Protein AF-R6ERC2-F1 (afdb_monomer_lite)

pLDDT: mean 73.4, std 21.58, range [23.3, 98.38]

Foldseek 3Di:
DDDDDDDDDDDPPVVVVVVVVVVVVVVVVVPDDPVVVVVVVVVVVVVVVVPDDDDDDDDDDPDDDFDKWAKDFDDFQAFPVGDFQFDDDLLQAWAWFWDWDLPDPIDIDIAIAGGPDGDTFMDIVRKGKEFLGPRADADRVDIWTWDFPCPDPVCVHCVVVVNNLLVLQLLLLQLLAQIPPDFVVCNVPVVPLVVDPLPCPQHPDGGNSLRSLLSRLSSHLSSRQLADSLRDGHQDRPDDDDQPSCVPDPPSDVDPHDHDGSCSSLVSCVRGSSNSNNVVSSVLSNLQSVLLVQVWAQDQVDIAEFEWDQDPLRKTKTPWRKDAPSSDAAKFWFDPDPVRHTDPQWGWDWDDDPRIITTMIIGNHDDDQVDKIKMDTDDPPPVVFPLTKIWIADSPPPPRHHTIMIHHHYNPDIGIYGYDNDDDPDPDPDDPDFDPDQDKDKDKFFDFAPDADPVRHRQDDDDDDQDWDKDFDDDPNHTDFIDIAGSRGPIDMDMDRQDPGDVPDDDDDPPDPDQDWDDVVTDRPDDPDDDDPPPPPPPPDDDDDD

Structure (mmCIF, N/CA/C/O backbone):
data_AF-R6ERC2-F1
#
_entry.id   AF-R6ERC2-F1
#
loop_
_atom_site.group_PDB
_atom_site.id
_atom_site.type_symbol
_atom_site.label_atom_id
_atom_site.label_alt_id
_atom_site.label_comp_id
_atom_site.label_asym_id
_atom_site.label_entity_id
_atom_site.label_seq_id
_atom_site.pdbx_PDB_ins_code
_atom_site.Cartn_x
_atom_site.Cartn_y
_atom_site.Cartn_z
_atom_site.occupancy
_atom_site.B_iso_or_equiv
_atom_site.auth_seq_id
_atom_site.auth_comp_id
_atom_site.auth_asym_id
_atom_site.auth_atom_id
_atom_site.pdbx_PDB_model_num
ATOM 1 N N . MET A 1 1 ? 18.862 51.402 -20.097 1.00 30.81 1 MET A N 1
ATOM 2 C CA . MET A 1 1 ? 17.545 51.867 -20.587 1.00 30.81 1 MET A CA 1
ATOM 3 C C . MET A 1 1 ? 16.541 50.731 -20.424 1.00 30.81 1 MET A C 1
ATOM 5 O O . MET A 1 1 ? 16.887 49.617 -20.776 1.00 30.81 1 MET A O 1
ATOM 9 N N . HIS A 1 2 ? 15.359 51.052 -19.881 1.00 28.72 2 HIS A N 1
ATOM 10 C CA . HIS A 1 2 ? 14.147 50.230 -19.655 1.00 28.72 2 HIS A CA 1
ATOM 11 C C . HIS A 1 2 ? 14.255 49.018 -18.712 1.00 28.72 2 HIS A C 1
ATOM 13 O O . HIS A 1 2 ? 14.911 48.039 -19.025 1.00 28.72 2 HIS A O 1
ATOM 19 N N . LYS A 1 3 ? 13.781 49.093 -17.456 1.00 27.52 3 LYS A N 1
ATOM 20 C CA . LYS A 1 3 ? 12.418 49.263 -16.870 1.00 27.52 3 LYS A CA 1
ATOM 21 C C . LYS A 1 3 ? 11.531 48.007 -16.933 1.00 27.52 3 LYS A C 1
ATOM 23 O O . LYS A 1 3 ? 11.038 47.616 -17.983 1.00 27.52 3 LYS A O 1
ATOM 28 N N . THR A 1 4 ? 11.309 47.489 -15.728 1.00 33.66 4 THR A N 1
ATOM 29 C CA . THR A 1 4 ? 10.284 46.573 -15.217 1.00 33.66 4 THR A CA 1
ATOM 30 C C . THR A 1 4 ? 8.861 46.853 -15.722 1.00 33.66 4 THR A C 1
ATOM 32 O O . THR A 1 4 ? 8.464 48.009 -15.880 1.00 33.66 4 THR A O 1
ATOM 35 N N . ARG A 1 5 ? 8.063 45.785 -15.893 1.00 27.94 5 ARG A N 1
ATOM 36 C CA . ARG A 1 5 ? 6.593 45.836 -15.973 1.00 27.94 5 ARG A CA 1
ATOM 37 C C . ARG A 1 5 ? 5.954 44.731 -15.125 1.00 27.94 5 ARG A C 1
ATOM 39 O O . ARG A 1 5 ? 6.324 43.567 -15.224 1.00 27.94 5 ARG A O 1
ATOM 46 N N . GLU A 1 6 ? 5.009 45.172 -14.305 1.00 28.58 6 GLU A N 1
ATOM 47 C CA . GLU A 1 6 ? 4.114 44.430 -13.414 1.00 28.58 6 GLU A CA 1
ATOM 48 C C . GLU A 1 6 ? 3.046 43.595 -14.158 1.00 28.58 6 GLU A C 1
ATOM 50 O O . GLU A 1 6 ? 2.760 43.859 -15.332 1.00 28.58 6 GLU A O 1
ATOM 55 N N . PRO A 1 7 ? 2.408 42.619 -13.478 1.00 28.72 7 PRO A N 1
ATOM 56 C CA . PRO A 1 7 ? 1.321 41.814 -14.032 1.00 28.72 7 PRO A CA 1
ATOM 57 C C . PRO A 1 7 ? 0.017 42.618 -14.151 1.00 28.72 7 PRO A C 1
ATOM 59 O O . PRO A 1 7 ? -0.424 43.274 -13.210 1.00 28.72 7 PRO A O 1
ATOM 62 N N . THR A 1 8 ? -0.632 42.550 -15.317 1.00 30.56 8 THR A N 1
ATOM 63 C CA . THR A 1 8 ? -1.907 43.239 -15.569 1.00 30.56 8 THR A CA 1
ATOM 64 C C . THR A 1 8 ? -3.093 42.354 -15.188 1.00 30.56 8 THR A C 1
ATOM 66 O O . THR A 1 8 ? -3.248 41.239 -15.678 1.00 30.56 8 THR A O 1
ATOM 69 N N . VAL A 1 9 ? -3.937 42.903 -14.317 1.00 33.06 9 VAL A N 1
ATOM 70 C CA . VAL A 1 9 ? -5.245 42.409 -13.875 1.00 33.06 9 VAL A CA 1
ATOM 71 C C . VAL A 1 9 ? -6.212 42.276 -15.061 1.00 33.06 9 VAL A C 1
ATOM 73 O O . VAL A 1 9 ? -6.375 43.209 -15.850 1.00 33.06 9 VAL A O 1
ATOM 76 N N . MET A 1 10 ? -6.892 41.131 -15.164 1.00 30.56 10 MET A N 1
ATOM 77 C CA . MET A 1 10 ? -7.972 40.883 -16.125 1.00 30.56 10 MET A CA 1
ATOM 78 C C . MET A 1 10 ? -9.148 41.835 -15.826 1.00 30.56 10 MET A C 1
ATOM 80 O O . MET A 1 10 ? -9.727 41.802 -14.740 1.00 30.56 10 MET A O 1
ATOM 84 N N . ARG A 1 11 ? -9.477 42.733 -16.764 1.00 35.72 11 ARG A N 1
ATOM 85 C CA . ARG A 1 11 ? -10.569 43.712 -16.618 1.00 35.72 11 ARG A CA 1
ATOM 86 C C . ARG A 1 11 ? -11.934 43.029 -16.751 1.00 35.72 11 ARG A C 1
ATOM 88 O O . ARG A 1 11 ? -12.148 42.216 -17.642 1.00 35.72 11 ARG A O 1
ATOM 95 N N . ALA A 1 12 ? -12.892 43.468 -15.936 1.00 39.84 12 ALA A N 1
ATOM 96 C CA . ALA A 1 12 ? -14.292 43.025 -15.881 1.00 39.84 12 ALA A CA 1
ATOM 97 C C . ALA A 1 12 ? -15.129 43.219 -17.176 1.00 39.84 12 ALA A C 1
ATOM 99 O O . ALA A 1 12 ? -16.343 43.021 -17.158 1.00 39.84 12 ALA A O 1
ATOM 100 N N . ALA A 1 13 ? -14.515 43.590 -18.303 1.00 38.56 13 ALA A N 1
ATOM 101 C CA . ALA A 1 13 ? -15.200 43.827 -19.574 1.00 38.56 13 ALA A CA 1
ATOM 102 C C . ALA A 1 13 ? -15.426 42.539 -20.398 1.00 38.56 13 ALA A C 1
ATOM 104 O O . ALA A 1 13 ? -16.425 42.447 -21.111 1.00 38.56 13 ALA A O 1
ATOM 105 N N . ASP A 1 14 ? -14.590 41.506 -20.240 1.00 37.72 14 ASP A N 1
ATOM 106 C CA . ASP A 1 14 ? -14.704 40.270 -21.039 1.00 37.72 14 ASP A CA 1
ATOM 107 C C . ASP A 1 14 ? -15.795 39.307 -20.531 1.00 37.72 14 ASP A C 1
ATOM 109 O O . ASP A 1 14 ? -16.347 38.508 -21.293 1.00 37.72 14 ASP A O 1
ATOM 113 N N . ALA A 1 15 ? -16.204 39.436 -19.265 1.00 37.56 15 ALA A N 1
ATOM 114 C CA . ALA A 1 15 ? -17.315 38.669 -18.695 1.00 37.56 15 ALA A CA 1
ATOM 115 C C . ALA A 1 15 ? -18.692 39.140 -19.212 1.00 37.56 15 ALA A C 1
ATOM 117 O O . ALA A 1 15 ? -19.619 38.338 -19.357 1.00 37.56 15 ALA A O 1
ATOM 118 N N . ALA A 1 16 ? -18.832 40.426 -19.554 1.00 39.22 16 ALA A N 1
ATOM 119 C CA . ALA A 1 16 ? -20.090 40.990 -20.047 1.00 39.22 16 ALA A CA 1
ATOM 120 C C . ALA A 1 16 ? -20.426 40.527 -21.480 1.00 39.22 16 ALA A C 1
ATOM 122 O O . ALA A 1 16 ? -21.600 40.341 -21.821 1.00 39.22 16 ALA A O 1
ATOM 123 N N . PHE A 1 17 ? -19.410 40.259 -22.309 1.00 38.66 17 PHE A N 1
ATOM 124 C CA . PHE A 1 17 ? -19.602 39.801 -23.687 1.00 38.66 17 PHE A CA 1
ATOM 125 C C . PHE A 1 17 ? -20.179 38.374 -23.751 1.00 38.66 17 PHE A C 1
ATOM 127 O O . PHE A 1 17 ? -21.109 38.113 -24.523 1.00 38.66 17 PHE A O 1
ATOM 134 N N . PHE A 1 18 ? -19.717 37.473 -22.876 1.00 38.22 18 PHE A N 1
ATOM 135 C CA . PHE A 1 18 ? -20.197 36.086 -22.805 1.00 38.22 18 PHE A CA 1
ATOM 136 C C . PHE A 1 18 ? -21.630 35.962 -22.268 1.00 38.22 18 PHE A C 1
ATOM 138 O O . PHE A 1 18 ? -22.421 35.174 -22.795 1.00 38.22 18 PHE A O 1
ATOM 145 N N . ILE A 1 19 ? -22.012 36.784 -21.285 1.00 45.41 19 ILE A N 1
ATOM 146 C CA . ILE A 1 19 ? -23.373 36.772 -20.721 1.00 45.41 19 ILE A CA 1
ATOM 147 C C . ILE A 1 19 ? -24.403 37.279 -21.751 1.00 45.41 19 ILE A C 1
ATOM 149 O O . ILE A 1 19 ? -25.516 36.747 -21.826 1.00 45.41 19 ILE A O 1
ATOM 153 N N . SER A 1 20 ? -24.032 38.231 -22.618 1.00 40.50 20 SER A N 1
ATOM 154 C CA . SER A 1 20 ? -24.928 38.739 -23.672 1.00 40.50 20 SER A CA 1
ATOM 155 C C . SER A 1 20 ? -25.244 37.694 -24.760 1.00 40.50 20 SER A C 1
ATOM 157 O O . SER A 1 20 ? -26.386 37.608 -25.223 1.00 40.50 20 SER A O 1
ATOM 159 N N . LYS A 1 21 ? -24.278 36.827 -25.116 1.00 44.16 21 LYS A N 1
ATOM 160 C CA . LYS A 1 21 ? -24.483 35.730 -26.082 1.00 44.16 21 LYS A CA 1
ATOM 161 C C . LYS A 1 21 ? -25.357 34.608 -25.519 1.00 44.16 21 LYS A C 1
ATOM 163 O O . LYS A 1 21 ? -26.204 34.087 -26.245 1.00 44.16 21 LYS A O 1
ATOM 168 N N . PHE A 1 22 ? -25.230 34.286 -24.229 1.00 41.19 22 PHE A N 1
ATOM 169 C CA . PHE A 1 22 ? -26.088 33.284 -23.583 1.00 41.19 22 PHE A CA 1
ATOM 170 C C . PHE A 1 22 ? -27.551 33.736 -23.473 1.00 41.19 22 PHE A C 1
ATOM 172 O O . PHE A 1 22 ? -28.461 32.923 -23.654 1.00 41.19 22 PHE A O 1
ATOM 179 N N . LYS A 1 23 ? -27.804 35.035 -23.256 1.00 42.00 23 LYS A N 1
ATOM 180 C CA . LYS A 1 23 ? -29.171 35.582 -23.241 1.00 42.00 23 LYS A CA 1
ATOM 181 C C . LYS A 1 23 ? -29.832 35.534 -24.628 1.00 42.00 23 LYS A C 1
ATOM 183 O O . LYS A 1 23 ? -30.979 35.105 -24.728 1.00 42.00 23 LYS A O 1
ATOM 188 N N . LYS A 1 24 ? -29.091 35.849 -25.702 1.00 40.59 24 LYS A N 1
ATOM 189 C CA . LYS A 1 24 ? -29.586 35.761 -27.094 1.00 40.59 24 LYS A CA 1
ATOM 190 C C . LYS A 1 24 ? -29.875 34.325 -27.561 1.00 40.59 24 LYS A C 1
ATOM 192 O O . LYS A 1 24 ? -30.833 34.118 -28.304 1.00 40.59 24 LYS A O 1
ATOM 197 N N . GLY A 1 25 ? -29.102 33.333 -27.104 1.00 44.19 25 GLY A N 1
ATOM 198 C CA . GLY A 1 25 ? -29.350 31.912 -27.407 1.00 44.19 25 GLY A CA 1
ATOM 199 C C . GLY A 1 25 ? -30.604 31.346 -26.726 1.00 44.19 25 GLY A C 1
ATOM 200 O O . GLY A 1 25 ? -31.315 30.518 -27.295 1.00 44.19 25 GLY A O 1
ATOM 201 N N . LYS A 1 26 ? -30.934 31.845 -25.527 1.00 41.44 26 LYS A N 1
ATOM 202 C CA . LYS A 1 26 ? -32.125 31.418 -24.775 1.00 41.44 26 LYS A CA 1
ATOM 203 C C . LYS A 1 26 ? -33.430 31.944 -25.391 1.00 41.44 26 LYS A C 1
ATOM 205 O O . LYS A 1 26 ? -34.440 31.247 -25.354 1.00 41.44 26 LYS A O 1
ATOM 210 N N . GLU A 1 27 ? -33.402 33.120 -26.024 1.00 42.12 27 GLU A N 1
ATOM 211 C CA . GLU A 1 27 ? -34.563 33.686 -26.733 1.00 42.12 27 GLU A CA 1
ATOM 212 C C . GLU A 1 27 ? -34.832 33.023 -28.096 1.00 42.12 27 GLU A C 1
ATOM 214 O O . GLU A 1 27 ? -35.987 32.908 -28.510 1.00 42.12 27 GLU A O 1
ATOM 219 N N . THR A 1 28 ? -33.806 32.506 -28.781 1.00 44.78 28 THR A N 1
ATOM 220 C CA . THR A 1 28 ? -33.975 31.835 -30.087 1.00 44.78 28 THR A CA 1
ATOM 221 C C . THR A 1 28 ? -34.511 30.402 -29.970 1.00 44.78 28 THR A C 1
ATOM 223 O O . THR A 1 28 ? -35.237 29.944 -30.853 1.00 44.78 28 THR A O 1
ATOM 226 N N . MET A 1 29 ? -34.271 29.706 -28.852 1.00 42.31 29 MET A N 1
ATOM 227 C CA . MET A 1 29 ? -34.796 28.349 -28.602 1.00 42.31 29 MET A CA 1
ATOM 228 C C . MET A 1 29 ? -36.296 28.284 -28.258 1.00 42.31 29 MET A C 1
ATOM 230 O O . MET A 1 29 ? -36.879 27.192 -28.249 1.00 42.31 29 MET A O 1
ATOM 234 N N . ASN A 1 30 ? -36.945 29.423 -28.002 1.00 47.53 30 ASN A N 1
ATOM 235 C CA . ASN A 1 30 ? -38.382 29.490 -27.708 1.00 47.53 30 ASN A CA 1
ATOM 236 C C . ASN A 1 30 ? -39.275 29.704 -28.943 1.00 47.53 30 ASN A C 1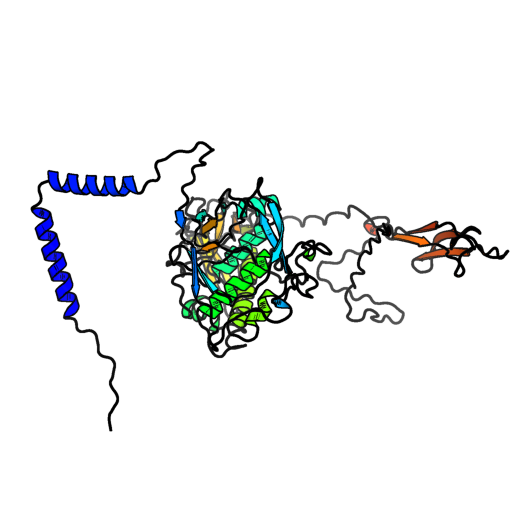
ATOM 238 O O . ASN A 1 30 ? -40.493 29.651 -28.811 1.00 47.53 30 ASN A O 1
ATOM 242 N N . LYS A 1 31 ? -38.703 29.866 -30.147 1.00 49.38 31 LYS A N 1
ATOM 243 C CA . LYS A 1 31 ? -39.462 30.034 -31.407 1.00 49.38 31 LYS A CA 1
ATOM 244 C C . LYS A 1 31 ? -39.481 28.808 -32.329 1.00 49.38 31 LYS A C 1
ATOM 246 O O . LYS A 1 31 ? -40.009 28.878 -33.434 1.00 49.38 31 LYS A O 1
ATOM 251 N N . ILE A 1 32 ? -38.933 27.673 -31.899 1.00 51.44 32 ILE A N 1
ATOM 252 C CA . ILE A 1 32 ? -38.881 26.448 -32.709 1.00 51.44 32 ILE A CA 1
ATOM 253 C C . ILE A 1 32 ? -40.030 25.520 -32.296 1.00 51.44 32 ILE A C 1
ATOM 255 O O . ILE A 1 32 ? -40.123 25.133 -31.128 1.00 51.44 32 ILE A O 1
ATOM 259 N N . SER A 1 33 ? -40.909 25.185 -33.250 1.00 55.81 33 SER A N 1
ATOM 260 C CA . SER A 1 33 ? -42.090 24.341 -33.025 1.00 55.81 33 SER A CA 1
ATOM 261 C C . SER A 1 33 ? -41.717 22.986 -32.411 1.00 55.81 33 SER A C 1
ATOM 263 O O . SER A 1 33 ? -40.641 22.438 -32.676 1.00 55.81 33 SER A O 1
ATOM 265 N N . LYS A 1 34 ? -42.615 22.436 -31.578 1.00 50.12 34 LYS A N 1
ATOM 266 C CA . LYS A 1 34 ? -42.412 21.181 -30.825 1.00 50.12 34 LYS A CA 1
ATOM 267 C C . LYS A 1 34 ? -41.911 20.023 -31.708 1.00 50.12 34 LYS A C 1
ATOM 269 O O . LYS A 1 34 ? -41.095 19.228 -31.254 1.00 50.12 34 LYS A O 1
ATOM 274 N N . THR A 1 35 ? -42.299 19.993 -32.982 1.00 45.44 35 THR A N 1
ATOM 275 C CA . THR A 1 35 ? -41.895 18.992 -33.980 1.00 45.44 35 THR A CA 1
ATOM 276 C C . THR A 1 35 ? -40.400 19.038 -34.321 1.00 45.44 35 THR A C 1
ATOM 278 O O . THR A 1 35 ? -39.771 17.994 -34.461 1.00 45.44 35 THR A O 1
ATOM 281 N N . LYS A 1 36 ? -39.784 20.228 -34.386 1.00 45.12 36 LYS A N 1
ATOM 282 C CA . LYS A 1 36 ? -38.343 20.375 -34.669 1.00 45.12 36 LYS A CA 1
ATOM 283 C C . LYS A 1 36 ? -37.466 20.061 -33.451 1.00 45.12 36 LYS A C 1
ATOM 285 O O . LYS A 1 36 ? -36.359 19.565 -33.624 1.00 45.12 36 LYS A O 1
ATOM 290 N N . LYS A 1 37 ? -37.959 20.283 -32.224 1.00 47.84 37 LYS A N 1
ATOM 291 C CA . LYS A 1 37 ? -37.259 19.855 -30.994 1.00 47.84 37 LYS A CA 1
ATOM 292 C C . LYS A 1 37 ? -37.218 18.330 -30.875 1.00 47.84 37 LYS A C 1
ATOM 294 O O . LYS A 1 37 ? -36.181 17.787 -30.515 1.00 47.84 37 LYS A O 1
ATOM 299 N N . LEU A 1 38 ? -38.309 17.653 -31.242 1.00 47.31 38 LEU A N 1
ATOM 300 C CA . LEU A 1 38 ? -38.364 16.192 -31.255 1.00 47.31 38 LEU A CA 1
ATOM 301 C C . LEU A 1 38 ? -37.417 15.601 -32.309 1.00 47.31 38 LEU A C 1
ATOM 303 O O . LEU A 1 38 ? -36.713 14.645 -32.015 1.00 47.31 38 LEU A O 1
ATOM 307 N N . LEU A 1 39 ? -37.325 16.224 -33.490 1.00 44.59 39 LEU A N 1
ATOM 308 C CA . LEU A 1 39 ? -36.428 15.789 -34.565 1.00 44.59 39 LEU A CA 1
ATOM 309 C C . LEU A 1 39 ? -34.941 15.921 -34.191 1.00 44.59 39 LEU A C 1
ATOM 311 O O . LEU A 1 39 ? -34.157 15.037 -34.505 1.00 44.59 39 LEU A O 1
ATOM 315 N N . VAL A 1 40 ? -34.551 16.989 -33.483 1.00 50.53 40 VAL A N 1
ATOM 316 C CA . VAL A 1 40 ? -33.166 17.174 -33.002 1.00 50.53 40 VAL A CA 1
ATOM 317 C C . VAL A 1 40 ? -32.809 16.155 -31.917 1.00 50.53 40 VAL A C 1
ATOM 319 O O . VAL A 1 40 ? -31.694 15.643 -31.909 1.00 50.53 40 VAL A O 1
ATOM 322 N N . VAL A 1 41 ? -33.756 15.806 -31.041 1.00 53.12 41 VAL A N 1
ATOM 323 C CA . VAL A 1 41 ? -33.564 14.741 -30.042 1.00 53.12 41 VAL A CA 1
ATOM 324 C C . VAL A 1 41 ? -33.482 13.368 -30.712 1.00 53.12 41 VAL A C 1
ATOM 326 O O . VAL A 1 41 ? -32.621 12.577 -30.345 1.00 53.12 41 VAL A O 1
ATOM 329 N N . PHE A 1 42 ? -34.301 13.104 -31.736 1.00 48.00 42 PHE A N 1
ATOM 330 C CA . PHE A 1 42 ? -34.247 11.859 -32.509 1.00 48.00 42 PHE A CA 1
ATOM 331 C C . PHE A 1 42 ? -32.945 11.729 -33.309 1.00 48.00 42 PHE A C 1
ATOM 333 O O . PHE A 1 42 ? -32.366 10.650 -33.367 1.00 48.00 42 PHE A O 1
ATOM 340 N N . LEU A 1 43 ? -32.444 12.832 -33.875 1.00 42.16 43 LEU A N 1
ATOM 341 C CA . LEU A 1 43 ? -31.176 12.860 -34.604 1.00 42.16 43 LEU A CA 1
ATOM 342 C C . LEU A 1 43 ? -29.976 12.689 -33.658 1.00 42.16 43 LEU A C 1
ATOM 344 O O . LEU A 1 43 ? -29.038 11.973 -33.991 1.00 42.16 43 LEU A O 1
ATOM 348 N N . ALA A 1 44 ? -30.027 13.268 -32.453 1.00 47.56 44 ALA A N 1
ATOM 349 C CA . ALA A 1 44 ? -29.030 13.028 -31.407 1.00 47.56 44 ALA A CA 1
ATOM 350 C C . ALA A 1 44 ? -29.057 11.572 -30.903 1.00 47.56 44 ALA A C 1
ATOM 352 O O . ALA A 1 44 ? -28.000 10.994 -30.656 1.00 47.56 44 ALA A O 1
ATOM 353 N N . PHE A 1 45 ? -30.243 10.956 -30.819 1.00 46.50 45 PHE A N 1
ATOM 354 C CA . PHE A 1 45 ? -30.395 9.533 -30.503 1.00 46.50 45 PHE A CA 1
ATOM 355 C C . PHE A 1 45 ? -29.874 8.626 -31.623 1.00 46.50 45 PHE A C 1
ATOM 357 O O . PHE A 1 45 ? -29.212 7.642 -31.326 1.00 46.50 45 PHE A O 1
ATOM 364 N N . LEU A 1 46 ? -30.108 8.965 -32.895 1.00 41.56 46 LEU A N 1
ATOM 365 C CA . LEU A 1 46 ? -29.590 8.223 -34.052 1.00 41.56 46 LEU A CA 1
ATOM 366 C C . LEU A 1 46 ? -28.064 8.300 -34.152 1.00 41.56 46 LEU A C 1
ATOM 368 O O . LEU A 1 46 ? -27.429 7.278 -34.389 1.00 41.56 46 LEU A O 1
ATOM 372 N N . ILE A 1 47 ? -27.468 9.470 -33.892 1.00 46.12 47 ILE A N 1
ATOM 373 C CA . ILE A 1 47 ? -26.007 9.613 -33.815 1.00 46.12 47 ILE A CA 1
ATOM 374 C C . ILE A 1 47 ? -25.462 8.773 -32.649 1.00 46.12 47 ILE A C 1
ATOM 376 O O . ILE A 1 47 ? -24.512 8.018 -32.842 1.00 46.12 47 ILE A O 1
ATOM 380 N N . ALA A 1 48 ? -26.101 8.802 -31.473 1.00 38.94 48 ALA A N 1
ATOM 381 C CA . ALA A 1 48 ? -25.733 7.942 -30.343 1.00 38.94 48 ALA A CA 1
ATOM 382 C C . ALA A 1 48 ? -25.905 6.436 -30.641 1.00 38.94 48 ALA A C 1
ATOM 384 O O . ALA A 1 48 ? -25.118 5.628 -30.155 1.00 38.94 48 ALA A O 1
ATOM 385 N N . PHE A 1 49 ? -26.876 6.056 -31.478 1.00 37.00 49 PHE A N 1
ATOM 386 C CA . PHE A 1 49 ? -27.098 4.670 -31.904 1.00 37.00 49 PHE A CA 1
ATOM 387 C C . PHE A 1 49 ? -26.051 4.194 -32.921 1.00 37.00 49 PHE A C 1
ATOM 389 O O . PHE A 1 49 ? -25.636 3.043 -32.868 1.00 37.00 49 PHE A O 1
ATOM 396 N N . THR A 1 50 ? -25.545 5.077 -33.792 1.00 37.38 50 THR A N 1
ATOM 397 C CA . THR A 1 50 ? -24.433 4.752 -34.711 1.00 37.38 50 THR A CA 1
ATOM 398 C C . THR A 1 50 ? -23.068 4.622 -34.021 1.00 37.38 50 THR A C 1
ATOM 400 O O . THR A 1 50 ? -22.140 4.084 -34.618 1.00 37.38 50 THR A O 1
ATOM 403 N N . TYR A 1 51 ? -22.943 5.069 -32.763 1.00 34.75 51 TYR A N 1
ATOM 404 C CA . TYR A 1 51 ? -21.775 4.815 -31.906 1.00 34.75 51 TYR A CA 1
ATOM 405 C C . TYR A 1 51 ? -21.926 3.563 -31.019 1.00 34.75 51 TYR A C 1
ATOM 407 O O . TYR A 1 51 ? -20.991 3.230 -30.290 1.00 34.75 51 TYR A O 1
ATOM 415 N N . MET A 1 52 ? -23.054 2.842 -31.084 1.00 29.83 52 MET A N 1
ATOM 416 C CA . MET A 1 52 ? -23.157 1.504 -30.495 1.00 29.83 52 MET A CA 1
ATOM 417 C C . MET A 1 52 ? -22.610 0.469 -31.489 1.00 29.83 52 MET A C 1
ATOM 419 O O . MET A 1 52 ? -23.056 0.444 -32.638 1.00 29.83 52 MET A O 1
ATOM 423 N N . PRO A 1 53 ? -21.664 -0.401 -31.092 1.00 31.23 53 PRO A N 1
ATOM 424 C CA . PRO A 1 53 ? -21.197 -1.466 -31.963 1.00 31.23 53 PRO A CA 1
ATOM 425 C C . PRO A 1 53 ? -22.301 -2.525 -32.079 1.00 31.23 53 PRO A C 1
ATOM 427 O O . PRO A 1 53 ? -22.490 -3.345 -31.184 1.00 31.23 53 PRO A O 1
ATOM 430 N N . LEU A 1 54 ? -23.048 -2.496 -33.184 1.00 33.69 54 LEU A N 1
ATOM 431 C CA . LEU A 1 54 ? -23.931 -3.583 -33.605 1.00 33.69 54 LEU A CA 1
ATOM 432 C C . LEU A 1 54 ? -23.266 -4.346 -34.759 1.00 33.69 54 LEU A C 1
ATOM 434 O O . LEU A 1 54 ? -23.067 -3.796 -35.839 1.00 33.69 54 LEU A O 1
ATOM 438 N N . GLY A 1 55 ? -22.927 -5.612 -34.498 1.00 30.28 55 GLY A N 1
ATOM 439 C CA . GLY A 1 55 ? -22.374 -6.589 -35.449 1.00 30.28 55 GLY A CA 1
ATOM 440 C C . GLY A 1 55 ? -21.426 -7.564 -34.737 1.00 30.28 55 GLY A C 1
ATOM 441 O O . GLY A 1 55 ? -20.242 -7.282 -34.620 1.00 30.28 55 GLY A O 1
ATOM 442 N N . MET A 1 56 ? -21.944 -8.531 -33.971 1.00 29.83 56 MET A N 1
ATOM 443 C CA . MET A 1 56 ? -22.236 -9.931 -34.356 1.00 29.83 56 MET A CA 1
ATOM 444 C C . MET A 1 56 ? -21.025 -10.745 -34.849 1.00 29.83 56 MET A C 1
ATOM 446 O O . MET A 1 56 ? -20.642 -10.686 -36.011 1.00 29.83 56 MET A O 1
ATOM 450 N N . GLY A 1 57 ? -20.523 -11.587 -33.941 1.00 26.89 57 GLY A N 1
ATOM 451 C CA . GLY A 1 57 ? -19.767 -12.815 -34.183 1.00 26.89 57 GLY A CA 1
ATOM 452 C C . GLY A 1 57 ? -19.864 -13.665 -32.912 1.00 26.89 57 GLY A C 1
ATOM 453 O O . GLY A 1 57 ? -19.482 -13.204 -31.840 1.00 26.89 57 GLY A O 1
ATOM 454 N N . GLU A 1 58 ? -20.498 -14.833 -32.999 1.00 32.88 58 GLU A N 1
ATOM 455 C CA . GLU A 1 58 ? -20.878 -15.682 -31.864 1.00 32.88 58 GLU A CA 1
ATOM 456 C C . GLU A 1 58 ? -19.670 -16.163 -31.043 1.00 32.88 58 GLU A C 1
ATOM 458 O O . GLU A 1 58 ? -18.724 -16.742 -31.572 1.00 32.88 58 GLU A O 1
ATOM 463 N N . GLY A 1 59 ? -19.734 -15.953 -29.725 1.00 26.64 59 GLY A N 1
ATOM 464 C CA . GLY A 1 59 ? -18.745 -16.448 -28.768 1.00 26.64 59 GLY A CA 1
ATOM 465 C C . GLY A 1 59 ? -18.820 -15.720 -27.427 1.00 26.64 59 GLY A C 1
ATOM 466 O O . GLY A 1 59 ? -18.058 -14.793 -27.197 1.00 26.64 59 GLY A O 1
ATOM 467 N N . LYS A 1 60 ? -19.764 -16.132 -26.565 1.00 30.94 60 LYS A N 1
ATOM 468 C CA . LYS A 1 60 ? -19.919 -15.750 -25.141 1.00 30.94 60 LYS A CA 1
ATOM 469 C C . LYS A 1 60 ? -19.524 -14.300 -24.800 1.00 30.94 60 LYS A C 1
ATOM 471 O O . LYS A 1 60 ? -18.489 -14.043 -24.191 1.00 30.94 60 LYS A O 1
ATOM 476 N N . ALA A 1 61 ? -20.405 -13.363 -25.144 1.00 27.14 61 ALA A N 1
ATOM 477 C CA . ALA A 1 61 ? -20.385 -12.023 -24.575 1.00 27.14 61 ALA A CA 1
ATOM 478 C C . ALA A 1 61 ? -20.839 -12.096 -23.109 1.00 27.14 61 ALA A C 1
ATOM 480 O O . ALA A 1 61 ? -22.034 -12.182 -22.830 1.00 27.14 61 ALA A O 1
ATOM 481 N N . ASP A 1 62 ? -19.879 -12.098 -22.186 1.00 27.66 62 ASP A N 1
ATOM 482 C CA . ASP A 1 62 ? -20.153 -11.882 -20.769 1.00 27.66 62 ASP A CA 1
ATOM 483 C C . ASP A 1 62 ? -20.322 -10.375 -20.545 1.00 27.66 62 ASP A C 1
ATOM 485 O O . ASP A 1 62 ? -19.401 -9.575 -20.742 1.00 27.66 62 ASP A O 1
ATOM 489 N N . ALA A 1 63 ? -21.550 -9.975 -20.237 1.00 31.73 63 ALA A N 1
ATOM 490 C CA . ALA A 1 63 ? -21.942 -8.589 -20.069 1.00 31.73 63 ALA A CA 1
ATOM 491 C C . ALA A 1 63 ? -21.592 -8.095 -18.656 1.00 31.73 63 ALA A C 1
ATOM 493 O O . ALA A 1 63 ? -22.401 -8.186 -17.738 1.00 31.73 63 ALA A O 1
ATOM 494 N N . THR A 1 64 ? -20.421 -7.476 -18.510 1.00 34.88 64 THR A N 1
ATOM 495 C CA . THR A 1 64 ? -20.192 -6.386 -17.547 1.00 34.88 64 THR A CA 1
ATOM 496 C C . THR A 1 64 ? -19.614 -5.200 -18.313 1.00 34.88 64 THR A C 1
ATOM 498 O O . THR A 1 64 ? -18.633 -5.322 -19.048 1.00 34.88 64 THR A O 1
ATOM 501 N N . SER A 1 65 ? -20.305 -4.064 -18.241 1.00 42.66 65 SER A N 1
ATOM 502 C CA . SER A 1 65 ? -20.104 -2.859 -19.051 1.00 42.66 65 SER A CA 1
ATOM 503 C C . SER A 1 65 ? -18.765 -2.169 -18.760 1.00 42.66 65 SER A C 1
ATOM 505 O O . SER A 1 65 ? -18.716 -1.207 -17.996 1.00 42.66 65 SER A O 1
ATOM 507 N N . GLY A 1 66 ? -17.677 -2.656 -19.355 1.00 58.31 66 GLY A N 1
ATOM 508 C CA . GLY A 1 66 ? -16.368 -2.009 -19.278 1.00 58.31 66 GLY A CA 1
ATOM 509 C C . GLY A 1 66 ? -16.314 -0.719 -20.102 1.00 58.31 66 GLY A C 1
ATOM 510 O O . GLY A 1 66 ? -16.886 -0.630 -21.190 1.00 58.31 66 GLY A O 1
ATOM 511 N N . ILE A 1 67 ? -15.613 0.292 -19.589 1.00 73.00 67 ILE A N 1
ATOM 512 C CA . ILE A 1 67 ? -15.327 1.528 -20.329 1.00 73.00 67 ILE A CA 1
ATOM 513 C C . ILE A 1 67 ? -14.174 1.234 -21.291 1.00 73.00 67 ILE A C 1
ATOM 515 O O . ILE A 1 67 ? -13.181 0.630 -20.899 1.00 73.00 67 ILE A O 1
ATOM 519 N N . THR A 1 68 ? -14.265 1.661 -22.549 1.00 82.19 68 THR A N 1
ATOM 520 C CA . THR A 1 68 ? -13.152 1.502 -23.499 1.00 82.19 68 THR A CA 1
ATOM 521 C C . THR A 1 68 ? -12.119 2.615 -23.337 1.00 82.19 68 THR A C 1
ATOM 523 O O . THR A 1 68 ? -12.481 3.783 -23.175 1.00 82.19 68 THR A O 1
ATOM 526 N N . GLY A 1 69 ? -10.837 2.270 -23.426 1.00 80.19 69 GLY A N 1
ATOM 527 C CA . GLY A 1 69 ? -9.721 3.198 -23.282 1.00 80.19 69 GLY A CA 1
ATOM 528 C C . GLY A 1 69 ? -8.738 3.126 -24.442 1.00 80.19 69 GLY A C 1
ATOM 529 O O . GLY A 1 69 ? -8.462 2.045 -24.963 1.00 80.19 69 GLY A O 1
ATOM 530 N N . SER A 1 70 ? -8.199 4.283 -24.821 1.00 83.44 70 SER A N 1
ATOM 531 C CA . SER A 1 70 ? -7.087 4.393 -25.768 1.00 83.44 70 SER A CA 1
ATOM 532 C C . SER A 1 70 ? -5.791 4.667 -25.015 1.00 83.44 70 SER A C 1
ATOM 534 O O . SER A 1 70 ? -5.682 5.689 -24.328 1.00 83.44 70 SER A O 1
ATOM 536 N N . PHE A 1 71 ? -4.820 3.769 -25.164 1.00 84.00 71 PHE A N 1
ATOM 537 C CA . PHE A 1 71 ? -3.476 3.924 -24.620 1.00 84.00 71 PHE A CA 1
ATOM 538 C C . PHE A 1 71 ? -2.618 4.842 -25.495 1.00 84.00 71 PHE A C 1
ATOM 540 O O . PHE A 1 71 ? -2.732 4.832 -26.721 1.00 84.00 71 PHE A O 1
ATOM 547 N N . LYS A 1 72 ? -1.762 5.637 -24.848 1.00 84.81 72 LYS A N 1
ATOM 548 C CA . LYS A 1 72 ? -0.672 6.381 -25.478 1.00 84.81 72 LYS A CA 1
ATOM 549 C C . LYS A 1 72 ? 0.576 6.360 -24.609 1.00 84.81 72 LYS A C 1
ATOM 551 O O . LYS A 1 72 ? 0.520 6.730 -23.430 1.00 84.81 72 LYS A O 1
ATOM 556 N N . ASP A 1 73 ? 1.704 6.049 -25.226 1.00 83.25 73 ASP A N 1
ATOM 557 C CA . ASP A 1 73 ? 3.028 6.357 -24.717 1.00 83.25 73 ASP A CA 1
ATOM 558 C C . ASP A 1 73 ? 3.406 7.769 -25.193 1.00 83.25 73 ASP A C 1
ATOM 560 O O . ASP A 1 73 ? 3.513 8.062 -26.382 1.00 83.25 73 ASP A O 1
ATOM 564 N N . THR A 1 74 ? 3.563 8.696 -24.251 1.00 81.81 74 THR A N 1
ATOM 565 C CA . THR A 1 74 ? 3.683 10.117 -24.589 1.00 81.81 74 THR A CA 1
ATOM 566 C C . THR A 1 74 ? 5.137 10.582 -24.648 1.00 81.81 74 THR A C 1
ATOM 568 O O . THR A 1 74 ? 5.836 10.393 -25.647 1.00 81.81 74 THR A O 1
ATOM 571 N N . ARG A 1 75 ? 5.605 11.252 -23.597 1.00 89.94 75 ARG A N 1
ATOM 572 C CA . ARG A 1 75 ? 6.945 11.837 -23.509 1.00 89.94 75 ARG A CA 1
ATOM 573 C C . ARG A 1 75 ? 7.828 11.054 -22.545 1.00 89.94 75 ARG A C 1
ATOM 575 O O . ARG A 1 75 ? 7.336 10.331 -21.682 1.00 89.94 75 ARG A O 1
ATOM 582 N N . VAL A 1 76 ? 9.136 11.263 -22.663 1.00 90.75 76 VAL A N 1
ATOM 583 C CA . VAL A 1 76 ? 10.110 10.810 -21.663 1.00 90.75 76 VAL A CA 1
ATOM 584 C C . VAL A 1 76 ? 9.886 11.577 -20.354 1.00 90.75 76 VAL A C 1
ATOM 586 O O . VAL A 1 76 ? 9.559 12.769 -20.376 1.00 90.75 76 VAL A O 1
ATOM 589 N N . LEU A 1 77 ? 10.011 10.873 -19.231 1.00 91.19 77 LEU A N 1
ATOM 590 C CA . LEU A 1 77 ? 10.002 11.462 -17.895 1.00 91.19 77 LEU A CA 1
ATOM 591 C C . LEU A 1 77 ? 11.392 12.016 -17.565 1.00 91.19 77 LEU A C 1
ATOM 593 O O . LEU A 1 77 ? 12.405 11.348 -17.792 1.00 91.19 77 LEU A O 1
ATOM 597 N N . GLU A 1 78 ? 11.431 13.225 -17.014 1.00 92.69 78 GLU A N 1
ATOM 598 C CA . GLU A 1 78 ? 12.669 13.944 -16.709 1.00 92.69 78 GLU A CA 1
ATOM 599 C C . GLU A 1 78 ? 12.715 14.339 -15.234 1.00 92.69 78 GLU A C 1
ATOM 601 O O . GLU A 1 78 ? 11.764 14.908 -14.694 1.00 92.69 78 GLU A O 1
ATOM 606 N N . SER A 1 79 ? 13.834 14.064 -14.564 1.00 90.25 79 SER A N 1
ATOM 607 C CA . SER A 1 79 ? 13.990 14.460 -13.162 1.00 90.25 79 SER A CA 1
ATOM 608 C C . SER A 1 79 ? 14.028 15.982 -13.005 1.00 90.25 79 SER A C 1
ATOM 610 O O . SER A 1 79 ? 14.407 16.714 -13.924 1.00 90.25 79 SER A O 1
ATOM 612 N N . ALA A 1 80 ? 13.719 16.488 -11.807 1.00 87.81 80 ALA A N 1
ATOM 613 C CA . ALA A 1 80 ? 13.812 17.925 -11.533 1.00 87.81 80 ALA A CA 1
ATOM 614 C C . ALA A 1 80 ? 15.229 18.510 -11.711 1.00 87.81 80 ALA A C 1
ATOM 616 O O . ALA A 1 80 ? 15.374 19.706 -11.951 1.00 87.81 80 ALA A O 1
ATOM 617 N N . SER A 1 81 ? 16.278 17.684 -11.619 1.00 80.44 81 SER A N 1
ATOM 618 C CA . SER A 1 81 ? 17.668 18.092 -11.872 1.00 80.44 81 SER A CA 1
ATOM 619 C C . SER A 1 81 ? 18.000 18.277 -13.357 1.00 80.44 81 SER A C 1
ATOM 621 O O . SER A 1 81 ? 19.114 18.687 -13.678 1.00 80.44 81 SER A O 1
ATOM 623 N N . GLY A 1 82 ? 17.070 17.944 -14.254 1.00 70.69 82 GLY A N 1
ATOM 624 C CA . GLY A 1 82 ? 17.348 17.736 -15.666 1.00 70.69 82 GLY A CA 1
ATOM 625 C C . GLY A 1 82 ? 18.004 16.374 -15.893 1.00 70.69 82 GLY A C 1
ATOM 626 O O . GLY A 1 82 ? 18.867 15.940 -15.125 1.00 70.69 82 GLY A O 1
ATOM 627 N N . GLY A 1 83 ? 17.575 15.688 -16.950 1.00 82.19 83 GLY A N 1
ATOM 628 C CA . GLY A 1 83 ? 18.098 14.380 -17.332 1.00 82.19 83 GLY A CA 1
ATOM 629 C C . GLY A 1 83 ? 16.998 13.347 -17.539 1.00 82.19 83 GLY A C 1
ATOM 630 O O . GLY A 1 83 ? 16.027 13.270 -16.786 1.00 82.19 83 GLY A O 1
ATOM 631 N N . LYS A 1 84 ? 17.175 12.539 -18.584 1.00 85.19 84 LYS A N 1
ATOM 632 C CA . LYS A 1 84 ? 16.327 11.381 -18.856 1.00 85.19 84 LYS A CA 1
ATOM 633 C C . LYS A 1 84 ? 16.704 10.266 -17.891 1.00 85.19 84 LYS A C 1
ATOM 635 O O . LYS A 1 84 ? 17.889 10.023 -17.669 1.00 85.19 84 LYS A O 1
ATOM 640 N N . ILE A 1 85 ? 15.704 9.588 -17.342 1.00 84.81 85 ILE A N 1
ATOM 641 C CA . ILE A 1 85 ? 15.936 8.421 -16.495 1.00 84.81 85 ILE A CA 1
ATOM 642 C C . ILE A 1 85 ? 15.882 7.165 -17.355 1.00 84.81 85 ILE A C 1
ATOM 644 O O . ILE A 1 85 ? 14.866 6.878 -17.986 1.00 84.81 85 ILE A O 1
ATOM 648 N N . GLU A 1 86 ? 16.973 6.412 -17.358 1.00 84.12 86 GLU A N 1
ATOM 649 C CA . GLU A 1 86 ? 17.115 5.165 -18.100 1.00 84.12 86 GLU A CA 1
ATOM 650 C C . GLU A 1 86 ? 17.910 4.144 -17.286 1.00 84.12 86 GLU A C 1
ATOM 652 O O . GLU A 1 86 ? 18.683 4.486 -16.384 1.00 84.12 86 GLU A O 1
ATOM 657 N N . TYR A 1 87 ? 17.709 2.869 -17.598 1.00 81.69 87 TYR A N 1
ATOM 658 C CA . TYR A 1 87 ? 18.569 1.815 -17.086 1.00 81.69 87 TYR A CA 1
ATOM 659 C C . TYR A 1 87 ? 19.874 1.819 -17.879 1.00 81.69 87 TYR A C 1
ATOM 661 O O . TYR A 1 87 ? 19.872 1.999 -19.094 1.00 81.69 87 TYR A O 1
ATOM 669 N N . THR A 1 88 ? 21.004 1.627 -17.197 1.00 75.56 88 THR A N 1
ATOM 670 C CA . THR A 1 88 ? 22.333 1.681 -17.822 1.00 75.56 88 THR A CA 1
ATOM 671 C C . THR A 1 88 ? 23.176 0.462 -17.460 1.00 75.56 88 THR A C 1
ATOM 673 O O . THR A 1 88 ? 22.963 -0.206 -16.444 1.00 75.56 88 THR A O 1
ATOM 676 N N . GLY A 1 89 ? 24.162 0.160 -18.309 1.00 73.88 89 GLY A N 1
ATOM 677 C CA . GLY A 1 89 ? 25.121 -0.920 -18.080 1.00 73.88 89 GLY A CA 1
ATOM 678 C C . GLY A 1 89 ? 24.450 -2.281 -17.880 1.00 73.88 89 GLY A C 1
ATOM 679 O O . GLY A 1 89 ? 23.584 -2.681 -18.652 1.00 73.88 89 GLY A O 1
ATOM 680 N N . LYS A 1 90 ? 24.853 -3.000 -16.824 1.00 67.25 90 LYS A N 1
ATOM 681 C CA . LYS A 1 90 ? 24.356 -4.355 -16.522 1.00 67.25 90 LYS A CA 1
ATOM 682 C C . LYS A 1 90 ? 22.848 -4.408 -16.233 1.00 67.25 90 LYS A C 1
ATOM 684 O O . LYS A 1 90 ? 22.286 -5.492 -16.332 1.00 67.25 90 LYS A O 1
ATOM 689 N N . ASP A 1 91 ? 22.210 -3.290 -15.887 1.00 71.31 91 ASP A N 1
ATOM 690 C CA . ASP A 1 91 ? 20.774 -3.233 -15.568 1.00 71.31 91 ASP A CA 1
ATOM 691 C C . ASP A 1 91 ? 19.894 -2.993 -16.799 1.00 71.31 91 ASP A C 1
ATOM 693 O O . ASP A 1 91 ? 18.687 -3.187 -16.724 1.00 71.31 91 ASP A O 1
ATOM 697 N N . ALA A 1 92 ? 20.496 -2.621 -17.931 1.00 72.12 92 ALA A N 1
ATOM 698 C CA . ALA A 1 92 ? 19.835 -2.533 -19.234 1.00 72.12 92 ALA A CA 1
ATOM 699 C C . ALA A 1 92 ? 19.948 -3.843 -20.041 1.00 72.12 92 ALA A C 1
ATOM 701 O O . ALA A 1 92 ? 19.609 -3.879 -21.226 1.00 72.12 92 ALA A O 1
ATOM 702 N N . ASN A 1 93 ? 20.491 -4.907 -19.440 1.00 72.75 93 ASN A N 1
ATOM 703 C CA . ASN A 1 93 ? 20.631 -6.215 -20.076 1.00 72.75 93 ASN A CA 1
ATOM 704 C C . ASN A 1 93 ? 19.351 -7.044 -19.946 1.00 72.75 93 ASN A C 1
ATOM 706 O O . ASN A 1 93 ? 18.481 -6.759 -19.128 1.00 72.75 93 ASN A O 1
ATOM 710 N N . TRP A 1 94 ? 19.275 -8.098 -20.755 1.00 76.25 94 TRP A N 1
ATOM 711 C CA . TRP A 1 94 ? 18.230 -9.109 -20.682 1.00 76.25 94 TRP A CA 1
ATOM 712 C C . TRP A 1 94 ? 18.124 -9.719 -19.277 1.00 76.25 94 TRP A C 1
ATOM 714 O O . TRP A 1 94 ? 19.113 -10.197 -18.708 1.00 76.25 94 TRP A O 1
ATOM 724 N N . MET A 1 95 ? 16.908 -9.713 -18.738 1.00 78.69 95 MET A N 1
ATOM 725 C CA . MET A 1 95 ? 16.566 -10.273 -17.435 1.00 78.69 95 MET A CA 1
ATOM 726 C C . MET A 1 95 ? 15.321 -11.149 -17.537 1.00 78.69 95 MET A C 1
ATOM 728 O O . MET A 1 95 ? 14.464 -10.920 -18.389 1.00 78.69 95 MET A O 1
ATOM 732 N N . GLN A 1 96 ? 15.226 -12.139 -16.654 1.00 79.31 96 GLN A N 1
ATOM 733 C CA . GLN A 1 96 ? 13.989 -12.893 -16.481 1.00 79.31 96 GLN A CA 1
ATOM 734 C C . GLN A 1 96 ? 13.036 -12.122 -15.575 1.00 79.31 96 GLN A C 1
ATOM 736 O O . GLN A 1 96 ? 13.416 -11.673 -14.489 1.00 79.31 96 GLN A O 1
ATOM 741 N N . ILE A 1 97 ? 11.795 -12.014 -16.026 1.00 80.69 97 ILE A N 1
ATOM 742 C CA . ILE A 1 97 ? 10.697 -11.364 -15.323 1.00 80.69 97 ILE A CA 1
ATOM 743 C C . ILE A 1 97 ? 9.514 -12.310 -15.196 1.00 80.69 97 ILE A C 1
ATOM 745 O O . ILE A 1 97 ? 9.307 -13.199 -16.016 1.00 80.69 97 ILE A O 1
ATOM 749 N N . TYR A 1 98 ? 8.708 -12.068 -14.177 1.00 80.81 98 TYR A N 1
ATOM 750 C CA . TYR A 1 98 ? 7.401 -12.670 -13.988 1.00 80.81 98 TYR A CA 1
ATOM 751 C C . TYR A 1 98 ? 6.321 -11.819 -14.655 1.00 80.81 98 TYR A C 1
ATOM 753 O O . TYR A 1 98 ? 6.280 -10.614 -14.424 1.00 80.81 98 TYR A O 1
ATOM 761 N N . PHE A 1 99 ? 5.421 -12.401 -15.435 1.00 80.50 99 PHE A N 1
ATOM 762 C CA . PHE A 1 99 ? 4.292 -11.679 -16.030 1.00 80.50 99 PHE A CA 1
ATOM 763 C C . PHE A 1 99 ? 3.049 -12.565 -16.115 1.00 80.50 99 PHE A C 1
ATOM 765 O O . PHE A 1 99 ? 3.106 -13.784 -15.912 1.00 80.50 99 PHE A O 1
ATOM 772 N N . VAL A 1 100 ? 1.905 -11.948 -16.384 1.00 77.19 100 VAL A N 1
ATOM 773 C CA . VAL A 1 100 ? 0.612 -12.615 -16.471 1.00 77.19 100 VAL A CA 1
ATOM 774 C C . VAL A 1 100 ? 0.301 -12.956 -17.921 1.00 77.19 100 VAL A C 1
ATOM 776 O O . VAL A 1 100 ? 0.113 -12.101 -18.769 1.00 77.19 100 VAL A O 1
ATOM 779 N N . SER A 1 101 ? 0.172 -14.238 -18.236 1.00 73.06 101 SER A N 1
ATOM 780 C CA . SER A 1 101 ? -0.330 -14.674 -19.533 1.00 73.06 101 SER A CA 1
ATOM 781 C C . SER A 1 101 ? -1.854 -14.652 -19.552 1.00 73.06 101 SER A C 1
ATOM 783 O O . SER A 1 101 ? -2.491 -15.294 -18.723 1.00 73.06 101 SER A O 1
ATOM 785 N N . TYR A 1 102 ? -2.426 -13.980 -20.550 1.00 69.38 102 TYR A N 1
ATOM 786 C CA . TYR A 1 102 ? -3.873 -13.930 -20.806 1.00 69.38 102 TYR A CA 1
ATOM 787 C C . TYR A 1 102 ? -4.354 -15.055 -21.745 1.00 69.38 102 TYR A C 1
ATOM 789 O O . TYR A 1 102 ? -5.548 -15.189 -22.004 1.00 69.38 102 TYR A O 1
ATOM 797 N N . ALA A 1 103 ? -3.435 -15.881 -22.259 1.00 63.50 103 ALA A N 1
ATOM 798 C CA . ALA A 1 103 ? -3.740 -16.995 -23.154 1.00 63.50 103 ALA A CA 1
ATOM 799 C C . ALA A 1 103 ? -4.139 -18.271 -22.384 1.00 63.50 103 ALA A C 1
ATOM 801 O O . ALA A 1 103 ? -3.668 -18.506 -21.273 1.00 63.50 103 ALA A O 1
ATOM 802 N N . GLY A 1 104 ? -4.971 -19.123 -23.000 1.00 57.06 104 GLY A N 1
ATOM 803 C CA . GLY A 1 104 ? -5.176 -20.519 -22.575 1.00 57.06 104 GLY A CA 1
ATOM 804 C C . GLY A 1 104 ? -5.771 -20.733 -21.176 1.00 57.06 104 GLY A C 1
ATOM 805 O O . GLY A 1 104 ? -5.464 -21.738 -20.547 1.00 57.06 104 GLY A O 1
ATOM 806 N N . GLY A 1 105 ? -6.596 -19.806 -20.677 1.00 59.00 105 GLY A N 1
ATOM 807 C CA . GLY A 1 105 ? -7.192 -19.894 -19.332 1.00 59.00 105 GLY A CA 1
ATOM 808 C C . GLY A 1 105 ? -6.469 -19.079 -18.257 1.00 59.00 105 GLY A C 1
ATOM 809 O O . GLY A 1 105 ? -6.927 -19.042 -17.118 1.00 59.00 105 GLY A O 1
ATOM 810 N N . GLY A 1 106 ? -5.402 -18.368 -18.629 1.00 64.69 106 GLY A N 1
ATOM 811 C CA . GLY A 1 106 ? -4.697 -17.465 -17.733 1.00 64.69 106 GLY A CA 1
ATOM 812 C C . GLY A 1 106 ? -3.658 -18.164 -16.866 1.00 64.69 106 GLY A C 1
ATOM 813 O O . GLY A 1 106 ? -3.845 -19.293 -16.417 1.00 64.69 106 GLY A O 1
ATOM 814 N N . GLY A 1 107 ? -2.539 -17.498 -16.609 1.00 72.25 107 GLY A N 1
ATOM 815 C CA . GLY A 1 107 ? -1.510 -18.055 -15.740 1.00 72.25 107 GLY A CA 1
ATOM 816 C C . GLY A 1 107 ? -0.296 -17.161 -15.629 1.00 72.25 107 GLY A C 1
ATOM 817 O O . GLY A 1 107 ? -0.154 -16.187 -16.356 1.00 72.25 107 GLY A O 1
ATOM 818 N N . PHE A 1 108 ? 0.600 -17.507 -14.721 1.00 77.50 108 PHE A N 1
ATOM 819 C CA . PHE A 1 108 ? 1.847 -16.782 -14.565 1.00 77.50 108 PHE A CA 1
ATOM 820 C C . PHE A 1 108 ? 2.944 -17.419 -15.401 1.00 77.50 108 PHE A C 1
ATOM 822 O O . PHE A 1 108 ? 3.053 -18.645 -15.454 1.00 77.50 108 PHE A O 1
ATOM 829 N N . LYS A 1 109 ? 3.738 -16.580 -16.059 1.00 76.62 109 LYS A N 1
ATOM 830 C CA . LYS A 1 109 ? 4.859 -16.995 -16.895 1.00 76.62 109 LYS A CA 1
ATOM 831 C C . LYS A 1 109 ? 6.118 -16.250 -16.503 1.00 76.62 109 LYS A C 1
ATOM 833 O O . LYS A 1 109 ? 6.071 -15.166 -15.924 1.00 76.62 109 LYS A O 1
ATOM 838 N N . ILE A 1 110 ? 7.235 -16.871 -16.840 1.00 75.94 110 ILE A N 1
ATOM 839 C CA . ILE A 1 110 ? 8.552 -16.266 -16.762 1.00 75.94 110 ILE A CA 1
ATOM 840 C C . ILE A 1 110 ? 9.011 -16.027 -18.188 1.00 75.94 110 ILE A C 1
ATOM 842 O O . ILE A 1 110 ? 8.749 -16.844 -19.072 1.00 75.94 110 ILE A O 1
ATOM 846 N N . GLY A 1 111 ? 9.647 -14.892 -18.436 1.00 74.12 111 GLY A N 1
ATOM 847 C CA . GLY A 1 111 ? 10.211 -14.644 -19.750 1.00 74.12 111 GLY A CA 1
ATOM 848 C C . GLY A 1 111 ? 11.187 -13.483 -19.803 1.00 74.12 111 GLY A C 1
ATOM 849 O O . GLY A 1 111 ? 11.454 -12.844 -18.782 1.00 74.12 111 GLY A O 1
ATOM 850 N N . PRO A 1 112 ? 11.747 -13.241 -20.997 1.00 75.94 112 PRO A N 1
ATOM 851 C CA . PRO A 1 112 ? 12.717 -12.187 -21.231 1.00 75.94 112 PRO A CA 1
ATOM 852 C C . PRO A 1 112 ? 12.094 -10.800 -21.118 1.00 75.94 112 PRO A C 1
ATOM 854 O O . PRO A 1 112 ? 11.067 -10.535 -21.739 1.00 75.94 112 PRO A O 1
ATOM 857 N N . ALA A 1 113 ? 12.795 -9.874 -20.475 1.00 78.31 113 ALA A N 1
ATOM 858 C CA . ALA A 1 113 ? 12.598 -8.450 -20.701 1.00 78.31 113 ALA A CA 1
ATOM 859 C C . ALA A 1 113 ? 13.925 -7.701 -20.737 1.00 78.31 113 ALA A C 1
ATOM 861 O O . ALA A 1 113 ? 14.938 -8.141 -20.182 1.00 78.31 113 ALA A O 1
ATOM 862 N N . ARG A 1 114 ? 13.908 -6.544 -21.397 1.00 76.56 114 ARG A N 1
ATOM 863 C CA . ARG A 1 114 ? 15.038 -5.626 -21.454 1.00 76.56 114 ARG A CA 1
ATOM 864 C C . ARG A 1 114 ? 14.537 -4.189 -21.417 1.00 76.56 114 ARG A C 1
ATOM 866 O O . ARG A 1 114 ? 13.703 -3.800 -22.226 1.00 76.56 114 ARG A O 1
ATOM 873 N N . GLU A 1 115 ? 15.102 -3.394 -20.521 1.00 75.75 115 GLU A N 1
ATOM 874 C CA . GLU A 1 115 ? 14.813 -1.965 -20.412 1.00 75.75 115 GLU A CA 1
ATOM 875 C C . GLU A 1 115 ? 15.849 -1.183 -21.244 1.00 75.75 115 GLU A C 1
ATOM 877 O O . GLU A 1 115 ? 16.941 -0.876 -20.768 1.00 75.75 115 GLU A O 1
ATOM 882 N N . VAL A 1 116 ? 15.543 -0.927 -22.524 1.00 63.72 116 VAL A N 1
ATOM 883 C CA . VAL A 1 116 ? 16.447 -0.233 -23.478 1.00 63.72 116 VAL A CA 1
ATOM 884 C C . VAL A 1 116 ? 16.068 1.215 -23.770 1.00 63.72 116 VAL A C 1
ATOM 886 O O . VAL A 1 116 ? 16.756 1.887 -24.536 1.00 63.72 116 VAL A O 1
ATOM 889 N N . SER A 1 117 ? 14.976 1.701 -23.190 1.00 71.88 117 SER A N 1
ATOM 890 C CA . SER A 1 117 ? 14.465 3.044 -23.441 1.00 71.88 117 SER A CA 1
ATOM 891 C C . SER A 1 117 ? 14.427 3.873 -22.163 1.00 71.88 117 SER A C 1
ATOM 893 O O . SER A 1 117 ? 14.148 3.333 -21.088 1.00 71.88 117 SER A O 1
ATOM 895 N N . PRO A 1 118 ? 14.613 5.199 -22.273 1.00 82.88 118 PRO A N 1
ATOM 896 C CA . PRO A 1 118 ? 14.230 6.110 -21.212 1.00 82.88 118 PRO A CA 1
ATOM 897 C C . PRO A 1 118 ? 12.794 5.860 -20.765 1.00 82.88 118 PRO A C 1
ATOM 899 O O . PRO A 1 118 ? 11.919 5.552 -21.578 1.00 82.88 118 PRO A O 1
ATOM 902 N N . ILE A 1 119 ? 12.554 6.021 -19.471 1.00 87.00 119 ILE A N 1
ATOM 903 C CA . ILE A 1 119 ? 11.240 5.794 -18.886 1.00 87.00 119 ILE A CA 1
ATOM 904 C C . ILE A 1 119 ? 10.258 6.834 -19.426 1.00 87.00 119 ILE A C 1
ATOM 906 O O . ILE A 1 119 ? 10.540 8.036 -19.434 1.00 87.00 119 ILE A O 1
ATOM 910 N N . ARG A 1 120 ? 9.089 6.368 -19.862 1.00 87.94 120 ARG A N 1
ATOM 911 C CA . ARG A 1 120 ? 8.074 7.184 -20.524 1.00 87.94 120 ARG A CA 1
ATOM 912 C C . ARG A 1 120 ? 6.773 7.283 -19.737 1.00 87.94 120 ARG A C 1
ATOM 914 O O . ARG A 1 120 ? 6.458 6.440 -18.900 1.00 87.94 120 ARG A O 1
ATOM 921 N N . ALA A 1 121 ? 6.045 8.358 -20.017 1.00 90.81 121 ALA A N 1
ATOM 922 C CA . ALA A 1 121 ? 4.773 8.700 -19.405 1.00 90.81 121 ALA A CA 1
ATOM 923 C C . ALA A 1 121 ? 3.610 8.029 -20.145 1.00 90.81 121 ALA A C 1
ATOM 925 O O . ALA A 1 121 ? 3.388 8.291 -21.333 1.00 90.81 121 ALA A O 1
ATOM 926 N N . TYR A 1 122 ? 2.838 7.207 -19.436 1.00 90.81 122 TYR A N 1
ATOM 927 C CA . TYR A 1 122 ? 1.730 6.439 -20.008 1.00 90.81 122 TYR A CA 1
ATOM 928 C C . TYR A 1 122 ? 0.401 7.121 -19.749 1.00 90.81 122 TYR A C 1
ATOM 930 O O . TYR A 1 122 ? 0.150 7.621 -18.648 1.00 90.81 122 TYR A O 1
ATOM 938 N N . ARG A 1 123 ? -0.457 7.162 -20.768 1.00 91.12 123 ARG A N 1
ATOM 939 C CA . ARG A 1 123 ? -1.789 7.744 -20.656 1.00 91.12 123 ARG A CA 1
ATOM 940 C C . ARG A 1 123 ? -2.854 6.793 -21.173 1.00 91.12 123 ARG A C 1
ATOM 942 O O . ARG A 1 123 ? -2.680 6.200 -22.231 1.00 91.12 123 ARG A O 1
ATOM 949 N N . VAL A 1 124 ? -3.976 6.707 -20.467 1.00 87.75 124 VAL A N 1
ATOM 950 C CA . VAL A 1 124 ? -5.204 6.090 -20.984 1.00 87.75 124 VAL A CA 1
ATOM 951 C C . VAL A 1 124 ? -6.285 7.152 -20.981 1.00 87.75 124 VAL A C 1
ATOM 953 O O . VAL A 1 124 ? -6.532 7.778 -19.957 1.00 87.75 124 VAL A O 1
ATOM 956 N N . ASN A 1 125 ? -6.874 7.428 -22.144 1.00 86.94 125 ASN A N 1
ATOM 957 C CA . ASN A 1 125 ? -7.849 8.516 -22.319 1.00 86.94 125 ASN A CA 1
ATOM 958 C C . ASN A 1 125 ? -7.343 9.902 -21.849 1.00 86.94 125 ASN A C 1
ATOM 960 O O . ASN A 1 125 ? -8.130 10.784 -21.522 1.00 86.94 125 ASN A O 1
ATOM 964 N N . GLY A 1 126 ? -6.021 10.111 -21.849 1.00 86.25 126 GLY A N 1
ATOM 965 C CA . GLY A 1 126 ? -5.377 11.345 -21.382 1.00 86.25 126 GLY A CA 1
ATOM 966 C C . GLY A 1 126 ? -5.025 11.358 -19.891 1.00 86.25 126 GLY A C 1
ATOM 967 O O . GLY A 1 126 ? -4.255 12.224 -19.472 1.00 86.25 126 GLY A O 1
ATOM 968 N N . ASP A 1 127 ? -5.500 10.383 -19.116 1.00 88.38 127 ASP A N 1
ATOM 969 C CA . ASP A 1 127 ? -5.187 10.253 -17.698 1.00 88.38 127 ASP A CA 1
ATOM 970 C C . ASP A 1 127 ? -3.873 9.529 -17.449 1.00 88.38 127 ASP A C 1
ATOM 972 O O . ASP A 1 127 ? -3.493 8.652 -18.218 1.00 88.38 127 ASP A O 1
ATOM 976 N N . VAL A 1 128 ? -3.176 9.890 -16.366 1.00 91.19 128 VAL A N 1
ATOM 977 C CA . VAL A 1 128 ? -1.958 9.192 -15.936 1.00 91.19 128 VAL A CA 1
ATOM 978 C C . VAL A 1 128 ? -2.274 7.730 -15.682 1.00 91.19 128 VAL A C 1
ATOM 980 O O . VAL A 1 128 ? -3.115 7.410 -14.844 1.00 91.19 128 VAL A O 1
ATOM 983 N N . ALA A 1 129 ? -1.572 6.871 -16.410 1.00 91.50 129 ALA A N 1
ATOM 984 C CA . ALA A 1 129 ? -1.679 5.435 -16.304 1.00 91.50 129 ALA A CA 1
ATOM 985 C C . ALA A 1 129 ? -0.329 4.833 -15.922 1.00 91.50 129 ALA A C 1
ATOM 987 O O . ALA A 1 129 ? 0.727 5.380 -16.243 1.00 91.50 129 ALA A O 1
ATOM 988 N N . TYR A 1 130 ? -0.372 3.681 -15.268 1.00 92.81 130 TYR A N 1
ATOM 989 C CA . TYR A 1 130 ? 0.809 2.904 -14.929 1.00 92.81 130 TYR A CA 1
ATOM 990 C C . TYR A 1 130 ? 0.683 1.509 -15.484 1.00 92.81 130 TYR A C 1
ATOM 992 O O . TYR A 1 130 ? -0.355 0.872 -15.349 1.00 92.81 130 TYR A O 1
ATOM 1000 N N . CYS A 1 131 ? 1.772 1.023 -16.052 1.00 90.00 131 CYS A N 1
ATOM 1001 C CA . CYS A 1 131 ? 1.929 -0.390 -16.303 1.00 90.00 131 CYS A CA 1
ATOM 1002 C C . CYS A 1 131 ? 1.875 -1.170 -14.979 1.00 90.00 131 CYS A C 1
ATOM 1004 O O . CYS A 1 131 ? 2.560 -0.817 -14.016 1.00 90.00 131 CYS A O 1
ATOM 1006 N N . LEU A 1 132 ? 1.090 -2.246 -14.965 1.00 90.62 132 LEU A N 1
ATOM 1007 C CA . LEU A 1 132 ? 1.011 -3.186 -13.852 1.00 90.62 132 LEU A CA 1
ATOM 1008 C C . LEU A 1 132 ? 1.895 -4.420 -14.045 1.00 90.62 132 LEU A C 1
ATOM 1010 O O . LEU A 1 132 ? 1.819 -5.306 -13.210 1.00 90.62 132 LEU A O 1
ATOM 1014 N N . GLU A 1 133 ? 2.695 -4.511 -15.111 1.00 85.44 133 GLU A N 1
ATOM 1015 C CA . GLU A 1 133 ? 3.536 -5.669 -15.448 1.00 85.44 133 GLU A CA 1
ATOM 1016 C C . GLU A 1 133 ? 4.862 -5.226 -16.081 1.00 85.44 133 GLU A C 1
ATOM 1018 O O . GLU A 1 133 ? 4.894 -4.758 -17.223 1.00 85.44 133 GLU A O 1
ATOM 1023 N N . HIS A 1 134 ? 5.974 -5.371 -15.355 1.00 84.75 134 HIS A N 1
ATOM 1024 C CA . HIS A 1 134 ? 7.288 -4.984 -15.874 1.00 84.75 134 HIS A CA 1
ATOM 1025 C C . HIS A 1 134 ? 7.617 -5.755 -17.162 1.00 84.75 134 HIS A C 1
ATOM 1027 O O . HIS A 1 134 ? 7.420 -6.961 -17.213 1.00 84.75 134 HIS A O 1
ATOM 1033 N N . GLY A 1 135 ? 8.146 -5.065 -18.179 1.00 74.06 135 GLY A N 1
ATOM 1034 C CA . GLY A 1 135 ? 8.775 -5.669 -19.361 1.00 74.06 135 GLY A CA 1
ATOM 1035 C C . GLY A 1 135 ? 7.818 -6.141 -20.454 1.00 74.06 135 GLY A C 1
ATOM 1036 O O . GLY A 1 135 ? 8.268 -6.597 -21.501 1.00 74.06 135 GLY A O 1
ATOM 1037 N N . VAL A 1 136 ? 6.515 -5.985 -20.242 1.00 72.44 136 VAL A N 1
ATOM 1038 C CA . VAL A 1 136 ? 5.486 -6.173 -21.266 1.00 72.44 136 VAL A CA 1
ATOM 1039 C C . VAL A 1 136 ? 5.305 -4.843 -21.998 1.00 72.44 136 VAL A C 1
ATOM 1041 O O . VAL A 1 136 ? 5.416 -3.791 -21.379 1.00 72.44 136 VAL A O 1
ATOM 1044 N N . MET A 1 137 ? 5.062 -4.842 -23.306 1.00 65.94 137 MET A N 1
ATOM 1045 C CA . MET A 1 137 ? 4.748 -3.599 -24.018 1.00 65.94 137 MET A CA 1
ATOM 1046 C C . MET A 1 137 ? 3.234 -3.444 -24.154 1.00 65.94 137 MET A C 1
ATOM 1048 O O . MET A 1 137 ? 2.538 -4.374 -24.563 1.00 65.94 137 MET A O 1
ATOM 1052 N N . ALA A 1 138 ? 2.721 -2.268 -23.804 1.00 65.00 138 ALA A N 1
ATOM 1053 C CA . ALA A 1 138 ? 1.385 -1.849 -24.200 1.00 65.00 138 ALA A CA 1
ATOM 1054 C C . ALA A 1 138 ? 1.401 -1.409 -25.674 1.00 65.00 138 ALA A C 1
ATOM 1056 O O . ALA A 1 138 ? 2.352 -0.778 -26.135 1.00 65.00 138 ALA A O 1
ATOM 1057 N N . ASP A 1 139 ? 0.345 -1.744 -26.409 1.00 69.38 139 ASP A N 1
ATOM 1058 C CA . ASP A 1 139 ? 0.210 -1.447 -27.835 1.00 69.38 139 ASP A CA 1
ATOM 1059 C C . ASP A 1 139 ? -0.836 -0.338 -28.036 1.00 69.38 139 ASP A C 1
ATOM 1061 O O . ASP A 1 139 ? -1.993 -0.476 -27.636 1.00 69.38 139 ASP A O 1
ATOM 1065 N N . GLU A 1 140 ? -0.428 0.781 -28.645 1.00 75.25 140 GLU A N 1
ATOM 1066 C CA . GLU A 1 140 ? -1.302 1.933 -28.921 1.00 75.25 140 GLU A CA 1
ATOM 1067 C C . GLU A 1 140 ? -2.413 1.626 -29.937 1.00 75.25 140 GLU A C 1
ATOM 1069 O O . GLU A 1 140 ? -3.391 2.370 -30.034 1.00 75.25 140 GLU A O 1
ATOM 1074 N N . THR A 1 141 ? -2.278 0.544 -30.708 1.00 72.69 141 THR A N 1
ATOM 1075 C CA . THR A 1 141 ? -3.279 0.115 -31.692 1.00 72.69 141 THR A CA 1
ATOM 1076 C C . THR A 1 141 ? -4.442 -0.647 -31.057 1.00 72.69 141 THR A C 1
ATOM 1078 O O . THR A 1 141 ? -5.500 -0.792 -31.677 1.00 72.69 141 THR A O 1
ATOM 1081 N N . VAL A 1 142 ? -4.277 -1.097 -29.810 1.00 71.62 142 VAL A N 1
ATOM 1082 C CA . VAL A 1 142 ? -5.226 -1.969 -29.123 1.00 71.62 142 VAL A CA 1
ATOM 1083 C C . VAL A 1 142 ? -6.194 -1.144 -28.280 1.00 71.62 142 VAL A C 1
ATOM 1085 O O . VAL A 1 142 ? -5.814 -0.229 -27.547 1.00 71.62 142 VAL A O 1
ATOM 1088 N N . LYS A 1 143 ? -7.485 -1.482 -28.358 1.00 78.12 143 LYS A N 1
ATOM 1089 C CA . LYS A 1 143 ? -8.492 -0.915 -27.455 1.00 78.12 143 LYS A CA 1
ATOM 1090 C C . LYS A 1 143 ? -8.468 -1.665 -26.131 1.00 78.12 143 LYS A C 1
ATOM 1092 O O . LYS A 1 143 ? -8.667 -2.877 -26.096 1.00 78.12 143 LYS A O 1
ATOM 1097 N N . LEU A 1 144 ? -8.277 -0.928 -25.044 1.00 81.94 144 LEU A N 1
ATOM 1098 C CA . LEU A 1 144 ? -8.317 -1.479 -23.695 1.00 81.94 144 LEU A CA 1
ATOM 1099 C C . LEU A 1 144 ? -9.743 -1.440 -23.146 1.00 81.94 144 LEU A C 1
ATOM 1101 O O . LEU A 1 144 ? -10.518 -0.536 -23.463 1.00 81.94 144 LEU A O 1
ATOM 1105 N N . THR A 1 145 ? -10.073 -2.394 -22.283 1.00 84.50 145 THR A N 1
ATOM 1106 C CA . THR A 1 145 ? -11.310 -2.399 -21.498 1.00 84.50 145 THR A CA 1
ATOM 1107 C C . THR A 1 145 ? -10.963 -2.155 -20.038 1.00 84.50 145 THR A C 1
ATOM 1109 O O . THR A 1 145 ? -10.229 -2.936 -19.441 1.00 84.50 145 THR A O 1
ATOM 1112 N N . GLY A 1 146 ? -11.475 -1.064 -19.477 1.00 85.19 146 GLY A N 1
ATOM 1113 C CA . GLY A 1 146 ? -11.344 -0.720 -18.068 1.00 85.19 146 GLY A CA 1
ATOM 1114 C C . GLY A 1 146 ? -12.363 -1.479 -17.223 1.00 85.19 146 GLY A C 1
ATOM 1115 O O . GLY A 1 146 ? -13.556 -1.476 -17.543 1.00 85.19 146 GLY A O 1
ATOM 1116 N N . ARG A 1 147 ? -11.886 -2.105 -16.149 1.00 86.00 147 ARG A N 1
ATOM 1117 C CA . ARG A 1 147 ? -12.674 -2.816 -15.134 1.00 86.00 147 ARG A CA 1
ATOM 1118 C C . ARG A 1 147 ? -12.298 -2.321 -13.746 1.00 86.00 147 ARG A C 1
ATOM 1120 O O . ARG A 1 147 ? -11.165 -1.891 -13.538 1.00 86.00 147 ARG A O 1
ATOM 1127 N N . GLU A 1 148 ? -13.225 -2.393 -12.800 1.00 85.75 148 GLU A N 1
ATOM 1128 C CA . GLU A 1 148 ? -12.885 -2.204 -11.388 1.00 85.75 148 GLU A CA 1
ATOM 1129 C C . GLU A 1 148 ? -11.868 -3.270 -10.952 1.00 85.75 148 GLU A C 1
ATOM 1131 O O . GLU A 1 148 ? -11.883 -4.389 -11.470 1.00 85.75 148 GLU A O 1
ATOM 1136 N N . LYS A 1 149 ? -10.973 -2.933 -10.012 1.00 86.38 149 LYS A N 1
ATOM 1137 C CA . LYS A 1 149 ? -9.909 -3.844 -9.545 1.00 86.38 149 LYS A CA 1
ATOM 1138 C C . LYS A 1 149 ? -10.447 -5.233 -9.195 1.00 86.38 149 LYS A C 1
ATOM 1140 O O . LYS A 1 149 ? -9.902 -6.221 -9.678 1.00 86.38 149 LYS A O 1
ATOM 1145 N N . ASP A 1 150 ? -11.521 -5.297 -8.415 1.00 84.62 150 ASP A N 1
ATOM 1146 C CA . ASP A 1 150 ? -12.073 -6.558 -7.906 1.00 84.62 150 ASP A CA 1
ATOM 1147 C C . ASP A 1 150 ? -12.801 -7.386 -8.986 1.00 84.62 150 ASP A C 1
ATOM 1149 O O . ASP A 1 150 ? -13.077 -8.566 -8.781 1.00 84.62 150 ASP A O 1
ATOM 1153 N N . GLU A 1 151 ? -13.058 -6.795 -10.157 1.00 84.44 151 GLU A N 1
ATOM 1154 C CA . GLU A 1 151 ? -13.629 -7.456 -11.339 1.00 84.44 151 GLU A CA 1
ATOM 1155 C C . GLU A 1 151 ? -12.588 -7.683 -12.455 1.00 84.44 151 GLU A C 1
ATOM 1157 O O . GLU A 1 151 ? -12.926 -8.136 -13.555 1.00 84.44 151 GLU A O 1
ATOM 1162 N N . SER A 1 152 ? -11.324 -7.324 -12.213 1.00 85.75 152 SER A N 1
ATOM 1163 C CA . SER A 1 152 ? -10.247 -7.449 -13.196 1.00 85.75 152 SER A CA 1
ATOM 1164 C C . SER A 1 152 ? -9.748 -8.887 -13.317 1.00 85.75 152 SER A C 1
ATOM 1166 O O . SER A 1 152 ? -9.755 -9.662 -12.355 1.00 85.75 152 SER A O 1
ATOM 1168 N N . PHE A 1 153 ? -9.252 -9.244 -14.501 1.00 84.94 153 PHE A N 1
ATOM 1169 C CA . PHE A 1 153 ? -8.644 -10.553 -14.716 1.00 84.94 153 PHE A CA 1
ATOM 1170 C C . PHE A 1 153 ? -7.370 -10.731 -13.880 1.00 84.94 153 PHE A C 1
ATOM 1172 O O . PHE A 1 153 ? -7.097 -11.830 -13.388 1.00 84.94 153 PHE A O 1
ATOM 1179 N N . LEU A 1 154 ? -6.607 -9.652 -13.672 1.00 86.44 154 LEU A N 1
ATOM 1180 C CA . LEU A 1 154 ? -5.461 -9.663 -12.768 1.00 86.44 154 LEU A CA 1
ATOM 1181 C C . LEU A 1 154 ? -5.839 -10.063 -11.337 1.00 86.44 154 LEU A C 1
ATOM 1183 O O . LEU A 1 154 ? -5.146 -10.903 -10.759 1.00 86.44 154 LEU A O 1
ATOM 1187 N N . GLU A 1 155 ? -6.903 -9.497 -10.758 1.00 88.38 155 GLU A N 1
ATOM 1188 C CA . GLU A 1 155 ? -7.330 -9.856 -9.395 1.00 88.38 155 GLU A CA 1
ATOM 1189 C C . GLU A 1 155 ? -7.713 -11.333 -9.310 1.00 88.38 155 GLU A C 1
ATOM 1191 O O . GLU A 1 155 ? -7.247 -12.032 -8.410 1.00 88.38 155 GLU A O 1
ATOM 1196 N N . GLU A 1 156 ? -8.473 -11.840 -10.284 1.00 86.69 156 GLU A N 1
ATOM 1197 C CA . GLU A 1 156 ? -8.844 -13.256 -10.342 1.00 86.69 156 GLU A CA 1
ATOM 1198 C C . GLU A 1 156 ? -7.601 -14.168 -10.349 1.00 86.69 156 GLU A C 1
ATOM 1200 O O . GLU A 1 156 ? -7.528 -15.153 -9.606 1.00 86.69 156 GLU A O 1
ATOM 1205 N N . LEU A 1 157 ? -6.593 -13.842 -11.165 1.00 85.88 157 LEU A N 1
ATOM 1206 C CA . LEU A 1 157 ? -5.375 -14.643 -11.276 1.00 85.88 157 LEU A CA 1
ATOM 1207 C C . LEU A 1 157 ? -4.481 -14.571 -10.040 1.00 85.88 157 LEU A C 1
ATOM 1209 O O . LEU A 1 157 ? -4.002 -15.612 -9.576 1.00 85.88 157 LEU A O 1
ATOM 1213 N N . TYR A 1 158 ? -4.250 -13.373 -9.499 1.00 88.69 158 TYR A N 1
ATOM 1214 C CA . TYR A 1 158 ? -3.500 -13.221 -8.254 1.00 88.69 158 TYR A CA 1
ATOM 1215 C C . TYR A 1 158 ? -4.218 -13.935 -7.100 1.00 88.69 158 TYR A C 1
ATOM 1217 O O . TYR A 1 158 ? -3.563 -14.654 -6.340 1.00 88.69 158 TYR A O 1
ATOM 1225 N N . GLY A 1 159 ? -5.548 -13.840 -7.020 1.00 88.19 159 GLY A N 1
ATOM 1226 C CA . GLY A 1 159 ? -6.372 -14.531 -6.027 1.00 88.19 159 GLY A CA 1
ATOM 1227 C C . GLY A 1 159 ? -6.223 -16.050 -6.079 1.00 88.19 159 GLY A C 1
ATOM 1228 O O . GLY A 1 159 ? -5.890 -16.669 -5.067 1.00 88.19 159 GLY A O 1
ATOM 1229 N N . LYS A 1 160 ? -6.338 -16.658 -7.268 1.00 86.38 160 LYS A N 1
ATOM 1230 C CA . LYS A 1 160 ? -6.167 -18.115 -7.466 1.00 86.38 160 LYS A CA 1
ATOM 1231 C C . LYS A 1 160 ? -4.801 -18.656 -7.032 1.00 86.38 160 LYS A C 1
ATOM 1233 O O . LYS A 1 160 ? -4.663 -19.861 -6.833 1.00 86.38 160 LYS A O 1
ATOM 1238 N N . LYS A 1 161 ? -3.779 -17.802 -6.917 1.00 84.94 161 LYS A N 1
ATOM 1239 C CA . LYS A 1 161 ? -2.428 -18.186 -6.476 1.00 84.94 161 LYS A CA 1
ATOM 1240 C C . LYS A 1 161 ? -2.087 -17.742 -5.054 1.00 84.94 161 LYS A C 1
ATOM 1242 O O . LYS A 1 161 ? -0.945 -17.919 -4.641 1.00 84.94 161 LYS A O 1
ATOM 1247 N N . GLY A 1 162 ? -3.031 -17.164 -4.307 1.00 88.38 162 GLY A N 1
ATOM 1248 C CA . GLY A 1 162 ? -2.751 -16.616 -2.975 1.00 88.38 162 GLY A CA 1
ATOM 1249 C C . GLY A 1 162 ? -1.824 -15.394 -3.012 1.00 88.38 162 GLY A C 1
ATOM 1250 O O . GLY A 1 162 ? -1.089 -15.128 -2.064 1.00 88.38 162 GLY A O 1
ATOM 1251 N N . LEU A 1 163 ? -1.834 -14.654 -4.123 1.00 90.38 163 LEU A N 1
ATOM 1252 C CA . LEU A 1 163 ? -0.952 -13.522 -4.401 1.00 90.38 163 LEU A CA 1
ATOM 1253 C C . LEU A 1 163 ? -1.705 -12.181 -4.499 1.00 90.38 163 LEU A C 1
ATOM 1255 O O . LEU A 1 163 ? -1.113 -11.194 -4.933 1.00 90.38 163 LEU A O 1
ATOM 1259 N N . SER A 1 164 ? -2.971 -12.093 -4.064 1.00 91.75 164 SER A N 1
ATOM 1260 C CA . SER A 1 164 ? -3.758 -10.836 -4.079 1.00 91.75 164 SER A CA 1
ATOM 1261 C C . SER A 1 164 ? -3.076 -9.672 -3.350 1.00 91.75 164 SER A C 1
ATOM 1263 O O . SER A 1 164 ? -3.307 -8.507 -3.675 1.00 91.75 164 SER A O 1
ATOM 1265 N N . TYR A 1 165 ? -2.172 -9.954 -2.402 1.00 93.00 165 TYR A N 1
ATOM 1266 C CA . TYR A 1 165 ? -1.382 -8.914 -1.738 1.00 93.00 165 TYR A CA 1
ATOM 1267 C C . TYR A 1 165 ? -0.547 -8.081 -2.729 1.00 93.00 165 TYR A C 1
ATOM 1269 O O . TYR A 1 165 ? -0.291 -6.911 -2.460 1.00 93.00 165 TYR A O 1
ATOM 1277 N N . ILE A 1 166 ? -0.147 -8.644 -3.877 1.00 94.06 166 ILE A N 1
ATOM 1278 C CA . ILE A 1 166 ? 0.622 -7.938 -4.910 1.00 94.06 166 ILE A CA 1
ATOM 1279 C C . ILE A 1 166 ? -0.230 -6.820 -5.516 1.00 94.06 166 ILE A C 1
ATOM 1281 O O . ILE A 1 166 ? 0.203 -5.669 -5.546 1.00 94.06 166 ILE A O 1
ATOM 1285 N N . LEU A 1 167 ? -1.458 -7.127 -5.942 1.00 93.19 167 LEU A N 1
ATOM 1286 C CA . LEU A 1 167 ? -2.361 -6.135 -6.529 1.00 93.19 167 LEU A CA 1
ATOM 1287 C C . LEU A 1 167 ? -2.832 -5.105 -5.487 1.00 93.19 167 LEU A C 1
ATOM 1289 O O . LEU A 1 167 ? -2.921 -3.913 -5.792 1.00 93.19 167 LEU A O 1
ATOM 1293 N N . ASN A 1 168 ? -3.006 -5.515 -4.226 1.00 94.44 168 ASN A N 1
ATOM 1294 C CA . ASN A 1 168 ? -3.258 -4.589 -3.117 1.00 94.44 168 ASN A CA 1
ATOM 1295 C C . ASN A 1 168 ? -2.073 -3.635 -2.887 1.00 94.44 168 ASN A C 1
ATOM 1297 O O . ASN A 1 168 ? -2.253 -2.422 -2.790 1.00 94.44 168 ASN A O 1
ATOM 1301 N N . ASN A 1 169 ? -0.844 -4.144 -2.874 1.00 96.88 169 ASN A N 1
ATOM 1302 C CA . ASN A 1 169 ? 0.348 -3.310 -2.757 1.00 96.88 169 ASN A CA 1
ATOM 1303 C C . ASN A 1 169 ? 0.488 -2.341 -3.943 1.00 96.88 169 ASN A C 1
ATOM 1305 O O . ASN A 1 169 ? 0.792 -1.170 -3.729 1.00 96.88 169 ASN A O 1
ATOM 1309 N N . MET A 1 170 ? 0.199 -2.773 -5.178 1.00 96.56 170 MET A N 1
ATOM 1310 C CA . MET A 1 170 ? 0.177 -1.879 -6.347 1.00 96.56 170 MET A CA 1
ATOM 1311 C C . MET A 1 170 ? -0.909 -0.798 -6.223 1.00 96.56 170 MET A C 1
ATOM 1313 O O . MET A 1 170 ? -0.652 0.365 -6.534 1.00 96.56 170 MET A O 1
ATOM 1317 N N . SER A 1 171 ? -2.082 -1.138 -5.681 1.00 94.00 171 SER A N 1
ATOM 1318 C CA . SER A 1 171 ? -3.151 -0.171 -5.384 1.00 94.00 171 SER A CA 1
ATOM 1319 C C . SER A 1 171 ? -2.693 0.881 -4.368 1.00 94.00 171 SER A C 1
ATOM 1321 O O . SER A 1 171 ? -2.931 2.074 -4.550 1.00 94.00 171 SER A O 1
ATOM 1323 N N . LEU A 1 172 ? -1.952 0.470 -3.334 1.00 94.88 172 LEU A N 1
ATOM 1324 C CA . LEU A 1 172 ? -1.349 1.383 -2.359 1.00 94.88 172 LEU A CA 1
ATOM 1325 C C . LEU A 1 172 ? -0.251 2.262 -2.986 1.00 94.88 172 LEU A C 1
ATOM 1327 O O . LEU A 1 172 ? -0.174 3.453 -2.674 1.00 94.88 172 LEU A O 1
ATOM 1331 N N . CYS A 1 173 ? 0.556 1.724 -3.907 1.00 96.81 173 CYS A N 1
ATOM 1332 C CA . CYS A 1 173 ? 1.502 2.518 -4.699 1.00 96.81 173 CYS A CA 1
ATOM 1333 C C . CYS A 1 173 ? 0.783 3.612 -5.494 1.00 96.81 173 CYS A C 1
ATOM 1335 O O . CYS A 1 173 ? 1.234 4.754 -5.490 1.00 96.81 173 CYS A O 1
ATOM 1337 N N . LEU A 1 174 ? -0.352 3.293 -6.121 1.00 94.25 174 LEU A N 1
ATOM 1338 C CA . LEU A 1 174 ? -1.180 4.255 -6.853 1.00 94.25 174 LEU A CA 1
ATOM 1339 C C . LEU A 1 174 ? -1.843 5.278 -5.919 1.00 94.25 174 LEU A C 1
ATOM 1341 O O . LEU A 1 174 ? -1.888 6.466 -6.248 1.00 94.25 174 LEU A O 1
ATOM 1345 N N . LEU A 1 175 ? -2.304 4.844 -4.740 1.00 91.31 175 LEU A N 1
ATOM 1346 C CA . LEU A 1 175 ? -2.942 5.693 -3.729 1.00 91.31 175 LEU A CA 1
ATOM 1347 C C . LEU A 1 175 ? -2.023 6.833 -3.284 1.00 91.31 175 LEU A C 1
ATOM 1349 O O . LEU A 1 175 ? -2.448 7.988 -3.267 1.00 91.31 175 LEU A O 1
ATOM 1353 N N . TYR A 1 176 ? -0.759 6.532 -2.982 1.00 92.56 176 TYR A N 1
ATOM 1354 C CA . TYR A 1 176 ? 0.248 7.536 -2.603 1.00 92.56 176 TYR A CA 1
ATOM 1355 C C . TYR A 1 176 ? 1.052 8.081 -3.794 1.00 92.56 176 TYR A C 1
ATOM 1357 O O . TYR A 1 176 ? 1.873 8.985 -3.631 1.00 92.56 176 TYR A O 1
ATOM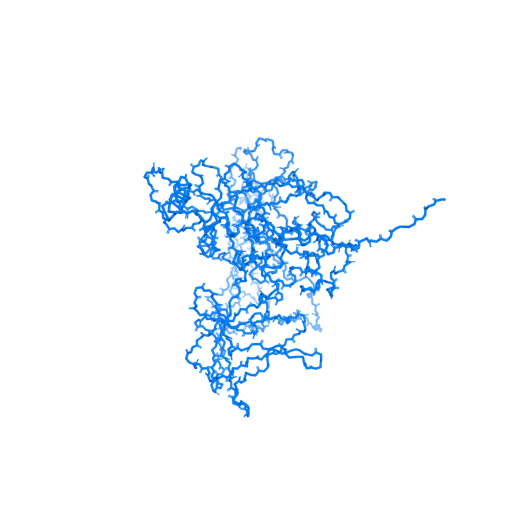 1365 N N . GLY A 1 177 ? 0.825 7.532 -4.984 1.00 93.81 177 GLY A N 1
ATOM 1366 C CA . GLY A 1 177 ? 1.519 7.869 -6.216 1.00 93.81 177 GLY A CA 1
ATOM 1367 C C . GLY A 1 177 ? 0.950 9.081 -6.939 1.00 93.81 177 GLY A C 1
ATOM 1368 O O . GLY A 1 177 ? -0.039 9.700 -6.524 1.00 93.81 177 GLY A O 1
ATOM 1369 N N . ARG A 1 178 ? 1.583 9.434 -8.056 1.00 93.06 178 ARG A N 1
ATOM 1370 C CA . ARG A 1 178 ? 1.093 10.508 -8.920 1.00 93.06 178 ARG A CA 1
ATOM 1371 C C . ARG A 1 178 ? -0.172 10.033 -9.649 1.00 93.06 178 ARG A C 1
ATOM 1373 O O . ARG A 1 178 ? -0.195 8.971 -10.237 1.00 93.06 178 ARG A O 1
ATOM 1380 N N . GLN A 1 179 ? -1.230 10.843 -9.641 1.00 89.94 179 GLN A N 1
ATOM 1381 C CA . GLN A 1 179 ? -2.464 10.614 -10.410 1.00 89.94 179 GLN A CA 1
ATOM 1382 C C . GLN A 1 179 ? -2.876 11.899 -11.123 1.00 89.94 179 GLN A C 1
ATOM 1384 O O . GLN A 1 179 ? -2.492 12.985 -10.674 1.00 89.94 179 GLN A O 1
ATOM 1389 N N . SER A 1 180 ? -3.656 11.796 -12.204 1.00 87.06 180 SER A N 1
ATOM 1390 C CA . SER A 1 180 ? -4.250 12.951 -12.899 1.00 87.06 180 SER A CA 1
ATOM 1391 C C . SER A 1 180 ? -4.824 13.990 -11.929 1.00 87.06 180 SER A C 1
ATOM 1393 O O . SER A 1 180 ? -5.323 13.660 -10.860 1.00 87.06 180 SER A O 1
ATOM 1395 N N . GLY A 1 181 ? -4.685 15.277 -12.253 1.00 83.00 181 GLY A N 1
ATOM 1396 C CA . GLY A 1 181 ? -5.131 16.372 -11.376 1.00 83.00 181 GLY A CA 1
ATOM 1397 C C . GLY A 1 181 ? -4.262 16.635 -10.133 1.00 83.00 181 GLY A C 1
ATOM 1398 O O . GLY A 1 181 ? -4.266 17.752 -9.621 1.00 83.00 181 GLY A O 1
ATOM 1399 N N . ARG A 1 182 ? -3.427 15.689 -9.673 1.00 86.31 182 ARG A N 1
ATOM 1400 C CA . ARG A 1 182 ? -2.546 15.927 -8.514 1.00 86.31 182 ARG A CA 1
ATOM 1401 C C . ARG A 1 182 ? -1.386 16.860 -8.879 1.00 86.31 182 ARG A C 1
ATOM 1403 O O . ARG A 1 182 ? -0.635 16.613 -9.830 1.00 86.31 182 ARG A O 1
ATOM 1410 N N . SER A 1 183 ? -1.225 17.928 -8.101 1.00 90.38 183 SER A N 1
ATOM 1411 C CA . SER A 1 183 ? -0.076 18.836 -8.175 1.00 90.38 183 SER A CA 1
ATOM 1412 C C . SER A 1 183 ? 1.066 18.340 -7.285 1.00 90.38 183 SER A C 1
ATOM 1414 O O . SER A 1 183 ? 0.835 17.607 -6.325 1.00 90.38 183 SER A O 1
ATOM 1416 N N . ILE A 1 184 ? 2.301 18.777 -7.552 1.00 93.38 184 ILE A N 1
ATOM 1417 C CA . ILE A 1 184 ? 3.440 18.440 -6.682 1.00 93.38 184 ILE A CA 1
ATOM 1418 C C . ILE A 1 184 ? 3.237 18.967 -5.251 1.00 93.38 184 ILE A C 1
ATOM 1420 O O . ILE A 1 184 ? 3.587 18.302 -4.281 1.00 93.38 184 ILE A O 1
ATOM 1424 N N . GLY A 1 185 ? 2.545 20.103 -5.108 1.00 92.12 185 GLY A N 1
ATOM 1425 C CA . GLY A 1 185 ? 2.185 20.669 -3.810 1.00 92.12 185 GLY A CA 1
ATOM 1426 C C . GLY A 1 185 ? 1.285 19.759 -2.964 1.00 92.12 185 GLY A C 1
ATOM 1427 O O . GLY A 1 185 ? 1.315 19.869 -1.740 1.00 92.12 185 GLY A O 1
ATOM 1428 N N . MET A 1 186 ? 0.524 18.842 -3.577 1.00 89.94 186 MET A N 1
ATOM 1429 C CA . MET A 1 186 ? -0.236 17.823 -2.844 1.00 89.94 186 MET A CA 1
ATOM 1430 C C . MET A 1 186 ? 0.697 16.810 -2.174 1.00 89.94 186 MET A C 1
ATOM 1432 O O . MET A 1 186 ? 0.518 16.510 -0.996 1.00 89.94 186 MET A O 1
ATOM 1436 N N . LEU A 1 187 ? 1.716 16.315 -2.885 1.00 92.56 187 LEU A N 1
ATOM 1437 C CA . LEU A 1 187 ? 2.737 15.446 -2.294 1.00 92.56 187 LEU A CA 1
ATOM 1438 C C . LEU A 1 187 ? 3.456 16.167 -1.146 1.00 92.56 187 LEU A C 1
ATOM 1440 O O . LEU A 1 187 ? 3.564 15.638 -0.039 1.00 92.56 187 LEU A O 1
ATOM 1444 N N . GLU A 1 188 ? 3.910 17.393 -1.401 1.00 92.38 188 GLU A N 1
ATOM 1445 C CA . GLU A 1 188 ? 4.700 18.162 -0.441 1.00 92.38 188 GLU A CA 1
ATOM 1446 C C . GLU A 1 188 ? 3.925 18.503 0.832 1.00 92.38 188 GLU A C 1
ATOM 1448 O O . GLU A 1 188 ? 4.444 18.281 1.927 1.00 92.38 188 GLU A O 1
ATOM 1453 N N . ASN A 1 189 ? 2.697 19.014 0.698 1.00 89.44 189 ASN A N 1
ATOM 1454 C CA . ASN A 1 189 ? 1.966 19.619 1.814 1.00 89.44 189 ASN A CA 1
ATOM 1455 C C . ASN A 1 189 ? 0.815 18.749 2.335 1.00 89.44 189 ASN A C 1
ATOM 1457 O O . ASN A 1 189 ? 0.554 18.753 3.531 1.00 89.44 189 ASN A O 1
ATOM 1461 N N . THR A 1 190 ? 0.110 18.016 1.466 1.00 85.88 190 THR A N 1
ATOM 1462 C CA . THR A 1 190 ? -1.059 17.213 1.873 1.00 85.88 190 THR A CA 1
ATOM 1463 C C . THR A 1 190 ? -0.661 15.814 2.315 1.00 85.88 190 THR A C 1
ATOM 1465 O O . THR A 1 190 ? -1.144 15.342 3.338 1.00 85.88 190 THR A O 1
ATOM 1468 N N . LEU A 1 191 ? 0.227 15.153 1.566 1.00 87.25 191 LEU A N 1
ATOM 1469 C CA . LEU A 1 191 ? 0.769 13.860 1.986 1.00 87.25 191 LEU A CA 1
ATOM 1470 C C . LEU A 1 191 ? 1.827 14.037 3.081 1.00 87.25 191 LEU A C 1
ATOM 1472 O O . LEU A 1 191 ? 1.954 13.163 3.931 1.00 87.25 191 LEU A O 1
ATOM 1476 N N . GLY A 1 192 ? 2.500 15.194 3.123 1.00 89.38 192 GLY A N 1
ATOM 1477 C CA . GLY A 1 192 ? 3.471 15.548 4.161 1.00 89.38 192 GLY A CA 1
ATOM 1478 C C . GLY A 1 192 ? 4.915 15.221 3.783 1.00 89.38 192 GLY A C 1
ATOM 1479 O O . GLY A 1 192 ? 5.761 15.066 4.665 1.00 89.38 192 GLY A O 1
ATOM 1480 N N . PHE A 1 193 ? 5.224 15.106 2.485 1.00 94.38 193 PHE A N 1
ATOM 1481 C CA . PHE A 1 193 ? 6.577 14.786 2.028 1.00 94.38 193 PHE A CA 1
ATOM 1482 C C . PHE A 1 193 ? 7.596 15.814 2.517 1.00 94.38 193 PHE A C 1
ATOM 1484 O O . PHE A 1 193 ? 8.673 15.421 2.957 1.00 94.38 193 PHE A O 1
ATOM 1491 N N . LYS A 1 194 ? 7.233 17.104 2.541 1.00 94.56 194 LYS A N 1
ATOM 1492 C CA . LYS A 1 194 ? 8.103 18.210 2.968 1.00 94.56 194 LYS A CA 1
ATOM 1493 C C . LYS A 1 194 ? 8.535 18.133 4.437 1.00 94.56 194 LYS A C 1
ATOM 1495 O O . LYS A 1 194 ? 9.595 18.640 4.786 1.00 94.56 194 LYS A O 1
ATOM 1500 N N . GLU A 1 195 ? 7.733 17.489 5.285 1.00 90.06 195 GLU A N 1
ATOM 1501 C CA . GLU A 1 195 ? 8.045 17.253 6.704 1.00 90.06 195 GLU A CA 1
ATOM 1502 C C . GLU A 1 195 ? 8.812 15.937 6.931 1.00 90.06 195 GLU A C 1
ATOM 1504 O O . GLU A 1 195 ? 9.192 15.612 8.059 1.00 90.06 195 GLU A O 1
ATOM 1509 N N . SER A 1 196 ? 9.022 15.143 5.879 1.00 91.94 196 SER A N 1
ATOM 1510 C CA . SER A 1 196 ? 9.671 13.840 5.980 1.00 91.94 196 SER A CA 1
ATOM 1511 C C . SER A 1 196 ? 11.197 13.949 6.020 1.00 91.94 196 SER A C 1
ATOM 1513 O O . SER A 1 196 ? 11.801 14.863 5.465 1.00 91.94 196 SER A O 1
ATOM 1515 N N . SER A 1 197 ? 11.846 12.930 6.587 1.00 94.00 197 SER A N 1
ATOM 1516 C CA . SER A 1 197 ? 13.310 12.789 6.586 1.00 94.00 197 SER A CA 1
ATOM 1517 C C . SER A 1 197 ? 13.920 12.502 5.206 1.00 94.00 197 SER A C 1
ATOM 1519 O O . SER A 1 197 ? 15.134 12.341 5.100 1.00 94.00 197 SER A O 1
ATOM 1521 N N . TYR A 1 198 ? 13.093 12.347 4.168 1.00 95.94 198 TYR A N 1
ATOM 1522 C CA . TYR A 1 198 ? 13.543 12.140 2.791 1.00 95.94 198 TYR A CA 1
ATOM 1523 C C . TYR A 1 198 ? 13.531 13.438 1.982 1.00 95.94 198 TYR A C 1
ATOM 1525 O O . TYR A 1 198 ? 14.164 13.495 0.934 1.00 95.94 198 TYR A O 1
ATOM 1533 N N . TYR A 1 199 ? 12.849 14.480 2.461 1.00 96.06 199 TYR A N 1
ATOM 1534 C CA . TYR A 1 199 ? 12.787 15.750 1.756 1.00 96.06 199 TYR A CA 1
ATOM 1535 C C . TYR A 1 199 ? 14.164 16.406 1.660 1.00 96.06 199 TYR A C 1
ATOM 1537 O O . TYR A 1 199 ? 14.899 16.529 2.637 1.00 96.06 199 TYR A O 1
ATOM 1545 N N . LYS A 1 200 ? 14.484 16.831 0.446 1.00 95.25 200 LYS A N 1
ATOM 1546 C CA . LYS A 1 200 ? 15.762 17.362 -0.023 1.00 95.25 200 LYS A CA 1
ATOM 1547 C C . LYS A 1 200 ? 16.990 16.516 0.304 1.00 95.25 200 LYS A C 1
ATOM 1549 O O . LYS A 1 200 ? 18.083 17.056 0.464 1.00 95.25 200 LYS A O 1
ATOM 1554 N N . LYS A 1 201 ? 16.831 15.194 0.405 1.00 94.75 201 LYS A N 1
ATOM 1555 C CA . LYS A 1 201 ? 17.945 14.297 0.727 1.00 94.75 201 LYS A CA 1
ATOM 1556 C C . LYS A 1 201 ? 18.867 14.065 -0.472 1.00 94.75 201 LYS A C 1
ATOM 1558 O O . LYS A 1 201 ? 20.079 14.018 -0.289 1.00 94.75 201 LYS A O 1
ATOM 1563 N N . THR A 1 202 ? 18.297 13.952 -1.670 1.00 92.69 202 THR A N 1
ATOM 1564 C CA . THR A 1 202 ? 19.031 13.662 -2.913 1.00 92.69 202 THR A CA 1
ATOM 1565 C C . THR A 1 202 ? 18.862 14.758 -3.972 1.00 92.69 202 THR A C 1
ATOM 1567 O O . THR A 1 202 ? 19.700 14.882 -4.861 1.00 92.69 202 THR A O 1
ATOM 1570 N N . ALA A 1 203 ? 17.817 15.590 -3.883 1.00 91.88 203 ALA A N 1
ATOM 1571 C CA . ALA A 1 203 ? 17.574 16.694 -4.819 1.00 91.88 203 ALA A CA 1
ATOM 1572 C C . ALA A 1 203 ? 17.175 17.998 -4.112 1.00 91.88 203 ALA A C 1
ATOM 1574 O O . ALA A 1 203 ? 16.603 17.988 -3.029 1.00 91.88 203 ALA A O 1
ATOM 1575 N N . SER A 1 204 ? 17.438 19.150 -4.734 1.00 91.19 204 SER A N 1
ATOM 1576 C CA . SER A 1 204 ? 17.066 20.467 -4.188 1.00 91.19 204 SER A CA 1
ATOM 1577 C C . SER A 1 204 ? 15.607 20.863 -4.462 1.00 91.19 204 SER A C 1
ATOM 1579 O O . SER A 1 204 ? 15.079 21.762 -3.794 1.00 91.19 204 SER A O 1
ATOM 1581 N N . SER A 1 205 ? 14.969 20.202 -5.431 1.00 93.25 205 SER A N 1
ATOM 1582 C CA . SER A 1 205 ? 13.590 20.410 -5.880 1.00 93.25 205 SER A CA 1
ATOM 1583 C C . SER A 1 205 ? 12.996 19.108 -6.430 1.00 93.25 205 SER A C 1
ATOM 1585 O O . SER A 1 205 ? 13.727 18.143 -6.653 1.00 93.25 205 SER A O 1
ATOM 1587 N N . TYR A 1 206 ? 11.676 19.098 -6.625 1.00 95.94 206 TYR A N 1
ATOM 1588 C CA . TYR A 1 206 ? 10.898 17.946 -7.080 1.00 95.94 206 TYR A CA 1
ATOM 1589 C C . TYR A 1 206 ? 9.887 18.379 -8.137 1.00 95.94 206 TYR A C 1
ATOM 1591 O O . TYR A 1 206 ? 9.332 19.478 -8.052 1.00 95.94 206 TYR A O 1
ATOM 1599 N N . ASN A 1 207 ? 9.608 17.512 -9.108 1.00 95.62 207 ASN A N 1
ATOM 1600 C CA . ASN A 1 207 ? 8.573 17.741 -10.113 1.00 95.62 207 ASN A CA 1
ATOM 1601 C C . ASN A 1 207 ? 7.578 16.560 -10.180 1.00 95.62 207 ASN A C 1
ATOM 1603 O O . ASN A 1 207 ? 7.668 15.586 -9.431 1.00 95.62 207 ASN A O 1
ATOM 1607 N N . LEU A 1 208 ? 6.573 16.666 -11.055 1.00 95.62 208 LEU A N 1
ATOM 1608 C CA . LEU A 1 208 ? 5.577 15.603 -11.232 1.00 95.62 208 LEU A CA 1
ATOM 1609 C C . LEU A 1 208 ? 6.175 14.314 -11.807 1.00 95.62 208 LEU A C 1
ATOM 1611 O O . LEU A 1 208 ? 5.678 13.235 -11.494 1.00 95.62 208 LEU A O 1
ATOM 1615 N N . ASP A 1 209 ? 7.234 14.428 -12.602 1.00 95.75 209 ASP A N 1
ATOM 1616 C CA . ASP A 1 209 ? 7.903 13.293 -13.229 1.00 95.75 209 ASP A CA 1
ATOM 1617 C C . ASP A 1 209 ? 8.672 12.476 -12.202 1.00 95.75 209 ASP A C 1
ATOM 1619 O O . ASP A 1 209 ? 8.590 11.256 -12.235 1.00 95.75 209 ASP A O 1
ATOM 1623 N N . ASP A 1 210 ? 9.339 13.117 -11.238 1.00 96.88 210 ASP A N 1
ATOM 1624 C CA . ASP A 1 210 ? 9.985 12.439 -10.116 1.00 96.88 210 ASP A CA 1
ATOM 1625 C C . ASP A 1 210 ? 8.971 11.574 -9.350 1.00 96.88 210 ASP A C 1
ATOM 1627 O O . ASP A 1 210 ? 9.259 10.438 -8.964 1.00 96.88 210 ASP A O 1
ATOM 1631 N N . TRP A 1 211 ? 7.753 12.092 -9.158 1.00 97.31 211 TRP A N 1
ATOM 1632 C CA . TRP A 1 211 ? 6.676 11.365 -8.491 1.00 97.31 211 TRP A CA 1
ATOM 1633 C C . TRP A 1 211 ? 6.102 10.241 -9.368 1.00 97.31 211 TRP A C 1
ATOM 1635 O O . TRP A 1 211 ? 5.855 9.141 -8.870 1.00 97.31 211 TRP A O 1
ATOM 1645 N N . GLU A 1 212 ? 5.928 10.474 -10.673 1.00 95.88 212 GLU A N 1
ATOM 1646 C CA . GLU A 1 212 ? 5.483 9.455 -11.637 1.00 95.88 212 GLU A CA 1
ATOM 1647 C C . GLU A 1 212 ? 6.512 8.313 -11.754 1.00 95.88 212 GLU A C 1
ATOM 1649 O O . GLU A 1 212 ? 6.142 7.142 -11.659 1.00 95.88 212 GLU A O 1
ATOM 1654 N N . LEU A 1 213 ? 7.805 8.641 -11.818 1.00 95.19 213 LEU A N 1
ATOM 1655 C CA . LEU A 1 213 ? 8.930 7.705 -11.792 1.00 95.19 213 LEU A CA 1
ATOM 1656 C C . LEU A 1 213 ? 8.934 6.863 -10.514 1.00 95.19 213 LEU A C 1
ATOM 1658 O O . LEU A 1 213 ? 8.960 5.636 -10.591 1.00 95.19 213 LEU A O 1
ATOM 1662 N N . ALA A 1 214 ? 8.867 7.503 -9.343 1.00 97.38 214 ALA A N 1
ATOM 1663 C CA . ALA A 1 214 ? 8.825 6.813 -8.054 1.00 97.38 214 ALA A CA 1
ATOM 1664 C C . ALA A 1 214 ? 7.647 5.828 -7.963 1.00 97.38 214 ALA A C 1
ATOM 1666 O O . ALA A 1 214 ? 7.816 4.694 -7.511 1.00 97.38 214 ALA A O 1
ATOM 1667 N N . THR A 1 215 ? 6.473 6.253 -8.442 1.00 97.50 215 THR A N 1
ATOM 1668 C CA . THR A 1 215 ? 5.252 5.437 -8.464 1.00 97.50 215 THR A CA 1
ATOM 1669 C C . THR A 1 215 ? 5.439 4.201 -9.342 1.00 97.50 215 THR A C 1
ATOM 1671 O O . THR A 1 215 ? 5.232 3.083 -8.869 1.00 97.50 215 THR A O 1
ATOM 1674 N N . ARG A 1 216 ? 5.912 4.379 -10.585 1.00 94.50 216 ARG A N 1
ATOM 1675 C CA . ARG A 1 216 ? 6.164 3.274 -11.525 1.00 94.50 216 ARG A CA 1
ATOM 1676 C C . ARG A 1 216 ? 7.150 2.258 -10.950 1.00 94.50 216 ARG A C 1
ATOM 1678 O O . ARG A 1 216 ? 6.895 1.058 -10.992 1.00 94.50 216 ARG A O 1
ATOM 1685 N N . GLN A 1 217 ? 8.252 2.740 -10.375 1.00 95.06 217 GLN A N 1
ATOM 1686 C CA . GLN A 1 217 ? 9.286 1.866 -9.822 1.00 95.06 217 GLN A CA 1
ATOM 1687 C C . GLN A 1 217 ? 8.773 1.028 -8.644 1.00 95.06 217 GLN A C 1
ATOM 1689 O O . GLN A 1 217 ? 9.096 -0.154 -8.554 1.00 95.06 217 GLN A O 1
ATOM 1694 N N . LEU A 1 218 ? 7.930 1.588 -7.769 1.00 97.56 218 LEU A N 1
ATOM 1695 C CA . LEU A 1 218 ? 7.312 0.818 -6.682 1.00 97.56 218 LEU A CA 1
ATOM 1696 C C . LEU A 1 218 ? 6.281 -0.201 -7.176 1.00 97.56 218 LEU A C 1
ATOM 1698 O O . LEU A 1 218 ? 6.197 -1.290 -6.603 1.00 97.56 218 LEU A O 1
ATOM 1702 N N . ILE A 1 219 ? 5.516 0.121 -8.224 1.00 96.56 219 ILE A N 1
ATOM 1703 C CA . ILE A 1 219 ? 4.572 -0.820 -8.843 1.00 96.56 219 ILE A CA 1
ATOM 1704 C C . ILE A 1 219 ? 5.333 -2.020 -9.411 1.00 96.56 219 ILE A C 1
ATOM 1706 O O . ILE A 1 219 ? 5.029 -3.150 -9.040 1.00 96.56 219 ILE A O 1
ATOM 1710 N N . HIS A 1 220 ? 6.370 -1.798 -10.223 1.00 93.75 220 HIS A N 1
ATOM 1711 C CA . HIS A 1 220 ? 7.141 -2.897 -10.818 1.00 93.75 220 HIS A CA 1
ATOM 1712 C C . HIS A 1 220 ? 7.925 -3.701 -9.769 1.00 93.75 220 HIS A C 1
ATOM 1714 O O . HIS A 1 220 ? 7.999 -4.926 -9.853 1.00 93.75 220 HIS A O 1
ATOM 1720 N N . GLU A 1 221 ? 8.466 -3.040 -8.739 1.00 95.19 221 GLU A N 1
ATOM 1721 C CA . GLU A 1 221 ? 9.124 -3.725 -7.621 1.00 95.19 221 GLU A CA 1
ATOM 1722 C C . GLU A 1 221 ? 8.158 -4.646 -6.869 1.00 95.19 221 GLU A C 1
ATOM 1724 O O . GLU A 1 221 ? 8.499 -5.786 -6.548 1.00 95.19 221 GLU A O 1
ATOM 1729 N N . THR A 1 222 ? 6.938 -4.168 -6.629 1.00 95.19 222 THR A N 1
ATOM 1730 C CA . THR A 1 222 ? 5.866 -4.955 -6.018 1.00 95.19 222 THR A CA 1
ATOM 1731 C C . THR A 1 222 ? 5.462 -6.121 -6.913 1.00 95.19 222 THR A C 1
ATOM 1733 O O . THR A 1 222 ? 5.377 -7.255 -6.447 1.00 95.19 222 THR A O 1
ATOM 1736 N N . GLN A 1 223 ? 5.252 -5.854 -8.201 1.00 93.44 223 GLN A N 1
ATOM 1737 C CA . GLN A 1 223 ? 4.811 -6.839 -9.178 1.00 93.44 223 GLN A CA 1
ATOM 1738 C C . GLN A 1 223 ? 5.816 -7.981 -9.356 1.00 93.44 223 GLN A C 1
ATOM 1740 O O . GLN A 1 223 ? 5.427 -9.146 -9.376 1.00 93.44 223 GLN A O 1
ATOM 1745 N N . GLN A 1 224 ? 7.113 -7.669 -9.383 1.00 91.94 224 GLN A N 1
ATOM 1746 C CA . GLN A 1 224 ? 8.179 -8.673 -9.375 1.00 91.94 224 GLN A CA 1
ATOM 1747 C C . GLN A 1 224 ? 8.475 -9.232 -7.978 1.00 91.94 224 GLN A C 1
ATOM 1749 O O . GLN A 1 224 ? 9.569 -9.742 -7.760 1.00 91.94 224 GLN A O 1
ATOM 1754 N N . ARG A 1 225 ? 7.530 -9.147 -7.030 1.00 91.56 225 ARG A N 1
ATOM 1755 C CA . ARG A 1 225 ? 7.568 -9.794 -5.706 1.00 91.56 225 ARG A CA 1
ATOM 1756 C C . ARG A 1 225 ? 8.748 -9.388 -4.815 1.00 91.56 225 ARG A C 1
ATOM 1758 O O . ARG A 1 225 ? 9.096 -10.118 -3.895 1.00 91.56 225 ARG A O 1
ATOM 1765 N N . PHE A 1 226 ? 9.340 -8.210 -5.016 1.00 94.19 226 PHE A N 1
ATOM 1766 C CA . PHE A 1 226 ? 10.353 -7.664 -4.097 1.00 94.19 226 PHE A CA 1
ATOM 1767 C C . PHE A 1 226 ? 9.747 -6.934 -2.891 1.00 94.19 226 PHE A C 1
ATOM 1769 O O . PHE A 1 226 ? 10.476 -6.347 -2.087 1.00 94.19 226 PHE A O 1
ATOM 1776 N N . ARG A 1 227 ? 8.418 -6.969 -2.751 1.00 94.69 227 ARG A N 1
ATOM 1777 C CA . ARG A 1 227 ? 7.676 -6.509 -1.577 1.00 94.69 227 ARG A CA 1
ATOM 1778 C C . ARG A 1 227 ? 6.803 -7.641 -1.058 1.00 94.69 227 ARG A C 1
ATOM 1780 O O . ARG A 1 227 ? 6.117 -8.279 -1.853 1.00 94.69 227 ARG A O 1
ATOM 1787 N N . ASP A 1 228 ? 6.822 -7.882 0.248 1.00 94.25 228 ASP A N 1
ATOM 1788 C CA . ASP A 1 228 ? 5.873 -8.795 0.893 1.00 94.25 228 ASP A CA 1
ATOM 1789 C C . ASP A 1 228 ? 4.518 -8.112 1.172 1.00 94.25 228 ASP A C 1
ATOM 1791 O O . ASP A 1 228 ? 4.299 -6.946 0.831 1.00 94.25 228 ASP A O 1
ATOM 1795 N N . LYS A 1 229 ? 3.592 -8.845 1.799 1.00 93.12 229 LYS A N 1
ATOM 1796 C CA . LYS A 1 229 ? 2.258 -8.352 2.187 1.00 93.12 229 LYS A CA 1
ATOM 1797 C C . LYS A 1 229 ? 2.281 -7.163 3.160 1.00 93.12 229 LYS A C 1
ATOM 1799 O O . LYS A 1 229 ? 1.325 -6.398 3.191 1.00 93.12 229 LYS A O 1
ATOM 1804 N N . ASP A 1 230 ? 3.372 -6.995 3.906 1.00 93.56 230 ASP A N 1
ATOM 1805 C CA . ASP A 1 230 ? 3.582 -5.909 4.870 1.00 93.56 230 ASP A CA 1
ATOM 1806 C C . ASP A 1 230 ? 4.437 -4.776 4.261 1.00 93.56 230 ASP A C 1
ATOM 1808 O O . ASP A 1 230 ? 4.898 -3.856 4.945 1.00 93.56 230 ASP A O 1
ATOM 1812 N N . PHE A 1 231 ? 4.643 -4.839 2.940 1.00 96.06 231 PHE A N 1
ATOM 1813 C CA . PHE A 1 231 ? 5.418 -3.911 2.125 1.00 96.06 231 PHE A CA 1
ATOM 1814 C C . PHE A 1 231 ? 6.912 -3.829 2.497 1.00 96.06 231 PHE A C 1
ATOM 1816 O O . PHE A 1 231 ? 7.612 -2.867 2.144 1.00 96.06 231 PHE A O 1
ATOM 1823 N N . ASN A 1 232 ? 7.449 -4.842 3.183 1.00 94.88 232 ASN A N 1
ATOM 1824 C CA . ASN A 1 232 ? 8.881 -4.953 3.432 1.00 94.88 232 ASN A CA 1
ATOM 1825 C C . ASN A 1 232 ? 9.611 -5.264 2.133 1.00 94.88 232 ASN A C 1
ATOM 1827 O O . ASN A 1 232 ? 9.162 -6.070 1.322 1.00 94.88 232 ASN A O 1
ATOM 1831 N N . LYS A 1 233 ? 10.766 -4.623 1.944 1.00 93.31 233 LYS A N 1
ATOM 1832 C CA . LYS A 1 233 ? 11.630 -4.898 0.802 1.00 93.31 233 LYS A CA 1
ATOM 1833 C C . LYS A 1 233 ? 12.338 -6.233 1.008 1.00 93.31 233 LYS A C 1
ATOM 1835 O O . LYS A 1 233 ? 13.041 -6.405 2.000 1.00 93.31 233 LYS A O 1
ATOM 1840 N N . LEU A 1 234 ? 12.184 -7.134 0.049 1.00 88.88 234 LEU A N 1
ATOM 1841 C CA . LEU A 1 234 ? 12.829 -8.438 0.043 1.00 88.88 234 LEU A CA 1
ATOM 1842 C C . LEU A 1 234 ? 14.143 -8.379 -0.746 1.00 88.88 234 LEU A C 1
ATOM 1844 O O . LEU A 1 234 ? 14.259 -7.667 -1.745 1.00 88.88 234 LEU A O 1
ATOM 1848 N N . SER A 1 235 ? 15.147 -9.133 -0.297 1.00 83.00 235 SER A N 1
ATOM 1849 C CA . SER A 1 235 ? 16.420 -9.296 -1.016 1.00 83.00 235 SER A CA 1
ATOM 1850 C C . SER A 1 235 ? 16.289 -10.227 -2.224 1.00 83.00 235 SER A C 1
ATOM 1852 O O . SER A 1 235 ? 17.042 -10.104 -3.189 1.00 83.00 235 SER A O 1
ATOM 1854 N N . THR A 1 236 ? 15.309 -11.130 -2.182 1.00 80.25 236 THR A N 1
ATOM 1855 C CA . THR A 1 236 ? 14.967 -12.078 -3.243 1.00 80.25 236 THR A CA 1
ATOM 1856 C C . THR A 1 236 ? 13.461 -12.053 -3.467 1.00 80.25 236 THR A C 1
ATOM 1858 O O . THR A 1 236 ? 12.698 -11.765 -2.549 1.00 80.25 236 THR A O 1
ATOM 1861 N N . ASN A 1 237 ? 13.026 -12.344 -4.686 1.00 77.81 237 ASN A N 1
ATOM 1862 C CA . ASN A 1 237 ? 11.612 -12.322 -5.056 1.00 77.81 237 ASN A CA 1
ATOM 1863 C C . ASN A 1 237 ? 10.952 -13.707 -5.113 1.00 77.81 237 ASN A C 1
ATOM 1865 O O . ASN A 1 237 ? 9.784 -13.825 -5.486 1.00 77.81 237 ASN A O 1
ATOM 1869 N N . GLY A 1 238 ? 11.696 -14.765 -4.770 1.00 74.38 238 GLY A N 1
ATOM 1870 C CA . GLY A 1 238 ? 11.190 -16.139 -4.786 1.00 74.38 238 GLY A CA 1
ATOM 1871 C C . GLY A 1 238 ? 10.671 -16.590 -6.155 1.00 74.38 238 GLY A C 1
ATOM 1872 O O . GLY A 1 238 ? 9.795 -17.453 -6.214 1.00 74.38 238 GLY A O 1
ATOM 1873 N N . LEU A 1 239 ? 11.143 -15.969 -7.242 1.00 74.75 239 LEU A N 1
ATOM 1874 C CA . LEU A 1 239 ? 10.902 -16.447 -8.597 1.00 74.75 239 LEU A CA 1
ATOM 1875 C C . LEU A 1 239 ? 11.873 -17.583 -8.910 1.00 74.75 239 LEU A C 1
ATOM 1877 O O . LEU A 1 239 ? 13.049 -17.532 -8.539 1.00 74.75 239 LEU A O 1
ATOM 1881 N N . TYR A 1 240 ? 11.363 -18.602 -9.593 1.00 70.81 240 TYR A N 1
ATOM 1882 C CA . TYR A 1 240 ? 12.208 -19.581 -10.256 1.00 70.81 240 TYR A CA 1
ATOM 1883 C C . TYR A 1 240 ? 12.928 -18.892 -11.419 1.00 70.81 240 TYR A C 1
ATOM 1885 O O . TYR A 1 240 ? 12.356 -18.016 -12.056 1.00 70.81 240 TYR A O 1
ATOM 1893 N N . TYR A 1 241 ? 14.184 -19.242 -11.666 1.00 70.06 241 TYR A N 1
ATOM 1894 C CA . TYR A 1 241 ? 14.944 -18.691 -12.781 1.00 70.06 241 TYR A CA 1
ATOM 1895 C C . TYR A 1 241 ? 15.517 -19.849 -13.572 1.00 70.06 241 TYR A C 1
ATOM 1897 O O . TYR A 1 241 ? 16.240 -20.662 -13.002 1.00 70.06 241 TYR A O 1
ATOM 1905 N N . GLU A 1 242 ? 15.187 -19.912 -14.855 1.00 66.06 242 GLU A N 1
ATOM 1906 C CA . GLU A 1 242 ? 15.664 -20.970 -15.742 1.00 66.06 242 GLU A CA 1
ATOM 1907 C C . GLU A 1 242 ? 17.140 -20.762 -16.093 1.00 66.06 242 GLU A C 1
ATOM 1909 O O . GLU A 1 242 ? 17.553 -19.655 -16.461 1.00 66.06 242 GLU A O 1
ATOM 1914 N N . ASP A 1 243 ? 17.932 -21.828 -16.021 1.00 61.62 243 ASP A N 1
ATOM 1915 C CA . ASP A 1 243 ? 19.286 -21.837 -16.568 1.00 61.62 243 ASP A CA 1
ATOM 1916 C C . ASP A 1 243 ? 19.213 -21.865 -18.105 1.00 61.62 243 ASP A C 1
ATOM 1918 O O . ASP A 1 243 ? 18.309 -22.451 -18.692 1.00 61.62 243 ASP A O 1
ATOM 1922 N N . HIS A 1 244 ? 20.138 -21.182 -18.786 1.00 60.38 244 HIS A N 1
ATOM 1923 C CA . HIS A 1 244 ? 20.224 -21.144 -20.260 1.00 60.38 244 HIS A CA 1
ATOM 1924 C C . HIS A 1 244 ? 19.006 -20.606 -21.042 1.00 60.38 244 HIS A C 1
ATOM 1926 O O . HIS A 1 244 ? 18.985 -20.684 -22.269 1.00 60.38 244 HIS A O 1
ATOM 1932 N N . TRP A 1 245 ? 18.056 -19.946 -20.382 1.00 59.84 245 TRP A N 1
ATOM 1933 C CA . TRP A 1 245 ? 16.868 -19.328 -20.998 1.00 59.84 245 TRP A CA 1
ATOM 1934 C C . TRP A 1 245 ? 17.132 -18.410 -22.217 1.00 59.84 245 TRP A C 1
ATOM 1936 O O . TRP A 1 245 ? 16.249 -18.169 -23.036 1.00 59.84 245 TRP A O 1
ATOM 1946 N N . TYR A 1 246 ? 18.348 -17.874 -22.350 1.00 58.44 246 TYR A N 1
ATOM 1947 C CA . TYR A 1 246 ? 18.764 -16.972 -23.429 1.00 58.44 246 TYR A CA 1
ATOM 1948 C C . TYR A 1 246 ? 19.073 -17.686 -24.761 1.00 58.44 246 TYR A C 1
ATOM 1950 O O . TYR A 1 246 ? 19.325 -17.010 -25.757 1.00 58.44 246 TYR A O 1
ATOM 1958 N N . GLN A 1 247 ? 19.063 -19.025 -24.805 1.00 53.78 247 GLN A N 1
ATOM 1959 C CA . GLN A 1 247 ? 19.417 -19.813 -25.997 1.00 53.78 247 GLN A CA 1
ATOM 1960 C C . GLN A 1 247 ? 18.432 -19.663 -27.177 1.00 53.78 247 GLN A C 1
ATOM 1962 O O . GLN A 1 247 ? 18.793 -19.992 -28.302 1.00 53.78 247 GLN A O 1
ATOM 1967 N N . GLY A 1 248 ? 17.223 -19.132 -26.952 1.00 52.06 248 GLY A N 1
ATOM 1968 C CA . GLY A 1 248 ? 16.208 -18.894 -27.992 1.00 52.06 248 GLY A CA 1
ATOM 1969 C C . GLY A 1 248 ? 16.039 -17.434 -28.438 1.00 52.06 248 GLY A C 1
ATOM 1970 O O . GLY A 1 248 ? 15.091 -17.134 -29.157 1.00 52.06 248 GLY A O 1
ATOM 1971 N N . VAL A 1 249 ? 16.897 -16.510 -27.991 1.00 56.34 249 VAL A N 1
ATOM 1972 C CA . VAL A 1 249 ? 16.779 -15.075 -28.311 1.00 56.34 249 VAL A CA 1
ATOM 1973 C C . VAL A 1 249 ? 17.719 -14.732 -29.471 1.00 56.34 249 VAL A C 1
ATOM 1975 O O . VAL A 1 249 ? 18.917 -14.981 -29.376 1.00 56.34 249 VAL A O 1
ATOM 1978 N N . GLU A 1 250 ? 17.216 -14.140 -30.562 1.00 45.22 250 GLU A N 1
ATOM 1979 C CA . GLU A 1 250 ? 18.065 -13.594 -31.634 1.00 45.22 250 GLU A CA 1
ATOM 1980 C C . GLU A 1 250 ? 18.928 -12.456 -31.050 1.00 45.22 250 GLU A C 1
ATOM 1982 O O . GLU A 1 250 ? 18.427 -11.377 -30.745 1.00 45.22 250 GLU A O 1
ATOM 1987 N N . ASN A 1 251 ? 20.229 -12.700 -30.853 1.00 46.75 251 ASN A N 1
ATOM 1988 C CA . ASN A 1 251 ? 21.197 -11.810 -30.186 1.00 46.75 251 ASN A CA 1
ATOM 1989 C C . ASN A 1 251 ? 20.967 -11.563 -28.674 1.00 46.75 251 ASN A C 1
ATOM 1991 O O . ASN A 1 251 ? 20.637 -10.444 -28.261 1.00 46.75 251 ASN A O 1
ATOM 1995 N N . PRO A 1 252 ? 21.298 -12.527 -27.793 1.00 46.44 252 PRO A N 1
ATOM 1996 C CA . PRO A 1 252 ? 21.338 -12.278 -26.348 1.00 46.44 252 PRO A CA 1
ATOM 1997 C C . PRO A 1 252 ? 22.511 -11.359 -25.930 1.00 46.44 252 PRO A C 1
ATOM 1999 O O . PRO A 1 252 ? 22.611 -10.948 -24.771 1.00 46.44 252 PRO A O 1
ATOM 2002 N N . GLY A 1 253 ? 23.406 -11.007 -26.867 1.00 46.41 253 GLY A N 1
ATOM 2003 C CA . GLY A 1 253 ? 24.706 -10.405 -26.573 1.00 46.41 253 GLY A CA 1
ATOM 2004 C C . GLY A 1 253 ? 25.573 -11.345 -25.726 1.00 46.41 253 GLY A C 1
ATOM 2005 O O . GLY A 1 253 ? 25.197 -12.477 -25.441 1.00 46.41 253 GLY A O 1
ATOM 2006 N N . THR A 1 254 ? 26.715 -10.872 -25.230 1.00 45.31 254 THR A N 1
ATOM 2007 C CA . THR A 1 254 ? 27.508 -11.569 -24.190 1.00 45.31 254 THR A CA 1
ATOM 2008 C C . THR A 1 254 ? 26.795 -11.622 -22.822 1.00 45.31 254 THR A C 1
ATOM 2010 O O . THR A 1 254 ? 27.416 -11.864 -21.785 1.00 45.31 254 THR A O 1
ATOM 2013 N N . GLY A 1 255 ? 25.488 -11.344 -22.789 1.00 45.97 255 GLY A N 1
ATOM 2014 C CA . GLY A 1 255 ? 24.673 -11.287 -21.593 1.00 45.97 255 GLY A CA 1
ATOM 2015 C C . GLY A 1 255 ? 24.334 -12.685 -21.105 1.00 45.97 255 GLY A C 1
ATOM 2016 O O . GLY A 1 255 ? 23.413 -13.318 -21.605 1.00 45.97 255 GLY A O 1
ATOM 2017 N N . THR A 1 256 ? 25.024 -13.138 -20.060 1.00 49.78 256 THR A N 1
ATOM 2018 C CA . THR A 1 256 ? 24.470 -14.152 -19.161 1.00 49.78 256 THR A CA 1
ATOM 2019 C C . THR A 1 256 ? 23.162 -13.588 -18.616 1.00 49.78 256 THR A C 1
ATOM 2021 O O . THR A 1 256 ? 23.190 -12.640 -17.836 1.00 49.78 256 THR A O 1
ATOM 2024 N N . GLY A 1 257 ? 22.013 -14.054 -19.107 1.00 53.16 257 GLY A N 1
ATOM 2025 C CA . GLY A 1 257 ? 20.717 -13.507 -18.712 1.00 53.16 257 GLY A CA 1
ATOM 2026 C C . GLY A 1 257 ? 20.539 -13.611 -17.197 1.00 53.16 257 GLY A C 1
ATOM 2027 O O . GLY A 1 257 ? 20.580 -14.709 -16.645 1.00 53.16 257 GLY A O 1
ATOM 2028 N N . LYS A 1 258 ? 20.427 -12.470 -16.509 1.00 64.62 258 LYS A N 1
ATOM 2029 C CA . LYS A 1 258 ? 20.587 -12.411 -15.047 1.00 64.62 258 LYS A CA 1
ATOM 2030 C C . LYS A 1 258 ? 19.255 -12.472 -14.325 1.00 64.62 258 LYS A C 1
ATOM 2032 O O . LYS A 1 258 ? 18.242 -11.965 -14.808 1.00 64.62 258 LYS A O 1
ATOM 2037 N N . LYS A 1 259 ? 19.306 -13.009 -13.106 1.00 74.69 259 LYS A N 1
ATOM 2038 C CA . LYS A 1 259 ? 18.265 -12.789 -12.101 1.00 74.69 259 LYS A CA 1
ATOM 2039 C C . LYS A 1 259 ? 18.131 -11.283 -11.877 1.00 74.69 259 LYS A C 1
ATOM 2041 O O . LYS A 1 259 ? 19.141 -10.601 -11.672 1.00 74.69 259 LYS A O 1
ATOM 2046 N N . ILE A 1 260 ? 16.905 -10.769 -11.925 1.00 78.94 260 ILE A N 1
ATOM 2047 C CA . ILE A 1 260 ? 16.637 -9.374 -11.574 1.00 78.94 260 ILE A CA 1
ATOM 2048 C C . ILE A 1 260 ? 17.047 -9.148 -10.112 1.00 78.94 260 ILE A C 1
ATOM 2050 O O . ILE A 1 260 ? 16.768 -9.968 -9.237 1.00 78.94 260 ILE A O 1
ATOM 2054 N N . SER A 1 261 ? 17.773 -8.065 -9.838 1.00 78.50 261 SER A N 1
ATOM 2055 C CA . SER A 1 261 ? 18.223 -7.746 -8.482 1.00 78.50 261 SER A CA 1
ATOM 2056 C C . SER A 1 261 ? 17.166 -6.929 -7.741 1.00 78.50 261 SER A C 1
ATOM 2058 O O . SER A 1 261 ? 16.466 -6.108 -8.335 1.00 78.50 261 SER A O 1
ATOM 2060 N N . GLY A 1 262 ? 17.099 -7.058 -6.413 1.00 77.56 262 GLY A N 1
ATOM 2061 C CA . GLY A 1 262 ? 16.198 -6.226 -5.606 1.00 77.56 262 GLY A CA 1
ATOM 2062 C C . GLY A 1 262 ? 16.519 -4.723 -5.662 1.00 77.56 262 GLY A C 1
ATOM 2063 O O . GLY A 1 262 ? 15.697 -3.895 -5.271 1.00 77.56 262 GLY A O 1
ATOM 2064 N N . SER A 1 263 ? 17.702 -4.326 -6.141 1.00 85.56 263 SER A N 1
ATOM 2065 C CA . SER A 1 263 ? 18.068 -2.918 -6.346 1.00 85.56 263 SER A CA 1
ATOM 2066 C C . SER A 1 263 ? 17.670 -2.372 -7.718 1.00 85.56 263 SER A C 1
ATOM 2068 O O . SER A 1 263 ? 17.672 -1.150 -7.875 1.00 85.56 263 SER A O 1
ATOM 2070 N N . HIS A 1 264 ? 17.282 -3.235 -8.664 1.00 87.44 264 HIS A N 1
ATOM 2071 C CA . HIS A 1 264 ? 17.020 -2.893 -10.063 1.00 87.44 264 HIS A CA 1
ATOM 2072 C C . HIS A 1 264 ? 16.140 -1.642 -10.221 1.00 87.44 264 HIS A C 1
ATOM 2074 O O . HIS A 1 264 ? 16.560 -0.674 -10.844 1.00 87.44 264 HIS A O 1
ATOM 2080 N N . TYR A 1 265 ? 14.982 -1.597 -9.559 1.00 90.94 265 TYR A N 1
ATOM 2081 C CA . TYR A 1 265 ? 14.012 -0.496 -9.684 1.00 90.94 265 TYR A CA 1
ATOM 2082 C C . TYR A 1 265 ? 14.433 0.815 -9.025 1.00 90.94 265 TYR A C 1
ATOM 2084 O O . TYR A 1 265 ? 14.007 1.897 -9.424 1.00 90.94 265 TYR A O 1
ATOM 2092 N N . LYS A 1 266 ? 15.280 0.737 -7.996 1.00 91.12 266 LYS A N 1
ATOM 2093 C CA . LYS A 1 266 ? 15.763 1.924 -7.286 1.00 91.12 266 LYS A CA 1
ATOM 2094 C C . LYS A 1 266 ? 16.946 2.565 -8.006 1.00 91.12 266 LYS A C 1
ATOM 2096 O O . LYS A 1 266 ? 17.096 3.781 -7.966 1.00 91.12 266 LYS A O 1
ATOM 2101 N N . LYS A 1 267 ? 17.773 1.758 -8.667 1.00 89.25 267 LYS A N 1
ATOM 2102 C CA . LYS A 1 267 ? 19.017 2.192 -9.298 1.00 89.25 267 LYS A CA 1
ATOM 2103 C C . LYS A 1 267 ? 18.870 3.327 -10.324 1.00 89.25 267 LYS A C 1
ATOM 2105 O O . LYS A 1 267 ? 19.599 4.305 -10.182 1.00 89.25 267 LYS A O 1
ATOM 2110 N N . PRO A 1 268 ? 17.943 3.291 -11.305 1.00 88.81 268 PRO A N 1
ATOM 2111 C CA . PRO A 1 268 ? 17.848 4.363 -12.301 1.00 88.81 268 PRO A CA 1
ATOM 2112 C C . PRO A 1 268 ? 17.450 5.709 -11.681 1.00 88.81 268 PRO A C 1
ATOM 2114 O O . PRO A 1 268 ? 17.776 6.759 -12.221 1.00 88.81 268 PRO A O 1
ATOM 2117 N N . ILE A 1 269 ? 16.781 5.694 -10.524 1.00 92.19 269 ILE A N 1
ATOM 2118 C CA . ILE A 1 269 ? 16.329 6.907 -9.839 1.00 92.19 269 ILE A CA 1
ATOM 2119 C C . ILE A 1 269 ? 17.254 7.343 -8.696 1.00 92.19 269 ILE A C 1
ATOM 2121 O O . ILE A 1 269 ? 17.026 8.405 -8.126 1.00 92.19 269 ILE A O 1
ATOM 2125 N N . GLU A 1 270 ? 18.301 6.578 -8.360 1.00 91.12 270 GLU A N 1
ATOM 2126 C CA . GLU A 1 270 ? 19.042 6.699 -7.091 1.00 91.12 270 GLU A CA 1
ATOM 2127 C C . GLU A 1 270 ? 19.737 8.052 -6.868 1.00 91.12 270 GLU A C 1
ATOM 2129 O O . GLU A 1 270 ? 20.058 8.389 -5.731 1.00 91.12 270 GLU A O 1
ATOM 2134 N N . LYS A 1 271 ? 19.963 8.817 -7.942 1.00 88.75 271 LYS A N 1
ATOM 2135 C CA . LYS A 1 271 ? 20.669 10.110 -7.931 1.00 88.75 271 LYS A CA 1
ATOM 2136 C C . LYS A 1 271 ? 19.757 11.306 -8.212 1.00 88.75 271 LYS A C 1
ATOM 2138 O O . LYS A 1 271 ? 20.256 12.380 -8.531 1.00 88.75 271 LYS A O 1
ATOM 2143 N N . CYS A 1 272 ? 18.437 11.138 -8.145 1.00 91.56 272 CYS A N 1
ATOM 2144 C CA . CYS A 1 272 ? 17.484 12.208 -8.441 1.00 91.56 272 CYS A CA 1
ATOM 2145 C C . CYS A 1 272 ? 16.335 12.277 -7.428 1.00 91.56 272 CYS A C 1
ATOM 2147 O O . CYS A 1 272 ? 16.205 11.416 -6.557 1.00 91.56 272 CYS A O 1
ATOM 2149 N N . GLY A 1 273 ? 15.487 13.304 -7.544 1.00 94.56 273 GLY A N 1
ATOM 2150 C CA . GLY A 1 273 ? 14.392 13.559 -6.605 1.00 94.56 273 GLY A CA 1
ATOM 2151 C C . GLY A 1 273 ? 13.411 12.392 -6.476 1.00 94.56 273 GLY A C 1
ATOM 2152 O O . GLY A 1 273 ? 12.882 12.148 -5.389 1.00 94.56 273 GLY A O 1
ATOM 2153 N N . ALA A 1 274 ? 13.241 11.601 -7.538 1.00 96.50 274 ALA A N 1
ATOM 2154 C CA . ALA A 1 274 ? 12.410 10.402 -7.523 1.00 96.50 274 ALA A CA 1
ATOM 2155 C C . ALA A 1 274 ? 12.799 9.394 -6.424 1.00 96.50 274 ALA A C 1
ATOM 2157 O O . ALA A 1 274 ? 11.908 8.750 -5.873 1.00 96.50 274 ALA A O 1
ATOM 2158 N N . VAL A 1 275 ? 14.079 9.257 -6.037 1.00 96.62 275 VAL A N 1
ATOM 2159 C CA . VAL A 1 275 ? 14.462 8.305 -4.971 1.00 96.62 275 VAL A CA 1
ATOM 2160 C C . VAL A 1 275 ? 13.948 8.728 -3.599 1.00 96.62 275 VAL A C 1
ATOM 2162 O O . VAL A 1 275 ? 13.569 7.882 -2.786 1.00 96.62 275 VAL A O 1
ATOM 2165 N N . ASP A 1 276 ? 13.918 10.031 -3.329 1.00 97.62 276 ASP A N 1
ATOM 2166 C CA . ASP A 1 276 ? 13.430 10.567 -2.062 1.00 97.62 276 ASP A CA 1
ATOM 2167 C C . ASP A 1 276 ? 11.926 10.302 -1.939 1.00 97.62 276 ASP A C 1
ATOM 2169 O O . ASP A 1 276 ? 11.469 9.783 -0.916 1.00 97.62 276 ASP A O 1
ATOM 2173 N N . ILE A 1 277 ? 11.182 10.560 -3.022 1.00 98.38 277 ILE A N 1
ATOM 2174 C CA . ILE A 1 277 ? 9.743 10.289 -3.122 1.00 98.38 277 ILE A CA 1
ATOM 2175 C C . ILE A 1 277 ? 9.471 8.784 -3.030 1.00 98.38 277 ILE A C 1
ATOM 2177 O O . ILE A 1 277 ? 8.608 8.370 -2.263 1.00 98.38 277 ILE A O 1
ATOM 2181 N N . TYR A 1 278 ? 10.242 7.953 -3.735 1.00 98.00 278 TYR A N 1
ATOM 2182 C CA . TYR A 1 278 ? 10.152 6.490 -3.684 1.00 98.00 278 TYR A CA 1
ATOM 2183 C C . TYR A 1 278 ? 10.304 5.966 -2.248 1.00 98.00 278 TYR A C 1
ATOM 2185 O O . TYR A 1 278 ? 9.478 5.183 -1.775 1.00 98.00 278 TYR A O 1
ATOM 2193 N N . ASN A 1 279 ? 11.336 6.411 -1.519 1.00 97.69 279 ASN A N 1
ATOM 2194 C CA . ASN A 1 279 ? 11.571 5.932 -0.154 1.00 97.69 279 ASN A CA 1
ATOM 2195 C C . ASN A 1 279 ? 10.467 6.425 0.794 1.00 97.69 279 ASN A C 1
ATOM 2197 O O . ASN A 1 279 ? 10.028 5.685 1.676 1.00 97.69 279 ASN A O 1
ATOM 2201 N N . TYR A 1 280 ? 10.008 7.662 0.598 1.00 97.38 280 TYR A N 1
ATOM 2202 C CA . TYR A 1 280 ? 8.919 8.240 1.368 1.00 97.38 280 TYR A CA 1
ATOM 2203 C C . TYR A 1 280 ? 7.589 7.509 1.144 1.00 97.38 280 TYR A C 1
ATOM 2205 O O . TYR A 1 280 ? 6.947 7.114 2.115 1.00 97.38 280 TYR A O 1
ATOM 2213 N N . MET A 1 281 ? 7.208 7.258 -0.111 1.00 97.31 281 MET A N 1
ATOM 2214 C CA . MET A 1 281 ? 6.016 6.485 -0.467 1.00 97.31 281 MET A CA 1
ATOM 2215 C C . MET A 1 281 ? 6.075 5.078 0.126 1.00 97.31 281 MET A C 1
ATOM 2217 O O . MET A 1 281 ? 5.112 4.641 0.750 1.00 97.31 281 MET A O 1
ATOM 2221 N N . ALA A 1 282 ? 7.215 4.390 0.008 1.00 97.12 282 ALA A N 1
ATOM 2222 C CA . ALA A 1 282 ? 7.374 3.063 0.594 1.00 97.12 282 ALA A CA 1
ATOM 2223 C C . ALA A 1 282 ? 7.179 3.071 2.117 1.00 97.12 282 ALA A C 1
ATOM 2225 O O . ALA A 1 282 ? 6.560 2.159 2.668 1.00 97.12 282 ALA A O 1
ATOM 2226 N N . LYS A 1 283 ? 7.666 4.117 2.799 1.00 94.12 283 LYS A N 1
ATOM 2227 C CA . LYS A 1 283 ? 7.422 4.306 4.229 1.00 94.12 283 LYS A CA 1
ATOM 2228 C C . LYS A 1 283 ? 5.939 4.555 4.518 1.00 94.12 283 LYS A C 1
ATOM 2230 O O . LYS A 1 283 ? 5.399 3.900 5.400 1.00 94.12 283 LYS A O 1
ATOM 2235 N N . LEU A 1 284 ? 5.284 5.458 3.784 1.00 91.62 284 LEU A N 1
ATOM 2236 C CA . LEU A 1 284 ? 3.862 5.767 3.970 1.00 91.62 284 LEU A CA 1
ATOM 2237 C C . LEU A 1 284 ? 2.970 4.537 3.797 1.00 91.62 284 LEU A C 1
ATOM 2239 O O . LEU A 1 284 ? 2.041 4.342 4.576 1.00 91.62 284 LEU A O 1
ATOM 2243 N N . ILE A 1 285 ? 3.251 3.704 2.793 1.00 94.88 285 ILE A N 1
ATOM 2244 C CA . ILE A 1 285 ? 2.498 2.472 2.543 1.00 94.88 285 ILE A CA 1
ATOM 2245 C C . ILE A 1 285 ? 2.661 1.507 3.719 1.00 94.88 285 ILE A C 1
ATOM 2247 O O . ILE A 1 285 ? 1.667 1.023 4.258 1.00 94.88 285 ILE A O 1
ATOM 2251 N N . LYS A 1 286 ? 3.899 1.289 4.173 1.00 93.56 286 LYS A N 1
ATOM 2252 C CA . LYS A 1 286 ? 4.181 0.441 5.335 1.00 93.56 286 LYS A CA 1
ATOM 2253 C C . LYS A 1 286 ? 3.516 0.968 6.611 1.00 93.56 286 LYS A C 1
ATOM 2255 O O . LYS A 1 286 ? 2.904 0.200 7.348 1.00 93.56 286 LYS A O 1
ATOM 2260 N N . ASP A 1 287 ? 3.593 2.275 6.862 1.00 89.75 287 ASP A N 1
ATOM 2261 C CA . ASP A 1 287 ? 2.926 2.908 8.003 1.00 89.75 287 ASP A CA 1
ATOM 2262 C C . ASP A 1 287 ? 1.403 2.727 7.917 1.00 89.75 287 ASP A C 1
ATOM 2264 O O . ASP A 1 287 ? 0.768 2.428 8.924 1.00 89.75 287 ASP A O 1
ATOM 2268 N N . HIS A 1 288 ? 0.818 2.853 6.721 1.00 91.50 288 HIS A N 1
ATOM 2269 C CA . HIS A 1 288 ? -0.611 2.653 6.497 1.00 91.50 288 HIS A CA 1
ATOM 2270 C C . HIS A 1 288 ? -1.049 1.221 6.828 1.00 91.50 288 HIS A C 1
ATOM 2272 O O . HIS A 1 288 ? -2.011 1.032 7.576 1.00 91.50 288 HIS A O 1
ATOM 2278 N N . ILE A 1 289 ? -0.318 0.221 6.326 1.00 91.69 289 ILE A N 1
ATOM 2279 C CA . ILE A 1 289 ? -0.583 -1.194 6.609 1.00 91.69 289 ILE A CA 1
ATOM 2280 C C . ILE A 1 289 ? -0.478 -1.456 8.114 1.00 91.69 289 ILE A C 1
ATOM 2282 O O . ILE A 1 289 ? -1.428 -1.955 8.715 1.00 91.69 289 ILE A O 1
ATOM 2286 N N . ASN A 1 290 ? 0.612 -1.033 8.753 1.00 89.56 290 ASN A N 1
ATOM 2287 C CA . ASN A 1 290 ? 0.826 -1.258 10.183 1.00 89.56 290 ASN A CA 1
ATOM 2288 C C . ASN A 1 290 ? -0.224 -0.558 11.053 1.00 89.56 290 ASN A C 1
ATOM 2290 O O . ASN A 1 290 ? -0.741 -1.137 12.008 1.00 89.56 290 ASN A O 1
ATOM 2294 N N . LEU A 1 291 ? -0.569 0.687 10.722 1.00 89.94 291 LEU A N 1
ATOM 2295 C CA . LEU A 1 291 ? -1.572 1.440 11.461 1.00 89.94 291 LEU A CA 1
ATOM 2296 C C . LEU A 1 291 ? -2.949 0.790 11.364 1.00 89.94 291 LEU A C 1
ATOM 2298 O O . LEU A 1 291 ? -3.666 0.722 12.362 1.00 89.94 291 LEU A O 1
ATOM 2302 N N . SER A 1 292 ? -3.321 0.315 10.175 1.00 91.06 292 SER A N 1
ATOM 2303 C CA . SER A 1 292 ? -4.639 -0.273 9.945 1.00 91.06 292 SER A CA 1
ATOM 2304 C C . SER A 1 292 ? -4.941 -1.427 10.915 1.00 91.06 292 SER A C 1
ATOM 2306 O O . SER A 1 292 ? -6.071 -1.578 11.368 1.00 91.06 292 SER A O 1
ATOM 2308 N N . MET A 1 293 ? -3.920 -2.189 11.319 1.00 88.19 293 MET A N 1
ATOM 2309 C CA . MET A 1 293 ? -4.045 -3.289 12.282 1.00 88.19 293 MET A CA 1
ATOM 2310 C C . MET A 1 293 ? -4.335 -2.814 13.714 1.00 88.19 293 MET A C 1
ATOM 2312 O O . MET A 1 293 ? -4.950 -3.529 14.504 1.00 88.19 293 MET A O 1
ATOM 2316 N N . LYS A 1 294 ? -3.938 -1.585 14.073 1.00 90.06 294 LYS A N 1
ATOM 2317 C CA . LYS A 1 294 ? -4.251 -1.007 15.391 1.00 90.06 294 LYS A CA 1
ATOM 2318 C C . LYS A 1 294 ? -5.734 -0.664 15.511 1.00 90.06 294 LYS A C 1
ATOM 2320 O O . LYS A 1 294 ? -6.301 -0.771 16.601 1.00 90.06 294 LYS A O 1
ATOM 2325 N N . VAL A 1 295 ? -6.359 -0.260 14.406 1.00 91.12 295 VAL A N 1
ATOM 2326 C CA . VAL A 1 295 ? -7.721 0.292 14.402 1.00 91.12 295 VAL A CA 1
ATOM 2327 C C . VAL A 1 295 ? -8.808 -0.748 14.144 1.00 91.12 295 VAL A C 1
ATOM 2329 O O . VAL A 1 295 ? -9.946 -0.498 14.520 1.00 91.12 295 VAL A O 1
ATOM 2332 N N . GLY A 1 296 ? -8.483 -1.920 13.593 1.00 93.56 296 GLY A N 1
ATOM 2333 C CA . GLY A 1 296 ? -9.430 -3.025 13.435 1.00 93.56 296 GLY A CA 1
ATOM 2334 C C . GLY A 1 296 ? -8.766 -4.313 12.948 1.00 93.56 296 GLY A C 1
ATOM 2335 O O . GLY A 1 296 ? -7.566 -4.334 12.682 1.00 93.56 296 GLY A O 1
ATOM 2336 N N . SER A 1 297 ? -9.551 -5.384 12.834 1.00 94.50 297 SER A N 1
ATOM 2337 C CA . SER A 1 297 ? -9.087 -6.674 12.302 1.00 94.50 297 SER A CA 1
ATOM 2338 C C . SER A 1 297 ? -9.056 -6.665 10.774 1.00 94.50 297 SER A C 1
ATOM 2340 O O . SER A 1 297 ? -9.834 -5.948 10.148 1.00 94.50 297 SER A O 1
ATOM 2342 N N . TYR A 1 298 ? -8.181 -7.460 10.161 1.00 91.75 298 TYR A N 1
ATOM 2343 C CA . TYR A 1 298 ? -8.211 -7.714 8.715 1.00 91.75 298 TYR A CA 1
ATOM 2344 C C . TYR A 1 298 ? -9.263 -8.764 8.326 1.00 91.75 298 TYR A C 1
ATOM 2346 O O . TYR A 1 298 ? -9.646 -8.826 7.161 1.00 91.75 298 TYR A O 1
ATOM 2354 N N . ASP A 1 299 ? -9.727 -9.562 9.290 1.00 92.44 299 ASP A N 1
ATOM 2355 C CA . ASP A 1 299 ? -10.725 -10.611 9.107 1.00 92.44 299 ASP A CA 1
ATOM 2356 C C . ASP A 1 299 ? -12.097 -10.109 9.579 1.00 92.44 299 ASP A C 1
ATOM 2358 O O . ASP A 1 299 ? -12.258 -9.618 10.700 1.00 92.44 299 ASP A O 1
ATOM 2362 N N . LYS A 1 300 ? -13.088 -10.201 8.690 1.00 92.12 300 LYS A N 1
ATOM 2363 C CA . LYS A 1 300 ? -14.462 -9.767 8.951 1.00 92.12 300 LYS A CA 1
ATOM 2364 C C . LYS A 1 300 ? -15.189 -10.700 9.914 1.00 92.12 300 LYS A C 1
ATOM 2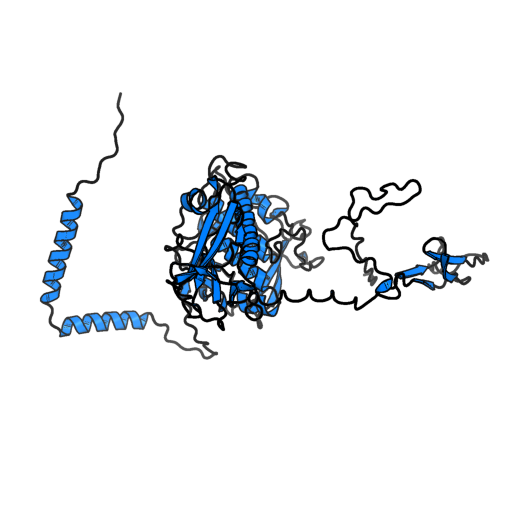366 O O . LYS A 1 300 ? -16.020 -10.218 10.684 1.00 92.12 300 LYS A O 1
ATOM 2371 N N . GLU A 1 301 ? -14.870 -11.991 9.871 1.00 93.88 301 GLU A N 1
ATOM 2372 C CA . GLU A 1 301 ? -15.464 -13.021 10.730 1.00 93.88 301 GLU A CA 1
ATOM 2373 C C . GLU A 1 301 ? -14.850 -12.992 12.135 1.00 93.88 301 GLU A C 1
ATOM 2375 O O . GLU A 1 301 ? -15.500 -13.350 13.116 1.00 93.88 301 GLU A O 1
ATOM 2380 N N . LYS A 1 302 ? -13.627 -12.461 12.252 1.00 94.38 302 LYS A N 1
ATOM 2381 C CA . LYS A 1 302 ? -12.935 -12.196 13.521 1.00 94.38 302 LYS A CA 1
ATOM 2382 C C . LYS A 1 302 ? -12.702 -10.688 13.717 1.00 94.38 302 LYS A C 1
ATOM 2384 O O . LYS A 1 302 ? -11.548 -10.243 13.722 1.00 94.38 302 LYS A O 1
ATOM 2389 N N . PRO A 1 303 ? -13.764 -9.864 13.847 1.00 95.12 303 PRO A N 1
ATOM 2390 C CA . PRO A 1 303 ? -13.622 -8.419 13.963 1.00 95.12 303 PRO A CA 1
ATOM 2391 C C . PRO A 1 303 ? -12.996 -8.034 15.305 1.00 95.12 303 PRO A C 1
ATOM 2393 O O . PRO A 1 303 ? -13.204 -8.691 16.325 1.00 95.12 303 PRO A O 1
ATOM 2396 N N . LYS A 1 304 ? -12.282 -6.906 15.337 1.00 94.62 304 LYS A N 1
ATOM 2397 C CA . LYS A 1 304 ? -11.750 -6.375 16.596 1.00 94.62 304 LYS A CA 1
ATOM 2398 C C . LYS A 1 304 ? -12.901 -5.842 17.446 1.00 94.62 304 LYS A C 1
ATOM 2400 O O . LYS A 1 304 ? -13.596 -4.918 17.017 1.00 94.62 304 LYS A O 1
ATOM 2405 N N . VAL A 1 305 ? -13.094 -6.399 18.639 1.00 93.81 305 VAL A N 1
ATOM 2406 C CA . VAL A 1 305 ? -14.141 -5.930 19.551 1.00 93.81 305 VAL A CA 1
ATOM 2407 C C . VAL A 1 305 ? -13.648 -4.715 20.330 1.00 93.81 305 VAL A C 1
ATOM 2409 O O . VAL A 1 305 ? -12.569 -4.738 20.917 1.00 93.81 305 VAL A O 1
ATOM 2412 N N . LEU A 1 306 ? -14.432 -3.641 20.317 1.00 93.75 306 LEU A N 1
ATOM 2413 C CA . LEU A 1 306 ? -14.155 -2.407 21.042 1.00 93.75 306 LEU A CA 1
ATOM 2414 C C . LEU A 1 306 ? -15.294 -2.131 22.021 1.00 93.75 306 LEU A C 1
ATOM 2416 O O . LEU A 1 306 ? -16.453 -1.994 21.619 1.00 93.75 306 LEU A O 1
ATOM 2420 N N . LYS A 1 307 ? -14.963 -2.016 23.309 1.00 92.62 307 LYS A N 1
ATOM 2421 C CA . LYS A 1 307 ? -15.927 -1.573 24.314 1.00 92.62 307 LYS A CA 1
ATOM 2422 C C . LYS A 1 307 ? -16.259 -0.103 24.099 1.00 92.62 307 LYS A C 1
ATOM 2424 O O . LYS A 1 307 ? -15.359 0.712 23.885 1.00 92.62 307 LYS A O 1
ATOM 2429 N N . LEU A 1 308 ? -17.545 0.223 24.188 1.00 95.25 308 LEU A N 1
ATOM 2430 C CA . LEU A 1 308 ? -18.020 1.597 24.210 1.00 95.25 308 LEU A CA 1
ATOM 2431 C C . LEU A 1 308 ? -18.618 1.947 25.570 1.00 95.25 308 LEU A C 1
ATOM 2433 O O . LEU A 1 308 ? -19.363 1.163 26.155 1.00 95.25 308 LEU A O 1
ATOM 2437 N N . THR A 1 309 ? -18.342 3.159 26.038 1.00 94.56 309 THR A N 1
ATOM 2438 C CA . THR A 1 309 ? -18.994 3.761 27.204 1.00 94.56 309 THR A CA 1
ATOM 2439 C C . THR A 1 309 ? -19.832 4.954 26.772 1.00 94.56 309 THR A C 1
ATOM 2441 O O . THR A 1 309 ? -19.460 5.697 25.861 1.00 94.56 309 THR A O 1
ATOM 2444 N N . GLN A 1 310 ? -20.993 5.126 27.401 1.00 94.94 310 GLN A N 1
ATOM 2445 C CA . GLN A 1 310 ? -21.836 6.284 27.137 1.00 94.94 310 GLN A CA 1
ATOM 2446 C C . GLN A 1 310 ? -21.331 7.482 27.945 1.00 94.94 310 GLN A C 1
ATOM 2448 O O . GLN A 1 310 ? -21.172 7.392 29.161 1.00 94.94 310 GLN A O 1
ATOM 2453 N N . GLY A 1 311 ? -21.067 8.593 27.261 1.00 92.44 311 GLY A N 1
ATOM 2454 C CA . GLY A 1 311 ? -20.752 9.872 27.887 1.00 92.44 311 GLY A CA 1
ATOM 2455 C C . GLY A 1 311 ? -22.007 10.609 28.359 1.00 92.44 311 GLY A C 1
ATOM 2456 O O . GLY A 1 311 ? -23.130 10.289 27.966 1.00 92.44 311 GLY A O 1
ATOM 2457 N N . GLU A 1 312 ? -21.818 11.650 29.170 1.00 93.06 312 GLU A N 1
ATOM 2458 C CA . GLU A 1 312 ? -22.906 12.517 29.659 1.00 93.06 312 GLU A CA 1
ATOM 2459 C C . GLU A 1 312 ? -23.671 13.215 28.520 1.00 93.06 312 GLU A C 1
ATOM 2461 O O . GLU A 1 312 ? -24.865 13.493 28.626 1.00 93.06 312 GLU A O 1
ATOM 2466 N N . ASP A 1 313 ? -23.002 13.433 27.386 1.00 94.00 313 ASP A N 1
ATOM 2467 C CA . ASP A 1 313 ? -23.573 13.982 26.154 1.00 94.00 313 ASP A CA 1
ATOM 2468 C C . ASP A 1 313 ? -24.412 12.965 25.355 1.00 94.00 313 ASP A C 1
ATOM 2470 O O . ASP A 1 313 ? -24.828 13.247 24.229 1.00 94.00 313 ASP A O 1
ATOM 2474 N N . LYS A 1 314 ? -24.668 11.787 25.939 1.00 93.19 314 LYS A N 1
ATOM 2475 C CA . LYS A 1 314 ? -25.402 10.649 25.367 1.00 93.19 314 LYS A CA 1
ATOM 2476 C C . LYS A 1 314 ? -24.725 9.994 24.160 1.00 93.19 314 LYS A C 1
ATOM 2478 O O . LYS A 1 314 ? -25.316 9.076 23.584 1.00 93.19 314 LYS A O 1
ATOM 2483 N N . LYS A 1 315 ? -23.502 10.401 23.801 1.00 96.19 315 LYS A N 1
ATOM 2484 C CA . LYS A 1 315 ? -22.698 9.755 22.755 1.00 96.19 315 LYS A CA 1
ATOM 2485 C C . LYS A 1 315 ? -21.940 8.558 23.310 1.00 96.19 315 LYS A C 1
ATOM 2487 O O . LYS A 1 315 ? -21.735 8.443 24.515 1.00 96.19 315 LYS A O 1
ATOM 2492 N N . TRP A 1 316 ? -21.508 7.672 22.421 1.00 96.12 316 TRP A N 1
ATOM 2493 C CA . TRP A 1 316 ? -20.742 6.481 22.781 1.00 96.12 316 TRP A CA 1
ATOM 2494 C C . TRP A 1 316 ? -19.287 6.618 22.362 1.00 96.12 316 TRP A C 1
ATOM 2496 O O . TRP A 1 316 ? -19.006 6.993 21.224 1.00 96.12 316 TRP A O 1
ATOM 2506 N N . TYR A 1 317 ? -18.378 6.271 23.266 1.00 96.12 317 TYR A N 1
ATOM 2507 C CA . TYR A 1 317 ? -16.942 6.469 23.112 1.00 96.12 317 TYR A CA 1
ATOM 2508 C C . TYR A 1 317 ? -16.196 5.158 23.286 1.00 96.12 317 TYR A C 1
ATOM 2510 O O . TYR A 1 317 ? -16.413 4.455 24.271 1.00 96.12 317 TYR A O 1
ATOM 2518 N N . SER A 1 318 ? -15.284 4.845 22.366 1.00 95.38 318 SER A N 1
ATOM 2519 C CA . SER A 1 318 ? -14.304 3.790 22.617 1.00 95.38 318 SER A CA 1
ATOM 2520 C C . SER A 1 318 ? -13.211 4.276 23.557 1.00 95.38 318 SER A C 1
ATOM 2522 O O . SER A 1 318 ? -12.979 5.482 23.719 1.00 95.38 318 SER A O 1
ATOM 2524 N N . GLU A 1 319 ? -12.447 3.325 24.081 1.00 92.50 319 GLU A N 1
ATOM 2525 C CA . GLU A 1 319 ? -11.111 3.623 24.579 1.00 92.50 319 GLU A CA 1
ATOM 2526 C C . GLU A 1 319 ? -10.248 4.274 23.489 1.00 92.50 319 GLU A C 1
ATOM 2528 O O . GLU A 1 319 ? -10.466 4.105 22.281 1.00 92.50 319 GLU A O 1
ATOM 2533 N N . LYS A 1 320 ? -9.268 5.059 23.938 1.00 93.69 320 LYS A N 1
ATOM 2534 C CA . LYS A 1 320 ? -8.339 5.771 23.066 1.00 93.69 320 LYS A CA 1
ATOM 2535 C C . LYS A 1 320 ? -7.237 4.827 22.601 1.00 93.69 320 LYS A C 1
ATOM 2537 O O . LYS A 1 320 ? -6.481 4.293 23.406 1.00 93.69 320 LYS A O 1
ATOM 2542 N N . ILE A 1 321 ? -7.095 4.681 21.291 1.00 93.06 321 ILE A N 1
ATOM 2543 C CA . ILE A 1 321 ? -6.064 3.849 20.672 1.00 93.06 321 ILE A CA 1
ATOM 2544 C C . ILE A 1 321 ? -4.853 4.733 20.384 1.00 93.06 321 ILE A C 1
ATOM 2546 O O . ILE A 1 321 ? -4.909 5.605 19.516 1.00 93.06 321 ILE A O 1
ATOM 2550 N N . TYR A 1 322 ? -3.763 4.520 21.120 1.00 91.12 322 TYR A N 1
ATOM 2551 C CA . TYR A 1 322 ? -2.534 5.292 20.950 1.00 91.12 322 TYR A CA 1
ATOM 2552 C C . TYR A 1 322 ? -1.927 5.121 19.555 1.00 91.12 322 TYR A C 1
ATOM 2554 O O . TYR A 1 322 ? -1.745 4.005 19.063 1.00 91.12 322 TYR A O 1
ATOM 2562 N N . VAL A 1 323 ? -1.537 6.249 18.963 1.00 88.44 323 VAL A N 1
ATOM 2563 C CA . VAL A 1 323 ? -0.771 6.326 17.721 1.00 88.44 323 VAL A CA 1
ATOM 2564 C C . VAL A 1 323 ? 0.254 7.454 17.786 1.00 88.44 323 VAL A C 1
ATOM 2566 O O . VAL A 1 323 ? 0.104 8.456 18.490 1.00 88.44 323 VAL A O 1
ATOM 2569 N N . SER A 1 324 ? 1.339 7.317 17.035 1.00 81.56 324 SER A N 1
ATOM 2570 C CA . SER A 1 324 ? 2.262 8.435 16.847 1.00 81.56 324 SER A CA 1
ATOM 2571 C C . SER A 1 324 ? 1.740 9.399 15.773 1.00 81.56 324 SER A C 1
ATOM 2573 O O . SER A 1 324 ? 1.000 8.997 14.875 1.00 81.56 324 SER A O 1
ATOM 2575 N N . LYS A 1 325 ? 2.184 10.669 15.795 1.00 75.62 325 LYS A N 1
ATOM 2576 C CA . LYS A 1 325 ? 1.860 11.654 14.735 1.00 75.62 325 LYS A CA 1
ATOM 2577 C C . LYS A 1 325 ? 2.149 11.109 13.333 1.00 75.62 325 LYS A C 1
ATOM 2579 O O . LYS A 1 325 ? 1.418 11.394 12.399 1.00 75.62 325 LYS A O 1
ATOM 2584 N N . LYS A 1 326 ? 3.244 10.352 13.206 1.00 70.44 326 LYS A N 1
ATOM 2585 C CA . LYS A 1 326 ? 3.734 9.804 11.936 1.00 70.44 326 LYS A CA 1
ATOM 2586 C C . LYS A 1 326 ? 2.836 8.698 11.386 1.00 70.44 326 LYS A C 1
ATOM 2588 O O . LYS A 1 326 ? 2.816 8.499 10.182 1.00 70.44 326 LYS A O 1
ATOM 2593 N N . GLU A 1 327 ? 2.134 7.985 12.260 1.00 72.81 327 GLU A N 1
ATOM 2594 C CA . GLU A 1 327 ? 1.212 6.923 11.864 1.00 72.81 327 GLU A CA 1
ATOM 2595 C C . GLU A 1 327 ? -0.198 7.465 11.621 1.00 72.81 327 GLU A C 1
ATOM 2597 O O . GLU A 1 327 ? -0.965 6.834 10.914 1.00 72.81 327 GLU A O 1
ATOM 2602 N N . ALA A 1 328 ? -0.562 8.618 12.187 1.00 78.56 328 ALA A N 1
ATOM 2603 C CA . ALA A 1 328 ? -1.921 9.141 12.127 1.00 78.56 328 ALA A CA 1
ATOM 2604 C C . ALA A 1 328 ? -2.371 9.483 10.688 1.00 78.56 328 ALA A C 1
ATOM 2606 O O . ALA A 1 328 ? -1.810 10.348 10.019 1.00 78.56 328 ALA A O 1
ATOM 2607 N N . ILE A 1 329 ? -3.452 8.845 10.243 1.00 85.00 329 ILE A N 1
ATOM 2608 C CA . ILE A 1 329 ? -4.174 9.109 8.989 1.00 85.00 329 ILE A CA 1
ATOM 2609 C C . ILE A 1 329 ? -5.676 9.285 9.247 1.00 85.00 329 ILE A C 1
ATOM 2611 O O . ILE A 1 329 ? -6.239 8.675 10.152 1.00 85.00 329 ILE A O 1
ATOM 2615 N N . ALA A 1 330 ? -6.373 10.078 8.439 1.00 88.00 330 ALA A N 1
ATOM 2616 C CA . ALA A 1 330 ? -7.827 10.171 8.556 1.00 88.00 330 ALA A CA 1
ATOM 2617 C C . ALA A 1 330 ? -8.497 8.828 8.198 1.00 88.00 330 ALA A C 1
ATOM 2619 O O . ALA A 1 330 ? -8.132 8.195 7.204 1.00 88.00 330 ALA A O 1
ATOM 2620 N N . LEU A 1 331 ? -9.483 8.414 8.998 1.00 91.44 331 LEU A N 1
ATOM 2621 C CA . LEU A 1 331 ? -10.246 7.174 8.837 1.00 91.44 331 LEU A CA 1
ATOM 2622 C C . LEU A 1 331 ? -11.745 7.483 8.811 1.00 91.44 331 LEU A C 1
ATOM 2624 O O . LEU A 1 331 ? -12.186 8.488 9.370 1.00 91.44 331 LEU A O 1
ATOM 2628 N N . LYS A 1 332 ? -12.521 6.608 8.175 1.00 91.88 332 LYS A N 1
ATOM 2629 C CA . LYS A 1 332 ? -13.983 6.670 8.136 1.00 91.88 332 LYS A CA 1
ATOM 2630 C C . LYS A 1 332 ? -14.592 5.287 8.324 1.00 91.88 332 LYS A C 1
ATOM 2632 O O . LYS A 1 332 ? -13.985 4.275 7.974 1.00 91.88 332 LYS A O 1
ATOM 2637 N N . MET A 1 333 ? -15.814 5.260 8.843 1.00 93.81 333 MET A N 1
ATOM 2638 C CA . MET A 1 333 ? -16.647 4.061 8.851 1.00 93.81 333 MET A CA 1
ATOM 2639 C C . MET A 1 333 ? -17.569 4.076 7.637 1.00 93.81 333 MET A C 1
ATOM 2641 O O . MET A 1 333 ? -18.210 5.090 7.356 1.00 93.81 333 MET A O 1
ATOM 2645 N N . VAL A 1 334 ? -17.665 2.949 6.936 1.00 91.56 334 VAL A N 1
ATOM 2646 C CA . VAL A 1 334 ? -18.428 2.836 5.685 1.00 91.56 334 VAL A CA 1
ATOM 2647 C C . VAL A 1 334 ? -19.535 1.796 5.786 1.00 91.56 334 VAL A C 1
ATOM 2649 O O . VAL A 1 334 ? -19.430 0.802 6.510 1.00 91.56 334 VAL A O 1
ATOM 2652 N N . LYS A 1 335 ? -20.632 2.039 5.069 1.00 89.19 335 LYS A N 1
ATOM 2653 C CA . LYS A 1 335 ? -21.745 1.102 4.929 1.00 89.19 335 LYS A CA 1
ATOM 2654 C C . LYS A 1 335 ? -21.385 -0.008 3.950 1.00 89.19 335 LYS A C 1
ATOM 2656 O O . LYS A 1 335 ? -20.599 0.189 3.034 1.00 89.19 335 LYS A O 1
ATOM 2661 N N . ASN A 1 336 ? -22.032 -1.157 4.125 1.00 80.94 336 ASN A N 1
ATOM 2662 C CA . ASN A 1 336 ? -21.953 -2.275 3.190 1.00 80.94 336 ASN A CA 1
ATOM 2663 C C . ASN A 1 336 ? -22.927 -2.064 2.014 1.00 80.94 336 ASN A C 1
ATOM 2665 O O . ASN A 1 336 ? -23.852 -2.849 1.814 1.00 80.94 336 ASN A O 1
ATOM 2669 N N . ASP A 1 337 ? -22.792 -0.934 1.323 1.00 78.62 337 ASP A N 1
ATOM 2670 C CA . ASP A 1 337 ? -23.469 -0.654 0.059 1.00 78.62 337 ASP A CA 1
ATOM 2671 C C . ASP A 1 337 ? -22.429 -0.587 -1.068 1.00 78.62 337 ASP A C 1
ATOM 2673 O O . ASP A 1 337 ? -21.237 -0.451 -0.807 1.00 78.62 337 ASP A O 1
ATOM 2677 N N . LYS A 1 338 ? -22.868 -0.675 -2.330 1.00 69.25 338 LYS A N 1
ATOM 2678 C CA . LYS A 1 338 ? -21.957 -0.662 -3.492 1.00 69.25 338 LYS A CA 1
ATOM 2679 C C . LYS A 1 338 ? -21.064 0.583 -3.579 1.00 69.25 338 LYS A C 1
ATOM 2681 O O . LYS A 1 338 ? -20.100 0.570 -4.322 1.00 69.25 338 LYS A O 1
ATOM 2686 N N . LYS A 1 339 ? -21.420 1.675 -2.893 1.00 70.56 339 LYS A N 1
ATOM 2687 C CA . LYS A 1 339 ? -20.693 2.954 -2.937 1.00 70.56 339 LYS A CA 1
ATOM 2688 C C . LYS A 1 339 ? -19.859 3.197 -1.682 1.00 70.56 339 LYS A C 1
ATOM 2690 O O . LYS A 1 339 ? -19.330 4.294 -1.518 1.00 70.56 339 LYS A O 1
ATOM 2695 N N . GLU A 1 340 ? -19.838 2.230 -0.768 1.00 78.94 340 GLU A N 1
ATOM 2696 C CA . GLU A 1 340 ? -19.205 2.312 0.543 1.00 78.94 340 GLU A CA 1
ATOM 2697 C C . GLU A 1 340 ? -19.471 3.645 1.256 1.00 78.94 340 GLU A C 1
ATOM 2699 O O . GLU A 1 340 ? -18.562 4.342 1.726 1.00 78.94 340 GLU A O 1
ATOM 2704 N N . SER A 1 341 ? -20.745 4.046 1.297 1.00 84.25 341 SER A N 1
ATOM 2705 C CA . SER A 1 341 ? -21.106 5.374 1.788 1.00 84.25 341 SER A CA 1
ATOM 2706 C C . SER A 1 341 ? -20.751 5.557 3.270 1.00 84.25 341 SER A C 1
ATOM 2708 O O . SER A 1 341 ? -20.932 4.662 4.096 1.00 84.25 341 SER A O 1
ATOM 2710 N N . GLU A 1 342 ? -20.230 6.733 3.630 1.00 89.75 342 GLU A N 1
ATOM 2711 C CA . GLU A 1 342 ? -19.791 7.030 4.999 1.00 89.75 342 GLU A CA 1
ATOM 2712 C C . GLU A 1 342 ? -20.976 7.081 5.984 1.00 89.75 342 GLU A C 1
ATOM 2714 O O . GLU A 1 342 ? -22.046 7.638 5.692 1.00 89.75 342 GLU A O 1
ATOM 2719 N N . TYR A 1 343 ? -20.792 6.520 7.182 1.00 91.06 343 TYR A N 1
ATOM 2720 C CA . TYR A 1 343 ? -21.715 6.735 8.296 1.00 91.06 343 TYR A CA 1
ATOM 2721 C C . TYR A 1 343 ? -21.557 8.157 8.833 1.00 91.06 343 TYR A C 1
ATOM 2723 O O . TYR A 1 343 ? -20.560 8.490 9.456 1.00 91.06 343 TYR A O 1
ATOM 2731 N N . LYS A 1 344 ? -22.574 9.002 8.645 1.00 90.38 344 LYS A N 1
ATOM 2732 C CA . LYS A 1 344 ? -22.521 10.407 9.088 1.00 90.38 344 LYS A CA 1
ATOM 2733 C C . LYS A 1 344 ? -22.541 10.592 10.607 1.00 90.38 344 LYS A C 1
ATOM 2735 O O . LYS A 1 344 ? -22.143 11.647 11.080 1.00 90.38 344 LYS A O 1
ATOM 2740 N N . ASN A 1 345 ? -23.061 9.615 11.343 1.00 92.88 345 ASN A N 1
ATOM 2741 C CA . ASN A 1 345 ? -23.210 9.651 12.797 1.00 92.88 345 ASN A CA 1
ATOM 2742 C C . ASN A 1 345 ? -22.082 8.916 13.536 1.00 92.88 345 ASN A C 1
ATOM 2744 O O . ASN A 1 345 ? -22.079 8.906 14.768 1.00 92.88 345 ASN A O 1
ATOM 2748 N N . TYR A 1 346 ? -21.193 8.228 12.811 1.00 94.81 346 TYR A N 1
ATOM 2749 C CA . TYR A 1 346 ? -20.158 7.369 13.383 1.00 94.81 346 TYR A CA 1
ATOM 2750 C C . TYR A 1 346 ? -18.794 7.889 12.947 1.00 94.81 346 TYR A C 1
ATOM 2752 O O . TYR A 1 346 ? -18.467 7.910 11.761 1.00 94.81 346 TYR A O 1
ATOM 2760 N N . HIS A 1 347 ? -17.994 8.307 13.917 1.00 94.38 347 HIS A N 1
ATOM 2761 C CA . HIS A 1 347 ? -16.788 9.086 13.680 1.00 94.38 347 HIS A CA 1
ATOM 2762 C C . HIS A 1 347 ? -15.563 8.354 14.201 1.00 94.38 347 HIS A C 1
ATOM 2764 O O . HIS A 1 347 ? -15.607 7.710 15.247 1.00 94.38 347 HIS A O 1
ATOM 2770 N N . ILE A 1 348 ? -14.440 8.536 13.512 1.00 94.19 348 ILE A N 1
ATOM 2771 C CA . ILE A 1 348 ? -13.119 8.158 14.012 1.00 94.19 348 ILE A CA 1
ATOM 2772 C C . ILE A 1 348 ? -12.306 9.442 14.110 1.00 94.19 348 ILE A C 1
ATOM 2774 O O . ILE A 1 348 ? -11.881 10.000 13.097 1.00 94.19 348 ILE A O 1
ATOM 2778 N N . LYS A 1 349 ? -12.134 9.954 15.329 1.00 93.38 349 LYS A N 1
ATOM 2779 C CA . LYS A 1 349 ? -11.390 11.198 15.559 1.00 93.38 349 LYS A CA 1
ATOM 2780 C C . LYS A 1 349 ? -9.948 10.906 15.929 1.00 93.38 349 LYS A C 1
ATOM 2782 O O . LYS A 1 349 ? -9.673 9.954 16.651 1.00 93.38 349 LYS A O 1
ATOM 2787 N N . ILE A 1 350 ? -9.053 11.770 15.454 1.00 91.12 350 ILE A N 1
ATOM 2788 C CA . ILE A 1 350 ? -7.659 11.829 15.890 1.00 91.12 350 ILE A CA 1
ATOM 2789 C C . ILE A 1 350 ? -7.541 12.991 16.863 1.00 91.12 350 ILE A C 1
ATOM 2791 O O . ILE A 1 350 ? -7.740 14.140 16.466 1.00 91.12 350 ILE A O 1
ATOM 2795 N N . THR A 1 351 ? -7.217 12.711 18.119 1.00 89.50 351 THR A N 1
ATOM 2796 C CA . THR A 1 351 ? -7.035 13.741 19.145 1.00 89.50 351 THR A CA 1
ATOM 2797 C C . THR A 1 351 ? -5.567 13.829 19.562 1.00 89.50 351 THR A C 1
ATOM 2799 O O . THR A 1 351 ? -4.980 12.813 19.947 1.00 89.50 351 THR A O 1
ATOM 2802 N N . PRO A 1 352 ? -4.939 15.016 19.477 1.00 89.00 352 PRO A N 1
ATOM 2803 C CA . PRO A 1 352 ? -3.615 15.233 20.041 1.00 89.00 352 PRO A CA 1
ATOM 2804 C C . PRO A 1 352 ? -3.709 15.415 21.559 1.00 89.00 352 PRO A C 1
ATOM 2806 O O . PRO A 1 352 ? -4.537 16.175 22.056 1.00 89.00 352 PRO A O 1
ATOM 2809 N N . GLU A 1 353 ? -2.818 14.760 22.294 1.00 88.31 353 GLU A N 1
ATOM 2810 C CA . GLU A 1 353 ? -2.668 14.901 23.744 1.00 88.31 353 GLU A CA 1
ATOM 2811 C C . GLU A 1 353 ? -1.178 15.015 24.075 1.00 88.31 353 GLU A C 1
ATOM 2813 O O . GLU A 1 353 ? -0.418 14.039 24.073 1.00 88.31 353 GLU A O 1
ATOM 2818 N N . GLY A 1 354 ? -0.726 16.251 24.292 1.00 83.56 354 GLY A N 1
ATOM 2819 C CA . GLY A 1 354 ? 0.695 16.567 24.403 1.00 83.56 354 GLY A CA 1
ATOM 2820 C C . GLY A 1 354 ? 1.452 16.193 23.124 1.00 83.56 354 GLY A C 1
ATOM 2821 O O . GLY A 1 354 ? 1.172 16.712 22.047 1.00 83.56 354 GLY A O 1
ATOM 2822 N N . ARG A 1 355 ? 2.427 15.281 23.237 1.00 78.12 355 ARG A N 1
ATOM 2823 C CA . ARG A 1 355 ? 3.205 14.754 22.094 1.00 78.12 355 ARG A CA 1
ATOM 2824 C C . ARG A 1 355 ? 2.628 13.458 21.503 1.00 78.12 355 ARG A C 1
ATOM 2826 O O . ARG A 1 355 ? 3.232 12.883 20.597 1.00 78.12 355 ARG A O 1
ATOM 2833 N N . LYS A 1 356 ? 1.502 12.973 22.031 1.00 84.88 356 LYS A N 1
ATOM 2834 C CA . LYS A 1 356 ? 0.846 11.722 21.633 1.00 84.88 356 LYS A CA 1
ATOM 2835 C C . LYS A 1 356 ? -0.409 12.017 20.812 1.00 84.88 356 LYS A C 1
ATOM 2837 O O . LYS A 1 356 ? -0.977 13.100 20.916 1.00 84.88 356 LYS A O 1
ATOM 2842 N N . TYR A 1 357 ? -0.817 11.058 19.991 1.00 89.06 357 TYR A N 1
ATOM 2843 C CA . TYR A 1 357 ? -2.044 11.122 19.206 1.00 89.06 357 TYR A CA 1
ATOM 2844 C C . TYR A 1 357 ? -2.867 9.877 19.515 1.00 89.06 357 TYR A C 1
ATOM 2846 O O . TYR A 1 357 ? -2.316 8.829 19.853 1.00 89.06 357 TYR A O 1
ATOM 2854 N N . TYR A 1 358 ? -4.184 9.994 19.428 1.00 92.81 358 TYR A N 1
ATOM 2855 C CA . TYR A 1 358 ? -5.077 8.882 19.713 1.00 92.81 358 TYR A CA 1
ATOM 2856 C C . TYR A 1 358 ? -6.198 8.828 18.698 1.00 92.81 358 TYR A C 1
ATOM 2858 O O . TYR A 1 358 ? -6.762 9.863 18.350 1.00 92.81 358 TYR A O 1
ATOM 2866 N N . TYR A 1 359 ? -6.537 7.620 18.261 1.00 95.25 359 TYR A N 1
ATOM 2867 C CA . TYR A 1 359 ? -7.828 7.374 17.643 1.00 95.25 359 TYR A CA 1
ATOM 2868 C C . TYR A 1 359 ? -8.880 7.132 18.710 1.00 95.25 359 TYR A C 1
ATOM 2870 O O . TYR A 1 359 ? -8.641 6.398 19.668 1.00 95.25 359 TYR A O 1
ATOM 2878 N N . GLN A 1 360 ? -10.064 7.689 18.499 1.00 95.56 360 GLN A N 1
ATOM 2879 C CA . GLN A 1 360 ? -11.240 7.357 19.283 1.00 95.56 360 GLN A CA 1
ATOM 2880 C C . GLN A 1 360 ? -12.444 7.201 18.359 1.00 95.56 360 GLN A C 1
ATOM 2882 O O . GLN A 1 360 ? -12.722 8.081 17.536 1.00 95.56 360 GLN A O 1
ATOM 2887 N N . TYR A 1 361 ? -13.147 6.079 18.502 1.00 96.62 361 TYR A N 1
ATOM 2888 C CA . TYR A 1 361 ? -14.442 5.872 17.872 1.00 96.62 361 TYR A CA 1
ATOM 2889 C C . TYR A 1 361 ? -15.502 6.610 18.684 1.00 96.62 361 TYR A C 1
ATOM 2891 O O . TYR A 1 361 ? -15.544 6.487 19.909 1.00 96.62 361 TYR A O 1
ATOM 2899 N N . ILE A 1 362 ? -16.336 7.390 17.999 1.00 96.44 362 ILE A N 1
ATOM 2900 C CA . ILE A 1 362 ? -17.383 8.208 18.612 1.00 96.44 362 ILE A CA 1
ATOM 2901 C C . ILE A 1 362 ? -18.677 8.012 17.831 1.00 96.44 362 ILE A C 1
ATOM 2903 O O . ILE A 1 362 ? -18.730 8.341 16.645 1.00 96.44 362 ILE A O 1
ATOM 2907 N N . MET A 1 363 ? -19.724 7.529 18.496 1.00 95.88 363 MET A N 1
ATOM 2908 C CA . MET A 1 363 ? -21.046 7.338 17.894 1.00 95.88 363 MET A CA 1
ATOM 2909 C C . MET A 1 363 ? -22.033 8.345 18.473 1.00 95.88 363 MET A C 1
ATOM 2911 O O . MET A 1 363 ? -22.220 8.409 19.687 1.00 95.88 363 MET A O 1
ATOM 2915 N N . ASP A 1 364 ? -22.698 9.108 17.604 1.00 96.00 364 ASP A N 1
ATOM 2916 C CA . ASP A 1 364 ? -23.721 10.079 18.021 1.00 96.00 364 ASP A CA 1
ATOM 2917 C C . ASP A 1 364 ? -25.003 9.402 18.545 1.00 96.00 364 ASP A C 1
ATOM 2919 O O . ASP A 1 364 ? -25.827 10.042 19.193 1.00 96.00 364 ASP A O 1
ATOM 2923 N N . SER A 1 365 ? -25.183 8.111 18.258 1.00 91.69 365 SER A N 1
ATOM 2924 C CA . SER A 1 365 ? -26.303 7.283 18.706 1.00 91.69 365 SER A CA 1
ATOM 2925 C C . SER A 1 365 ? -25.811 5.891 19.093 1.00 91.69 365 SER A C 1
ATOM 2927 O O . SER A 1 365 ? -24.722 5.487 18.685 1.00 91.69 365 SER A O 1
ATOM 2929 N N . GLU A 1 366 ? -26.627 5.133 19.827 1.00 92.06 366 GLU A N 1
ATOM 2930 C CA . GLU A 1 366 ? -26.317 3.735 20.149 1.00 92.06 366 GLU A CA 1
ATOM 2931 C C . GLU A 1 366 ? -26.053 2.926 18.861 1.00 92.06 366 GLU A C 1
ATOM 2933 O O . GLU A 1 366 ? -26.837 3.029 17.904 1.00 92.06 366 GLU A O 1
ATOM 2938 N N . PRO A 1 367 ? -24.929 2.188 18.770 1.00 92.44 367 PRO A N 1
ATOM 2939 C CA . PRO A 1 367 ? -24.655 1.345 17.620 1.00 92.44 367 PRO A CA 1
ATOM 2940 C C . PRO A 1 367 ? -25.452 0.043 17.677 1.00 92.44 367 PRO A C 1
ATOM 2942 O O . PRO A 1 367 ? -25.974 -0.357 18.713 1.00 92.44 367 PRO A O 1
ATOM 2945 N N . ASN A 1 368 ? -25.516 -0.654 16.545 1.00 93.19 368 ASN A N 1
ATOM 2946 C CA . ASN A 1 368 ? -26.004 -2.024 16.524 1.00 93.19 368 ASN A CA 1
ATOM 2947 C C . ASN A 1 368 ? -24.885 -2.944 17.038 1.00 93.19 368 ASN A C 1
ATOM 2949 O O . ASN A 1 368 ? -23.865 -3.114 16.369 1.00 93.19 368 ASN A O 1
ATOM 2953 N N . TRP A 1 369 ? -25.093 -3.521 18.221 1.00 92.88 369 TRP A N 1
ATOM 2954 C CA . TRP A 1 369 ? -24.128 -4.368 18.927 1.00 92.88 369 TRP A CA 1
ATOM 2955 C C . TRP A 1 369 ? -23.804 -5.678 18.196 1.00 92.88 369 TRP A C 1
ATOM 2957 O O . TRP A 1 369 ? -22.696 -6.193 18.317 1.00 92.88 369 TRP A O 1
ATOM 2967 N N . ASP A 1 370 ? -24.722 -6.188 17.375 1.00 91.75 370 ASP A N 1
ATOM 2968 C CA . ASP A 1 370 ? -24.536 -7.432 16.619 1.00 91.75 370 ASP A CA 1
ATOM 2969 C C . ASP A 1 370 ? -23.826 -7.219 15.282 1.00 91.75 370 ASP A C 1
ATOM 2971 O O . ASP A 1 370 ? -23.425 -8.174 14.616 1.00 91.75 370 ASP A O 1
ATOM 2975 N N . LYS A 1 371 ? -23.636 -5.960 14.884 1.00 93.44 371 LYS A N 1
ATOM 2976 C CA . LYS A 1 371 ? -23.107 -5.607 13.575 1.00 93.44 371 LYS A CA 1
ATOM 2977 C C . LYS A 1 371 ? -21.585 -5.492 13.578 1.00 93.44 371 LYS A C 1
ATOM 2979 O O . LYS A 1 371 ? -20.996 -4.756 14.365 1.00 93.44 371 LYS A O 1
ATOM 2984 N N . THR A 1 372 ? -20.965 -6.130 12.589 1.00 95.12 372 THR A N 1
ATOM 2985 C CA . THR A 1 372 ? -19.588 -5.829 12.186 1.00 95.12 372 THR A CA 1
ATOM 2986 C C . THR A 1 372 ? -19.573 -4.613 11.267 1.00 95.12 372 THR A C 1
ATOM 2988 O O . THR A 1 372 ? -20.313 -4.536 10.280 1.00 95.12 372 THR A O 1
ATOM 2991 N N . TYR A 1 373 ? -18.712 -3.656 11.587 1.00 95.38 373 TYR A N 1
ATOM 2992 C CA . TYR A 1 373 ? -18.531 -2.419 10.846 1.00 95.38 373 TYR A CA 1
ATOM 2993 C C . TYR A 1 373 ? -17.209 -2.411 10.092 1.00 95.38 373 TYR A C 1
ATOM 2995 O O . TYR A 1 373 ? -16.191 -2.875 10.602 1.00 95.38 373 TYR A O 1
ATOM 3003 N N . THR A 1 374 ? -17.230 -1.817 8.901 1.00 95.56 374 THR A N 1
ATOM 3004 C CA . THR A 1 374 ? -16.046 -1.641 8.063 1.00 95.56 374 THR A CA 1
ATOM 3005 C C . THR A 1 374 ? -15.448 -0.252 8.274 1.00 95.56 374 THR A C 1
ATOM 3007 O O . THR A 1 374 ? -16.146 0.763 8.225 1.00 95.56 374 THR A O 1
ATOM 3010 N N . VAL A 1 375 ? -14.138 -0.217 8.477 1.00 94.38 375 VAL A N 1
ATOM 3011 C CA . VAL A 1 375 ? -13.295 0.963 8.651 1.00 94.38 375 VAL A CA 1
ATOM 3012 C C . VAL A 1 375 ? -12.337 1.037 7.469 1.00 94.38 375 VAL A C 1
ATOM 3014 O O . VAL A 1 375 ? -11.697 0.042 7.127 1.00 94.38 375 VAL A O 1
ATOM 3017 N N . LYS A 1 376 ? -12.232 2.214 6.854 1.00 91.06 376 LYS A N 1
ATOM 3018 C CA . LYS A 1 376 ? -11.335 2.486 5.723 1.00 91.06 376 LYS A CA 1
ATOM 3019 C C . LYS A 1 376 ? -10.616 3.816 5.897 1.00 91.06 376 LYS A C 1
ATOM 3021 O O . LYS A 1 376 ? -11.051 4.668 6.682 1.00 91.06 376 LYS A O 1
ATOM 3026 N N . LYS A 1 377 ? -9.541 4.038 5.137 1.00 88.12 377 LYS A N 1
ATOM 3027 C CA . LYS A 1 377 ? -8.924 5.362 5.046 1.00 88.12 377 LYS A CA 1
ATOM 3028 C C . LYS A 1 377 ? -9.919 6.379 4.489 1.00 88.12 377 LYS A C 1
ATOM 3030 O O . LYS A 1 377 ? -10.708 6.103 3.584 1.00 88.12 377 LYS A O 1
ATOM 3035 N N . LYS A 1 378 ? -9.863 7.595 5.023 1.00 85.31 378 LYS A N 1
ATOM 3036 C CA . LYS A 1 378 ? -10.595 8.737 4.483 1.00 85.31 378 LYS A CA 1
ATOM 3037 C C . LYS A 1 378 ? -9.752 9.451 3.421 1.00 85.31 378 LYS A C 1
ATOM 3039 O O . LYS A 1 378 ? -8.620 9.866 3.675 1.00 85.31 378 LYS A O 1
ATOM 3044 N N . ILE A 1 379 ? -10.322 9.576 2.227 1.00 76.12 379 ILE A N 1
ATOM 3045 C CA . ILE A 1 379 ? -9.675 9.976 0.965 1.00 76.12 379 ILE A CA 1
ATOM 3046 C C . ILE A 1 379 ? -10.324 11.303 0.505 1.00 76.12 379 ILE A C 1
ATOM 3048 O O . ILE A 1 379 ? -10.886 11.432 -0.568 1.00 76.12 379 ILE A O 1
ATOM 3052 N N . ASP A 1 380 ? -10.301 12.333 1.360 1.00 67.56 380 ASP A N 1
ATOM 3053 C CA . ASP A 1 380 ? -11.035 13.593 1.099 1.00 67.56 380 ASP A CA 1
ATOM 3054 C C . ASP A 1 380 ? -10.350 14.520 0.075 1.00 67.56 380 ASP A C 1
ATOM 3056 O O . ASP A 1 380 ? -10.974 15.429 -0.479 1.00 67.56 380 ASP A O 1
ATOM 3060 N N . TYR A 1 381 ? -9.054 14.314 -0.157 1.00 62.66 381 TYR A N 1
ATOM 3061 C CA . TYR A 1 381 ? -8.179 15.191 -0.941 1.00 62.66 381 TYR A CA 1
ATOM 3062 C C . TYR A 1 381 ? -8.037 14.763 -2.411 1.00 62.66 381 TYR A C 1
ATOM 3064 O O . TYR A 1 381 ? -7.336 15.427 -3.171 1.00 62.66 381 TYR A O 1
ATOM 3072 N N . PHE A 1 382 ? -8.726 13.699 -2.837 1.00 61.81 382 PHE A N 1
ATOM 3073 C CA . PHE A 1 382 ? -8.542 13.071 -4.150 1.00 61.81 382 PHE A CA 1
ATOM 3074 C C . PHE A 1 382 ? -9.709 13.232 -5.136 1.00 61.81 382 PHE A C 1
ATOM 3076 O O . PHE A 1 382 ? -9.676 12.622 -6.197 1.00 61.81 382 PHE A O 1
ATOM 3083 N N . LYS A 1 383 ? -10.668 14.130 -4.859 1.00 52.75 383 LYS A N 1
ATOM 3084 C CA . LYS A 1 383 ? -11.917 14.369 -5.627 1.00 52.75 383 LYS A CA 1
ATOM 3085 C C . LYS A 1 383 ? -11.795 14.578 -7.152 1.00 52.75 383 LYS A C 1
ATOM 3087 O O . LYS A 1 383 ? -12.812 14.755 -7.814 1.00 52.75 383 LYS A O 1
ATOM 3092 N N . GLN A 1 384 ? -10.586 14.665 -7.702 1.00 45.53 384 GLN A N 1
ATOM 3093 C CA . GLN A 1 384 ? -10.324 14.911 -9.122 1.00 45.53 384 GLN A CA 1
ATOM 3094 C C . GLN A 1 384 ? -10.078 13.631 -9.939 1.00 45.53 384 GLN A C 1
ATOM 3096 O O . GLN A 1 384 ? -9.975 13.721 -11.157 1.00 45.53 384 GLN A O 1
ATOM 3101 N N . VAL A 1 385 ? -10.000 12.461 -9.301 1.00 44.88 385 VAL A N 1
ATOM 3102 C CA . VAL A 1 385 ? -9.797 11.150 -9.942 1.00 44.88 385 VAL A CA 1
ATOM 3103 C C . VAL A 1 385 ? -10.895 10.216 -9.428 1.00 44.88 385 VAL A C 1
ATOM 3105 O O . VAL A 1 385 ? -11.292 10.398 -8.276 1.00 44.88 385 VAL A O 1
ATOM 3108 N N . PRO A 1 386 ? -11.421 9.266 -10.226 1.00 49.88 386 PRO A N 1
ATOM 3109 C CA . PRO A 1 386 ? -12.309 8.239 -9.694 1.00 49.88 386 PRO A CA 1
ATOM 3110 C C . PRO A 1 386 ? -11.684 7.622 -8.437 1.00 49.88 386 PRO A C 1
ATOM 3112 O O . PRO A 1 386 ? -10.497 7.288 -8.445 1.00 49.88 386 PRO A O 1
ATOM 3115 N N . ASP A 1 387 ? -12.471 7.512 -7.363 1.00 54.84 387 ASP A N 1
ATOM 3116 C CA . ASP A 1 387 ? -12.045 6.893 -6.096 1.00 54.84 387 ASP A CA 1
ATOM 3117 C C . ASP A 1 387 ? -11.722 5.389 -6.267 1.00 54.84 387 ASP A C 1
ATOM 3119 O O . ASP A 1 387 ? -11.193 4.753 -5.354 1.00 54.84 387 ASP A O 1
ATOM 3123 N N . ASP A 1 388 ? -11.996 4.851 -7.460 1.00 74.62 388 ASP A N 1
ATOM 3124 C CA . ASP A 1 388 ? -11.824 3.460 -7.838 1.00 74.62 388 ASP A CA 1
ATOM 3125 C C . ASP A 1 388 ? -10.665 3.301 -8.830 1.00 74.62 388 ASP A C 1
ATOM 3127 O O . ASP A 1 388 ? -10.525 4.029 -9.819 1.00 74.62 388 ASP A O 1
ATOM 3131 N N . MET A 1 389 ? -9.810 2.316 -8.557 1.00 86.06 389 MET A N 1
ATOM 3132 C CA . MET A 1 389 ? -8.776 1.879 -9.487 1.00 86.06 389 MET A CA 1
ATOM 3133 C C . MET A 1 389 ? -9.436 1.169 -10.670 1.00 86.06 389 MET A C 1
ATOM 3135 O O . MET A 1 389 ? -10.114 0.156 -10.489 1.00 86.06 389 MET A O 1
ATOM 3139 N N . LEU A 1 390 ? -9.181 1.674 -11.877 1.00 89.00 390 LEU A N 1
ATOM 3140 C CA . LEU A 1 390 ? -9.546 0.99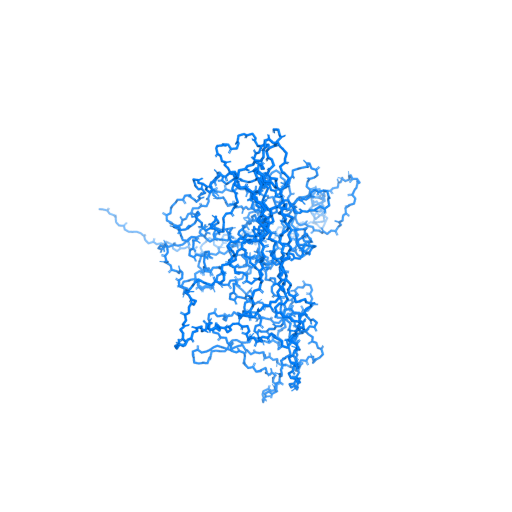5 -13.114 1.00 89.00 390 LEU A CA 1
ATOM 3141 C C . LEU A 1 390 ? -8.339 0.240 -13.655 1.00 89.00 390 LEU A C 1
ATOM 3143 O O . LEU A 1 390 ? -7.293 0.841 -13.912 1.00 89.00 390 LEU A O 1
ATOM 3147 N N . VAL A 1 391 ? -8.509 -1.064 -13.845 1.00 89.56 391 VAL A N 1
ATOM 3148 C CA . VAL A 1 391 ? -7.556 -1.948 -14.511 1.00 89.56 391 VAL A CA 1
ATOM 3149 C C . VAL A 1 391 ? -7.958 -2.053 -15.976 1.00 89.56 391 VAL A C 1
ATOM 3151 O O . VAL A 1 391 ? -9.062 -2.483 -16.306 1.00 89.56 391 VAL A O 1
ATOM 3154 N N . TRP A 1 392 ? -7.069 -1.610 -16.853 1.00 87.44 392 TRP A N 1
ATOM 3155 C CA . TRP A 1 392 ? -7.237 -1.605 -18.295 1.00 87.44 392 TRP A CA 1
ATOM 3156 C C . TRP A 1 392 ? -6.545 -2.822 -18.881 1.00 87.44 392 TRP A C 1
ATOM 3158 O O . TRP A 1 392 ? -5.318 -2.924 -18.856 1.00 87.44 392 TRP A O 1
ATOM 3168 N N . GLU A 1 393 ? -7.340 -3.731 -19.423 1.00 81.88 393 GLU A N 1
ATOM 3169 C CA . GLU A 1 393 ? -6.874 -5.013 -19.942 1.00 81.88 393 GLU A CA 1
ATOM 3170 C C . GLU A 1 393 ? -7.357 -5.188 -21.383 1.00 81.88 393 GLU A C 1
ATOM 3172 O O . GLU A 1 393 ? -8.376 -4.621 -21.795 1.00 81.88 393 GLU A O 1
ATOM 3177 N N . CYS A 1 394 ? -6.651 -6.007 -22.156 1.00 74.25 394 CYS A N 1
ATOM 3178 C CA . CYS A 1 394 ? -7.131 -6.468 -23.450 1.00 74.25 394 CYS A CA 1
ATOM 3179 C C . CYS A 1 394 ? -6.965 -7.984 -23.565 1.00 74.25 394 CYS A C 1
ATOM 3181 O O . CYS A 1 394 ? -5.892 -8.525 -23.308 1.00 74.25 394 CYS A O 1
ATOM 3183 N N . LYS A 1 395 ? -8.040 -8.668 -23.972 1.00 59.53 395 LYS A N 1
ATOM 3184 C CA . LYS A 1 395 ? -8.044 -10.096 -24.317 1.00 59.53 395 LYS A CA 1
ATOM 3185 C C . LYS A 1 395 ? -7.926 -10.276 -25.835 1.00 59.53 395 LYS A C 1
ATOM 3187 O O . LYS A 1 395 ? -8.725 -11.003 -26.417 1.00 59.53 395 LYS A O 1
ATOM 3192 N N . ASP A 1 396 ? -7.013 -9.592 -26.521 1.00 51.34 396 ASP A N 1
ATOM 3193 C CA . ASP A 1 396 ? -6.941 -9.768 -27.974 1.00 51.34 396 ASP A CA 1
ATOM 3194 C C . ASP A 1 396 ? -6.372 -11.152 -28.322 1.00 51.34 396 ASP A C 1
ATOM 3196 O O . ASP A 1 396 ? -5.211 -11.481 -28.078 1.00 51.34 396 ASP A O 1
ATOM 3200 N N . GLY A 1 397 ? -7.234 -11.985 -28.913 1.00 40.28 397 GLY A N 1
ATOM 3201 C CA . GLY A 1 397 ? -6.999 -13.379 -29.299 1.00 40.28 397 GLY A CA 1
ATOM 3202 C C . GLY A 1 397 ? -6.006 -13.589 -30.448 1.00 40.28 397 GLY A C 1
ATOM 3203 O O . GLY A 1 397 ? -6.078 -14.608 -31.127 1.00 40.28 397 GLY A O 1
ATOM 3204 N N . ARG A 1 398 ? -5.077 -12.652 -30.685 1.00 41.50 398 ARG A N 1
ATOM 3205 C CA . ARG A 1 398 ? -4.013 -12.756 -31.704 1.00 41.50 398 ARG A CA 1
ATOM 3206 C C . ARG A 1 398 ? -2.668 -13.215 -31.128 1.00 41.50 398 ARG A C 1
ATOM 3208 O O . ARG A 1 398 ? -1.623 -12.912 -31.689 1.00 41.50 398 ARG A O 1
ATOM 3215 N N . GLY A 1 399 ? -2.677 -13.912 -29.992 1.00 40.50 399 GLY A N 1
ATOM 3216 C CA . GLY A 1 399 ? -1.484 -14.553 -29.420 1.00 40.50 399 GLY A CA 1
ATOM 3217 C C . GLY A 1 399 ? -0.420 -13.612 -28.833 1.00 40.50 399 GLY A C 1
ATOM 3218 O O . GLY A 1 399 ? 0.552 -14.106 -28.269 1.00 40.50 399 GLY A O 1
ATOM 3219 N N . GLY A 1 400 ? -0.601 -12.289 -28.912 1.00 47.16 400 GLY A N 1
ATOM 3220 C CA . GLY A 1 400 ? 0.263 -11.289 -28.282 1.00 47.16 400 GLY A CA 1
ATOM 3221 C C . GLY A 1 400 ? -0.261 -10.897 -26.901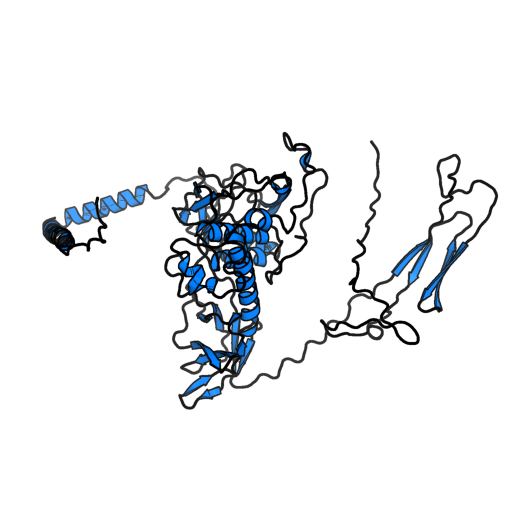 1.00 47.16 400 GLY A C 1
ATOM 3222 O O . GLY A 1 400 ? -1.394 -10.451 -26.760 1.00 47.16 400 GLY A O 1
ATOM 3223 N N . HIS A 1 401 ? 0.552 -11.085 -25.868 1.00 58.72 401 HIS A N 1
ATOM 3224 C CA . HIS A 1 401 ? 0.266 -10.600 -24.520 1.00 58.72 401 HIS A CA 1
ATOM 3225 C C . HIS A 1 401 ? 0.313 -9.061 -24.498 1.00 58.72 401 HIS A C 1
ATOM 3227 O O . HIS A 1 401 ? 1.366 -8.485 -24.758 1.00 58.72 401 HIS A O 1
ATOM 3233 N N . VAL A 1 402 ? -0.819 -8.408 -24.208 1.00 63.09 402 VAL A N 1
ATOM 3234 C CA . VAL A 1 402 ? -0.910 -6.947 -24.034 1.00 63.09 402 VAL A CA 1
ATOM 3235 C C . VAL A 1 402 ? -0.825 -6.617 -22.545 1.00 63.09 402 VAL A C 1
ATOM 3237 O O . VAL A 1 402 ? -1.496 -7.245 -21.727 1.00 63.09 402 VAL A O 1
ATOM 3240 N N . GLN A 1 403 ? 0.010 -5.636 -22.208 1.00 73.81 403 GLN A N 1
ATOM 3241 C CA . GLN A 1 403 ? 0.257 -5.171 -20.843 1.00 73.81 403 GLN A CA 1
ATOM 3242 C C . GLN A 1 403 ? -1.003 -4.606 -20.177 1.00 73.81 403 GLN A C 1
ATOM 3244 O O . GLN A 1 403 ? -1.647 -3.710 -20.730 1.00 73.81 403 GLN A O 1
ATOM 3249 N N . ALA A 1 404 ? -1.306 -5.050 -18.954 1.00 85.38 404 ALA A N 1
ATOM 3250 C CA . ALA A 1 404 ? -2.317 -4.387 -18.138 1.00 85.38 404 ALA A CA 1
ATOM 3251 C C . ALA A 1 404 ? -1.837 -3.021 -17.634 1.00 85.38 404 ALA A C 1
ATOM 3253 O O . ALA A 1 404 ? -0.708 -2.866 -17.152 1.00 85.38 404 ALA A O 1
ATOM 3254 N N . LEU A 1 405 ? -2.729 -2.034 -17.698 1.00 89.69 405 LEU A N 1
ATOM 3255 C CA . LEU A 1 405 ? -2.494 -0.689 -17.178 1.00 89.69 405 LEU A CA 1
ATOM 3256 C C . LEU A 1 405 ? -3.470 -0.375 -16.044 1.00 89.69 405 LEU A C 1
ATOM 3258 O O . LEU A 1 405 ? -4.549 -0.948 -15.961 1.00 89.69 405 LEU A O 1
ATOM 3262 N N . ALA A 1 406 ? -3.128 0.588 -15.198 1.00 92.00 406 ALA A N 1
ATOM 3263 C CA . ALA A 1 406 ? -4.019 1.117 -14.177 1.00 92.00 406 ALA A CA 1
ATOM 3264 C C . ALA A 1 406 ? -4.116 2.633 -14.253 1.00 92.00 406 ALA A C 1
ATOM 3266 O O . ALA A 1 406 ? -3.097 3.311 -14.385 1.00 92.00 406 ALA A O 1
ATOM 3267 N N . THR A 1 407 ? -5.328 3.155 -14.094 1.00 89.94 407 THR A N 1
ATOM 3268 C CA . THR A 1 407 ? -5.573 4.572 -13.798 1.00 89.94 407 THR A CA 1
ATOM 3269 C C . THR A 1 407 ? -6.323 4.692 -12.484 1.00 89.94 407 THR A C 1
ATOM 3271 O O . THR A 1 407 ? -7.126 3.824 -12.140 1.00 89.94 407 THR A O 1
ATOM 3274 N N . GLY A 1 408 ? -6.130 5.807 -11.787 1.00 86.62 408 GLY A N 1
ATOM 3275 C CA . GLY A 1 408 ? -6.774 6.017 -10.502 1.00 86.62 408 GLY A CA 1
ATOM 3276 C C . GLY A 1 408 ? -6.131 5.196 -9.398 1.00 86.62 408 GLY A C 1
ATOM 3277 O O . GLY A 1 408 ? -5.028 4.663 -9.531 1.00 86.62 408 GLY A O 1
ATOM 3278 N N . SER A 1 409 ? -6.803 5.159 -8.258 1.00 82.44 409 SER A N 1
ATOM 3279 C CA . SER A 1 409 ? -6.302 4.483 -7.070 1.00 82.44 409 SER A CA 1
ATOM 3280 C C . SER A 1 409 ? -7.455 4.139 -6.155 1.00 82.44 409 SER A C 1
ATOM 3282 O O . SER A 1 409 ? -8.297 4.998 -5.937 1.00 82.44 409 SER A O 1
ATOM 3284 N N . CYS A 1 410 ? -7.411 2.971 -5.531 1.00 82.94 410 CYS A N 1
ATOM 3285 C CA . CYS A 1 410 ? -8.287 2.618 -4.424 1.00 82.94 410 CYS A CA 1
ATOM 3286 C C . CYS A 1 410 ? -7.446 2.305 -3.183 1.00 82.94 410 CYS A C 1
ATOM 3288 O O . CYS A 1 410 ? -6.278 1.918 -3.288 1.00 82.94 410 CYS A O 1
ATOM 3290 N N . ASP A 1 411 ? -8.039 2.445 -2.000 1.00 87.75 411 ASP A N 1
ATOM 3291 C CA . ASP A 1 411 ? -7.467 1.865 -0.788 1.00 87.75 411 ASP A CA 1
ATOM 3292 C C . ASP A 1 411 ? -7.980 0.427 -0.614 1.00 87.75 411 ASP A C 1
ATOM 3294 O O . ASP A 1 411 ? -9.160 0.243 -0.297 1.00 87.75 411 ASP A O 1
ATOM 3298 N N . PRO A 1 412 ? -7.129 -0.598 -0.807 1.00 88.62 412 PRO A N 1
ATOM 3299 C CA . PRO A 1 412 ? -7.535 -1.992 -0.653 1.00 88.62 412 PRO A CA 1
ATOM 3300 C C . PRO A 1 412 ? -7.679 -2.403 0.821 1.00 88.62 412 PRO A C 1
ATOM 3302 O O . PRO A 1 412 ? -8.052 -3.537 1.118 1.00 88.62 412 PRO A O 1
ATOM 3305 N N . ILE A 1 413 ? -7.336 -1.524 1.768 1.00 91.19 413 ILE A N 1
ATOM 3306 C CA . ILE A 1 413 ? -7.333 -1.844 3.189 1.00 91.19 413 ILE A CA 1
ATOM 3307 C C . ILE A 1 413 ? -8.719 -1.583 3.784 1.00 91.19 413 ILE A C 1
ATOM 3309 O O . ILE A 1 413 ? -9.100 -0.457 4.099 1.00 91.19 413 ILE A O 1
ATOM 3313 N N . ALA A 1 414 ? -9.452 -2.669 4.015 1.00 91.75 414 ALA A N 1
ATOM 3314 C CA . ALA A 1 414 ? -10.617 -2.689 4.889 1.00 91.75 414 ALA A CA 1
ATOM 3315 C C . ALA A 1 414 ? -10.243 -3.271 6.256 1.00 91.75 414 ALA A C 1
ATOM 3317 O O . ALA A 1 414 ? -9.481 -4.239 6.353 1.00 91.75 414 ALA A O 1
ATOM 3318 N N . ARG A 1 415 ? -10.778 -2.680 7.323 1.00 95.38 415 ARG A N 1
ATOM 3319 C CA . ARG A 1 415 ? -10.651 -3.199 8.686 1.00 95.38 415 ARG A CA 1
ATOM 3320 C C . ARG A 1 415 ? -12.008 -3.357 9.335 1.00 95.38 415 ARG A C 1
ATOM 3322 O O . ARG A 1 415 ? -12.923 -2.596 9.045 1.00 95.38 415 ARG A O 1
ATOM 3329 N N . TYR A 1 416 ? -12.127 -4.337 10.215 1.00 96.62 416 TYR A N 1
ATOM 3330 C CA . TYR A 1 416 ? -13.403 -4.744 10.775 1.00 96.62 416 TYR A CA 1
ATOM 3331 C C . TYR A 1 416 ? -13.406 -4.586 12.287 1.00 96.62 416 TYR A C 1
ATOM 3333 O O . TYR A 1 416 ? -12.495 -5.050 12.985 1.00 96.62 416 TYR A O 1
ATOM 3341 N N . VAL A 1 417 ? -14.442 -3.911 12.780 1.00 96.19 417 VAL A N 1
ATOM 3342 C CA . VAL A 1 417 ? -14.671 -3.674 14.205 1.00 96.19 417 VAL A CA 1
ATOM 3343 C C . VAL A 1 417 ? -16.087 -4.075 14.587 1.00 96.19 417 VAL A C 1
ATOM 3345 O O . VAL A 1 417 ? -17.024 -3.898 13.808 1.00 96.19 417 VAL A O 1
ATOM 3348 N N . LYS A 1 418 ? -16.248 -4.594 15.800 1.00 95.50 418 LYS A N 1
ATOM 3349 C CA . LYS A 1 418 ? -17.546 -4.835 16.435 1.00 95.50 418 LYS A CA 1
ATOM 3350 C C . LYS A 1 418 ? -17.564 -4.091 17.765 1.00 95.50 418 LYS A C 1
ATOM 3352 O O . LYS A 1 418 ? -16.534 -3.996 18.427 1.00 95.50 418 LYS A O 1
ATOM 3357 N N . PHE A 1 419 ? -18.705 -3.534 18.146 1.00 95.00 419 PHE A N 1
ATOM 3358 C CA . PHE A 1 419 ? -18.824 -2.794 19.402 1.00 95.00 419 PHE A CA 1
ATOM 3359 C C . PHE A 1 419 ? -19.548 -3.621 20.453 1.00 95.00 419 PHE A C 1
ATOM 3361 O O . PHE A 1 419 ? -20.407 -4.431 20.118 1.00 95.00 419 PHE A O 1
ATOM 3368 N N . SER A 1 420 ? -19.210 -3.394 21.719 1.00 91.62 420 SER A N 1
ATOM 3369 C CA . SER A 1 420 ? -19.832 -4.061 22.864 1.00 91.62 420 SER A CA 1
ATOM 3370 C C . SER A 1 420 ? -20.015 -3.088 24.032 1.00 91.62 420 SER A C 1
ATOM 3372 O O . SER A 1 420 ? -19.267 -2.113 24.150 1.00 91.62 420 SER A O 1
ATOM 3374 N N . LYS A 1 421 ? -21.002 -3.355 24.897 1.00 86.19 421 LYS A N 1
ATOM 3375 C CA . LYS A 1 421 ? -21.159 -2.675 26.198 1.00 86.19 421 LYS A CA 1
ATOM 3376 C C . LYS A 1 421 ? -20.181 -3.224 27.239 1.00 86.19 421 LYS A C 1
ATOM 3378 O O . LYS A 1 421 ? -19.666 -2.479 28.070 1.00 86.19 421 LYS A O 1
ATOM 3383 N N . ASP A 1 422 ? -19.869 -4.508 27.125 1.00 77.94 422 ASP A N 1
ATOM 3384 C CA . ASP A 1 422 ? -18.989 -5.240 28.027 1.00 77.94 422 ASP A CA 1
ATOM 3385 C C . ASP A 1 422 ? -17.637 -5.489 27.351 1.00 77.94 422 ASP A C 1
ATOM 3387 O O . ASP A 1 422 ? -17.567 -5.596 26.125 1.00 77.94 422 ASP A O 1
ATOM 3391 N N . ILE A 1 423 ? -16.548 -5.563 28.122 1.00 56.66 423 ILE A N 1
ATOM 3392 C CA . ILE A 1 423 ? -15.289 -6.095 27.580 1.00 56.66 423 ILE A CA 1
ATOM 3393 C C . ILE A 1 423 ? -15.565 -7.597 27.436 1.00 56.66 423 ILE A C 1
ATOM 3395 O O . ILE A 1 423 ? -15.846 -8.221 28.462 1.00 56.66 423 ILE A O 1
ATOM 3399 N N . PRO A 1 424 ? -15.569 -8.191 26.227 1.00 52.78 424 PRO A N 1
ATOM 3400 C CA . PRO A 1 424 ? -15.541 -9.645 26.141 1.00 52.78 424 PRO A CA 1
ATOM 3401 C C . PRO A 1 424 ? -14.300 -10.112 26.908 1.00 52.78 424 PRO A C 1
ATOM 3403 O O . PRO A 1 424 ? -13.288 -9.409 26.830 1.00 52.78 424 PRO A O 1
ATOM 3406 N N . PRO A 1 425 ? -14.337 -11.235 27.643 1.00 51.56 425 PRO A N 1
ATOM 3407 C CA . PRO A 1 425 ? -13.108 -11.789 28.200 1.00 51.56 425 PRO A CA 1
ATOM 3408 C C . PRO A 1 425 ? -12.054 -11.828 27.089 1.00 51.56 425 PRO A C 1
ATOM 3410 O O . PRO A 1 425 ? -12.377 -12.172 25.946 1.00 51.56 425 PRO A O 1
ATOM 3413 N N . GLU A 1 426 ? -10.843 -11.357 27.400 1.00 50.62 426 GLU A N 1
ATOM 3414 C CA . GLU A 1 426 ? -9.722 -11.432 26.467 1.00 50.62 426 GLU A CA 1
ATOM 3415 C C . GLU A 1 426 ? -9.673 -12.880 25.967 1.00 50.62 426 GLU A C 1
ATOM 3417 O O . GLU A 1 426 ? -9.755 -13.786 26.804 1.00 50.62 426 GLU A O 1
ATOM 3422 N N . PRO A 1 427 ? -9.688 -13.127 24.642 1.00 53.03 427 PRO A N 1
ATOM 3423 C CA . PRO A 1 427 ? -9.609 -14.492 24.153 1.00 53.03 427 PRO A CA 1
ATOM 3424 C C . PRO A 1 427 ? -8.370 -15.109 24.788 1.00 53.03 427 PRO A C 1
ATOM 3426 O O . PRO A 1 427 ? -7.293 -14.508 24.720 1.00 53.03 427 PRO A O 1
ATOM 3429 N N . GLU A 1 428 ? -8.545 -16.248 25.462 1.00 49.75 428 GLU A N 1
ATOM 3430 C CA . GLU A 1 428 ? -7.407 -16.966 26.018 1.00 49.75 428 GLU A CA 1
ATOM 3431 C C . GLU A 1 428 ? -6.382 -17.135 24.891 1.00 49.75 428 GLU A C 1
ATOM 3433 O O . GLU A 1 428 ? -6.782 -17.453 23.761 1.00 49.75 428 GLU A O 1
ATOM 3438 N N . PRO A 1 429 ? -5.098 -16.818 25.137 1.00 46.19 429 PRO A N 1
ATOM 3439 C CA . PRO A 1 429 ? -4.083 -16.961 24.113 1.00 46.19 429 PRO A CA 1
ATOM 3440 C C . PRO A 1 429 ? -4.180 -18.376 23.548 1.00 46.19 429 PRO A C 1
ATOM 3442 O O . PRO A 1 429 ? -4.140 -19.336 24.315 1.00 46.19 429 PRO A O 1
ATOM 3445 N N . GLU A 1 430 ? -4.354 -18.492 22.227 1.00 52.91 430 GLU A N 1
ATOM 3446 C CA . GLU A 1 430 ? -4.317 -19.794 21.562 1.00 52.91 430 GLU A CA 1
ATOM 3447 C C . GLU A 1 430 ? -3.020 -20.483 21.997 1.00 52.91 430 GLU A C 1
ATOM 3449 O O . GLU A 1 430 ? -1.936 -19.895 21.879 1.00 52.91 430 GLU A O 1
ATOM 3454 N N . GLU A 1 431 ? -3.130 -21.691 22.562 1.00 57.59 431 GLU A N 1
ATOM 3455 C CA . GLU A 1 431 ? -1.942 -22.464 22.899 1.00 57.59 431 GLU A CA 1
ATOM 3456 C C . GLU A 1 431 ? -1.090 -22.594 21.629 1.00 57.59 431 GLU A C 1
ATOM 3458 O O . GLU A 1 431 ? -1.629 -22.873 20.550 1.00 57.59 431 GLU A O 1
ATOM 3463 N N . PRO A 1 432 ? 0.227 -22.329 21.711 1.00 58.50 432 PRO A N 1
ATOM 3464 C CA . PRO A 1 432 ? 1.088 -22.441 20.549 1.00 58.50 432 PRO A CA 1
ATOM 3465 C C . PRO A 1 432 ? 0.943 -23.851 19.965 1.00 58.50 432 PRO A C 1
ATOM 3467 O O . PRO A 1 432 ? 0.930 -24.814 20.734 1.00 58.50 432 PRO A O 1
ATOM 3470 N N . PRO A 1 433 ? 0.831 -23.992 18.632 1.00 63.06 433 PRO A N 1
ATOM 3471 C CA . PRO A 1 433 ? 0.655 -25.301 18.027 1.00 63.06 433 PRO A CA 1
ATOM 3472 C C . PRO A 1 433 ? 1.839 -26.195 18.398 1.00 63.06 433 PRO A C 1
ATOM 3474 O O . PRO A 1 433 ? 2.996 -25.781 18.266 1.00 63.06 433 PRO A O 1
ATOM 3477 N N . SER A 1 434 ? 1.552 -27.416 18.851 1.00 67.12 434 SER A N 1
ATOM 3478 C CA . SER A 1 434 ? 2.589 -28.419 19.079 1.00 67.12 434 SER A CA 1
ATOM 3479 C C . SER A 1 434 ? 3.346 -28.692 17.773 1.00 67.12 434 SER A C 1
ATOM 3481 O O . SER A 1 434 ? 2.724 -28.758 16.707 1.00 67.12 434 SER A O 1
ATOM 3483 N N . PRO A 1 435 ? 4.680 -28.855 17.814 1.00 68.94 435 PRO A N 1
ATOM 3484 C CA . PRO A 1 435 ? 5.454 -29.223 16.637 1.00 68.94 435 PRO A CA 1
ATOM 3485 C C . PRO A 1 435 ? 4.942 -30.537 16.041 1.00 68.94 435 PRO A C 1
ATOM 3487 O O . PRO A 1 435 ? 4.907 -31.560 16.719 1.00 68.94 435 PRO A O 1
ATOM 3490 N N . GLU A 1 436 ? 4.579 -30.523 14.759 1.00 68.06 436 GLU A N 1
ATOM 3491 C CA . GLU A 1 436 ? 4.118 -31.733 14.061 1.00 68.06 436 GLU A CA 1
ATOM 3492 C C . GLU A 1 436 ? 5.262 -32.728 13.794 1.00 68.06 436 GLU A C 1
ATOM 3494 O O . GLU A 1 436 ? 5.020 -33.924 13.635 1.00 68.06 436 GLU A O 1
ATOM 3499 N N . TYR A 1 437 ? 6.513 -32.251 13.758 1.00 70.25 437 TYR A N 1
ATOM 3500 C CA . TYR A 1 437 ? 7.684 -33.059 13.422 1.00 70.25 437 TYR A CA 1
ATOM 3501 C C . TYR A 1 437 ? 8.900 -32.654 14.254 1.00 70.25 437 TYR A C 1
ATOM 3503 O O . TYR A 1 437 ? 9.183 -31.469 14.435 1.00 70.25 437 TYR A O 1
ATOM 3511 N N . PHE A 1 438 ? 9.665 -33.656 14.682 1.00 78.94 438 PHE A N 1
ATOM 3512 C CA . PHE A 1 438 ? 10.989 -33.479 15.272 1.00 78.94 438 PHE A CA 1
ATOM 3513 C C . PHE A 1 438 ? 12.038 -33.900 14.244 1.00 78.94 438 PHE A C 1
ATOM 3515 O O . PHE A 1 438 ? 11.899 -34.987 13.674 1.00 78.94 438 PHE A O 1
ATOM 3522 N N . PRO A 1 439 ? 13.059 -33.072 13.970 1.00 75.81 439 PRO A N 1
ATOM 3523 C CA . PRO A 1 439 ? 14.043 -33.388 12.949 1.00 75.81 439 PRO A CA 1
ATOM 3524 C C . PRO A 1 439 ? 14.900 -34.585 13.373 1.00 75.81 439 PRO A C 1
ATOM 3526 O O . PRO A 1 439 ? 15.334 -34.683 14.522 1.00 75.81 439 PRO A O 1
ATOM 3529 N N . THR A 1 440 ? 15.176 -35.459 12.412 1.00 82.19 440 THR A N 1
ATOM 3530 C CA . THR A 1 440 ? 16.230 -36.471 12.500 1.00 82.19 440 THR A CA 1
ATOM 3531 C C . THR A 1 440 ? 17.416 -35.966 11.692 1.00 82.19 440 THR A C 1
ATOM 3533 O O . THR A 1 440 ? 17.257 -35.544 10.546 1.00 82.19 440 THR A O 1
ATOM 3536 N N . ILE A 1 441 ? 18.593 -35.971 12.302 1.00 80.94 441 ILE A N 1
ATOM 3537 C CA . ILE A 1 441 ? 19.860 -35.669 11.648 1.00 80.94 441 ILE A CA 1
ATOM 3538 C C . ILE A 1 441 ? 20.411 -36.987 11.119 1.00 80.94 441 ILE A C 1
ATOM 3540 O O . ILE A 1 441 ? 20.427 -37.977 11.844 1.00 80.94 441 ILE A O 1
ATOM 3544 N N . GLN A 1 442 ? 20.844 -36.993 9.863 1.00 85.94 442 GLN A N 1
ATOM 3545 C CA . GLN A 1 442 ? 21.511 -38.125 9.229 1.00 85.94 442 GLN A CA 1
ATOM 3546 C C . GLN A 1 442 ? 22.831 -37.644 8.631 1.00 85.94 442 GLN A C 1
ATOM 3548 O O . GLN A 1 442 ? 22.888 -36.563 8.040 1.00 85.94 442 GLN A O 1
ATOM 3553 N N . ILE A 1 443 ? 23.888 -38.420 8.838 1.00 82.75 443 ILE A N 1
ATOM 3554 C CA . ILE A 1 443 ? 25.234 -38.162 8.340 1.00 82.75 443 ILE A CA 1
ATOM 3555 C C . ILE A 1 443 ? 25.685 -39.429 7.631 1.00 82.75 443 ILE A C 1
ATOM 3557 O O . ILE A 1 443 ? 25.990 -40.431 8.277 1.00 82.75 443 ILE A O 1
ATOM 3561 N N . ASP A 1 444 ? 25.729 -39.368 6.308 1.00 84.69 444 ASP A N 1
ATOM 3562 C CA . ASP A 1 444 ? 26.264 -40.459 5.507 1.00 84.69 444 ASP A CA 1
ATOM 3563 C C . ASP A 1 444 ? 27.787 -40.463 5.626 1.00 84.69 444 ASP A C 1
ATOM 3565 O O . ASP A 1 444 ? 28.455 -39.442 5.432 1.00 84.69 444 ASP A O 1
ATOM 3569 N N . VAL A 1 445 ? 28.329 -41.621 5.981 1.00 79.38 445 VAL A N 1
ATOM 3570 C CA . VAL A 1 445 ? 29.759 -41.865 6.074 1.00 79.38 445 VAL A CA 1
ATOM 3571 C C . VAL A 1 445 ? 30.136 -42.796 4.941 1.00 79.38 445 VAL A C 1
ATOM 3573 O O . VAL A 1 445 ? 29.657 -43.923 4.840 1.00 79.38 445 VAL A O 1
ATOM 3576 N N . ASP A 1 446 ? 31.012 -42.297 4.085 1.00 76.62 446 ASP A N 1
ATOM 3577 C CA . ASP A 1 446 ? 31.416 -42.980 2.876 1.00 76.62 446 ASP A CA 1
ATOM 3578 C C . ASP A 1 446 ? 32.938 -42.951 2.747 1.00 76.62 446 ASP A C 1
ATOM 3580 O O . ASP A 1 446 ? 33.586 -41.943 3.050 1.00 76.62 446 ASP A O 1
ATOM 3584 N N . LYS A 1 447 ? 33.518 -44.074 2.323 1.00 71.75 447 LYS A N 1
ATOM 3585 C CA . LYS A 1 447 ? 34.965 -44.207 2.142 1.00 71.75 447 LYS A CA 1
ATOM 3586 C C . LYS A 1 447 ? 35.289 -44.173 0.656 1.00 71.75 447 LYS A C 1
ATOM 3588 O O . LYS A 1 447 ? 34.750 -44.947 -0.130 1.00 71.75 447 LYS A O 1
ATOM 3593 N N . GLU A 1 448 ? 36.195 -43.287 0.271 1.00 71.25 448 GLU A N 1
ATOM 3594 C CA . GLU A 1 448 ? 36.766 -43.240 -1.074 1.00 71.25 448 GLU A CA 1
ATOM 3595 C C . GLU A 1 448 ? 38.273 -43.481 -0.980 1.00 71.25 448 GLU A C 1
ATOM 3597 O O . GLU A 1 448 ? 38.961 -42.853 -0.171 1.00 71.25 448 GLU A O 1
ATOM 3602 N N . ASP A 1 449 ? 38.785 -44.412 -1.783 1.00 67.25 449 ASP A N 1
ATOM 3603 C CA . ASP A 1 449 ? 40.219 -44.573 -1.983 1.00 67.25 449 ASP A CA 1
ATOM 3604 C C . ASP A 1 449 ? 40.739 -43.388 -2.806 1.00 67.25 449 ASP A C 1
ATOM 3606 O O . ASP A 1 449 ? 40.194 -43.036 -3.857 1.00 67.25 449 ASP A O 1
ATOM 3610 N N . LEU A 1 450 ? 41.814 -42.771 -2.313 1.00 67.81 450 LEU A N 1
ATOM 3611 C CA . LEU A 1 450 ? 42.497 -41.665 -2.975 1.00 67.81 450 LEU A CA 1
ATOM 3612 C C . LEU A 1 450 ? 43.064 -42.090 -4.339 1.00 67.81 450 LEU A C 1
ATOM 3614 O O . LEU A 1 450 ? 43.186 -41.257 -5.239 1.00 67.81 450 LEU A O 1
ATOM 3618 N N . ASN A 1 451 ? 43.403 -43.374 -4.489 1.00 66.25 451 ASN A N 1
ATOM 3619 C CA . ASN A 1 451 ? 43.894 -43.951 -5.730 1.00 66.25 451 ASN A CA 1
ATOM 3620 C C . ASN A 1 451 ? 42.820 -44.880 -6.323 1.00 66.25 451 ASN A C 1
ATOM 3622 O O . ASN A 1 451 ? 42.645 -45.989 -5.817 1.00 66.25 451 ASN A O 1
ATOM 3626 N N . PRO A 1 452 ? 42.116 -44.481 -7.399 1.00 65.50 452 PRO A N 1
ATOM 3627 C CA . PRO A 1 452 ? 41.128 -45.351 -8.026 1.00 65.50 452 PRO A CA 1
ATOM 3628 C C . PRO A 1 452 ? 41.770 -46.637 -8.564 1.00 65.50 452 PRO A C 1
ATOM 3630 O O . PRO A 1 452 ? 42.918 -46.636 -9.022 1.00 65.50 452 PRO A O 1
ATOM 3633 N N . GLY A 1 453 ? 40.998 -47.725 -8.548 1.00 64.44 453 GLY A N 1
ATOM 3634 C CA . GLY A 1 453 ? 41.355 -48.989 -9.184 1.00 64.44 453 GLY A CA 1
ATOM 3635 C C . GLY A 1 453 ? 41.597 -48.846 -10.692 1.00 64.44 453 GLY A C 1
ATOM 3636 O O . GLY A 1 453 ? 41.280 -47.829 -11.309 1.00 64.44 453 GLY A O 1
ATOM 3637 N N . PHE A 1 454 ? 42.151 -49.889 -11.319 1.00 61.09 454 PHE A N 1
ATOM 3638 C CA . PHE A 1 454 ? 42.428 -49.909 -12.767 1.00 61.09 454 PHE A CA 1
ATOM 3639 C C . PHE A 1 454 ? 41.182 -49.691 -13.648 1.00 61.09 454 PHE A C 1
ATOM 3641 O O . PHE A 1 454 ? 41.310 -49.291 -14.803 1.00 61.09 454 PHE A O 1
ATOM 3648 N N . ASP A 1 455 ? 39.992 -49.951 -13.113 1.00 68.94 455 ASP A N 1
ATOM 3649 C CA . ASP A 1 455 ? 38.681 -49.711 -13.722 1.00 68.94 455 ASP A CA 1
ATOM 3650 C C . ASP A 1 455 ? 38.121 -48.299 -13.445 1.00 68.94 455 ASP A C 1
ATOM 3652 O O . ASP A 1 455 ? 37.018 -47.974 -13.882 1.00 68.94 455 ASP A O 1
ATOM 3656 N N . GLY A 1 456 ? 38.877 -47.445 -12.747 1.00 63.31 456 GLY A N 1
ATOM 3657 C CA . GLY A 1 456 ? 38.467 -46.102 -12.340 1.00 63.31 456 GLY A CA 1
ATOM 3658 C C . GLY A 1 456 ? 37.587 -46.069 -11.088 1.00 63.31 456 GLY A C 1
ATOM 3659 O O . GLY A 1 456 ? 37.108 -44.994 -10.728 1.00 63.31 456 GLY A O 1
ATOM 3660 N N . ASN A 1 457 ? 37.365 -47.208 -10.423 1.00 66.75 457 ASN A N 1
ATOM 3661 C CA . ASN A 1 457 ? 36.519 -47.295 -9.239 1.00 66.75 457 ASN A CA 1
ATOM 3662 C C . ASN A 1 457 ? 37.285 -46.878 -7.970 1.00 66.75 457 ASN A C 1
ATOM 3664 O O . ASN A 1 457 ? 38.296 -47.481 -7.613 1.00 66.75 457 ASN A O 1
ATOM 3668 N N . THR A 1 458 ? 36.785 -45.861 -7.264 1.00 66.62 458 THR A N 1
ATOM 3669 C CA . THR A 1 458 ? 37.342 -45.352 -5.996 1.00 66.62 458 THR A CA 1
ATOM 3670 C C . THR A 1 458 ? 36.861 -46.128 -4.764 1.00 66.62 458 THR A C 1
ATOM 3672 O O . THR A 1 458 ? 37.230 -45.787 -3.645 1.00 66.62 458 THR A O 1
ATOM 3675 N N . LYS A 1 459 ? 36.038 -47.171 -4.936 1.00 66.94 459 LYS A N 1
ATOM 3676 C CA . LYS A 1 459 ? 35.515 -48.026 -3.850 1.00 66.94 459 LYS A CA 1
ATOM 3677 C C . LYS A 1 459 ? 36.262 -49.347 -3.689 1.00 66.94 459 LYS A C 1
ATOM 3679 O O . LYS A 1 459 ? 36.074 -50.048 -2.704 1.00 66.94 459 LYS A O 1
ATOM 3684 N N . THR A 1 460 ? 37.116 -49.700 -4.643 1.00 60.06 460 THR A N 1
ATOM 3685 C CA . THR A 1 460 ? 37.922 -50.927 -4.608 1.00 60.06 460 THR A CA 1
ATOM 3686 C C . THR A 1 460 ? 39.379 -50.592 -4.295 1.00 60.06 460 THR A C 1
ATOM 3688 O O . THR A 1 460 ? 40.001 -49.892 -5.096 1.00 60.06 460 THR A O 1
ATOM 3691 N N . PRO A 1 461 ? 39.942 -51.083 -3.177 1.00 55.44 461 PRO A N 1
ATOM 3692 C CA . PRO A 1 461 ? 41.300 -50.738 -2.773 1.00 55.44 461 PRO A CA 1
ATOM 3693 C C . PRO A 1 461 ? 42.358 -51.326 -3.720 1.00 55.44 461 PRO A C 1
ATOM 3695 O O . PRO A 1 461 ? 42.271 -52.489 -4.121 1.00 55.44 461 PRO A O 1
ATOM 3698 N N . MET A 1 462 ? 43.398 -50.550 -4.048 1.00 52.50 462 MET A N 1
ATOM 3699 C CA . MET A 1 462 ? 44.618 -51.085 -4.673 1.00 52.50 462 MET A CA 1
ATOM 3700 C C . MET A 1 462 ? 45.620 -51.541 -3.599 1.00 52.50 462 MET A C 1
ATOM 3702 O O . MET A 1 462 ? 46.357 -50.732 -3.039 1.00 52.50 462 MET A O 1
ATOM 3706 N N . GLY A 1 463 ? 45.690 -52.857 -3.366 1.00 56.16 463 GLY A N 1
ATOM 3707 C CA . GLY A 1 463 ? 46.631 -53.503 -2.436 1.00 56.16 463 GLY A CA 1
ATOM 3708 C C . GLY A 1 463 ? 45.994 -53.938 -1.108 1.00 56.16 463 GLY A C 1
ATOM 3709 O O . GLY A 1 463 ? 45.002 -53.361 -0.677 1.00 56.16 463 GLY A O 1
ATOM 3710 N N . ASP A 1 464 ? 46.575 -54.962 -0.468 1.00 52.03 464 ASP A N 1
ATOM 3711 C CA . ASP A 1 464 ? 46.033 -55.760 0.660 1.00 52.03 464 ASP A CA 1
ATOM 3712 C C . ASP A 1 464 ? 45.802 -55.013 2.003 1.00 52.03 464 ASP A C 1
ATOM 3714 O O . ASP A 1 464 ? 45.815 -55.620 3.076 1.00 52.03 464 ASP A O 1
ATOM 3718 N N . ALA A 1 465 ? 45.616 -53.693 2.010 1.00 54.50 465 ALA A N 1
ATOM 3719 C CA . ALA A 1 465 ? 45.413 -52.932 3.240 1.00 54.50 465 ALA A CA 1
ATOM 3720 C C . ALA A 1 465 ? 43.934 -52.931 3.673 1.00 54.50 465 ALA A C 1
ATOM 3722 O O . ALA A 1 465 ? 43.189 -51.985 3.409 1.00 54.50 465 ALA A O 1
ATOM 3723 N N . ALA A 1 466 ? 43.520 -53.975 4.398 1.00 56.19 466 ALA A N 1
ATOM 3724 C CA . ALA A 1 466 ? 42.269 -53.965 5.154 1.00 56.19 466 ALA A CA 1
ATOM 3725 C C . ALA A 1 466 ? 42.327 -52.876 6.243 1.00 56.19 466 ALA A C 1
ATOM 3727 O O . ALA A 1 466 ? 43.136 -52.930 7.171 1.00 56.19 466 ALA A O 1
ATOM 3728 N N . LEU A 1 467 ? 41.477 -51.856 6.114 1.00 56.53 467 LEU A N 1
ATOM 3729 C CA . LEU A 1 467 ? 41.353 -50.750 7.067 1.00 56.53 467 LEU A CA 1
ATOM 3730 C C . LEU A 1 467 ? 39.868 -50.506 7.339 1.00 56.53 467 LEU A C 1
ATOM 3732 O O . LEU A 1 467 ? 39.275 -49.569 6.794 1.00 56.53 467 LEU A O 1
ATOM 3736 N N . SER A 1 468 ? 39.273 -51.385 8.147 1.00 68.94 468 SER A N 1
ATOM 3737 C CA . SER A 1 468 ? 37.956 -51.167 8.747 1.00 68.94 468 SER A CA 1
ATOM 3738 C C . SER A 1 468 ? 38.015 -49.924 9.636 1.00 68.94 468 SER A C 1
ATOM 3740 O O . SER A 1 468 ? 38.888 -49.828 10.505 1.00 68.94 468 SER A O 1
ATOM 3742 N N . ALA A 1 469 ? 37.096 -48.984 9.441 1.00 72.94 469 ALA A N 1
ATOM 3743 C CA . ALA A 1 469 ? 37.022 -47.756 10.224 1.00 72.94 469 ALA A CA 1
ATOM 3744 C C . ALA A 1 469 ? 35.693 -47.708 10.975 1.00 72.94 469 ALA A C 1
ATOM 3746 O O . ALA A 1 469 ? 34.636 -47.969 10.406 1.00 72.94 469 ALA A O 1
ATOM 3747 N N . THR A 1 470 ? 35.750 -47.392 12.267 1.00 83.75 470 THR A N 1
ATOM 3748 C CA . THR A 1 470 ? 34.554 -47.203 13.093 1.00 83.75 470 THR A CA 1
ATOM 3749 C C . THR A 1 470 ? 34.370 -45.724 13.376 1.00 83.75 470 THR A C 1
ATOM 3751 O O . THR A 1 470 ? 35.285 -45.072 13.879 1.00 83.75 470 THR A O 1
ATOM 3754 N N . TYR A 1 471 ? 33.180 -45.219 13.072 1.00 83.44 471 TYR A N 1
ATOM 3755 C CA . TYR A 1 471 ? 32.765 -43.845 13.304 1.00 83.44 471 TYR A CA 1
ATOM 3756 C C . TYR A 1 471 ? 31.691 -43.833 14.383 1.00 83.44 471 TYR A C 1
ATOM 3758 O O . TYR A 1 471 ? 30.794 -44.674 14.395 1.00 83.44 471 TYR A O 1
ATOM 3766 N N . VAL A 1 472 ? 31.805 -42.880 15.301 1.00 89.75 472 VAL A N 1
ATOM 3767 C CA . VAL A 1 472 ? 30.891 -42.724 16.429 1.00 89.75 472 VAL A CA 1
ATOM 3768 C C . VAL A 1 472 ? 30.348 -41.303 16.406 1.00 89.75 472 VAL A C 1
ATOM 3770 O O . VAL A 1 472 ? 31.122 -40.345 16.367 1.00 89.75 472 VAL A O 1
ATOM 3773 N N . LEU A 1 473 ? 29.025 -41.167 16.438 1.00 85.81 473 LEU A N 1
ATOM 3774 C CA . LEU A 1 473 ? 28.351 -39.890 16.609 1.00 85.81 473 LEU A CA 1
ATOM 3775 C C . LEU A 1 473 ? 28.216 -39.603 18.105 1.00 85.81 473 LEU A C 1
ATOM 3777 O O . LEU A 1 473 ? 27.629 -40.393 18.845 1.00 85.81 473 LEU A O 1
ATOM 3781 N N . LEU A 1 474 ? 28.765 -38.469 18.547 1.00 86.50 474 LEU A N 1
ATOM 3782 C CA . LEU A 1 474 ? 28.673 -38.009 19.930 1.00 86.50 474 LEU A CA 1
ATOM 3783 C C . LEU A 1 474 ? 27.783 -36.766 20.024 1.00 86.50 474 LEU A C 1
ATOM 3785 O O . LEU A 1 474 ? 27.982 -35.801 19.286 1.00 86.50 474 LEU A O 1
ATOM 3789 N N . ARG A 1 475 ? 26.878 -36.739 21.002 1.00 81.19 475 ARG A N 1
ATOM 3790 C CA . ARG A 1 475 ? 26.110 -35.554 21.402 1.00 81.19 475 ARG A CA 1
ATOM 3791 C C . ARG A 1 475 ? 26.491 -35.188 22.831 1.00 81.19 475 ARG A C 1
ATOM 3793 O O . ARG A 1 475 ? 26.337 -35.994 23.738 1.00 81.19 475 ARG A O 1
ATOM 3800 N N . ASN A 1 476 ? 27.000 -33.972 23.036 1.00 80.06 476 ASN A N 1
ATOM 3801 C CA . ASN A 1 476 ? 27.479 -33.493 24.344 1.00 80.06 476 ASN A CA 1
ATOM 3802 C C . ASN A 1 476 ? 28.504 -34.430 25.022 1.00 80.06 476 ASN A C 1
ATOM 3804 O O . ASN A 1 476 ? 28.561 -34.513 26.244 1.00 80.06 476 ASN A O 1
ATOM 3808 N N . GLY A 1 477 ? 29.321 -35.126 24.224 1.00 82.12 477 GLY A N 1
ATOM 3809 C CA . GLY A 1 477 ? 30.318 -36.084 24.711 1.00 82.12 477 GLY A CA 1
ATOM 3810 C C . GLY A 1 477 ? 29.800 -37.508 24.941 1.00 82.12 477 GLY A C 1
ATOM 3811 O O . GLY A 1 477 ? 30.611 -38.381 25.231 1.00 82.12 477 GLY A O 1
ATOM 3812 N N . GLU A 1 478 ? 28.500 -37.766 24.767 1.00 85.56 478 GLU A N 1
ATOM 3813 C CA . GLU A 1 478 ? 27.899 -39.102 24.870 1.00 85.56 478 GLU A CA 1
ATOM 3814 C C . GLU A 1 478 ? 27.650 -39.714 23.489 1.00 85.56 478 GLU A C 1
ATOM 3816 O O . GLU A 1 478 ? 27.199 -39.031 22.572 1.00 85.56 478 GLU A O 1
ATOM 3821 N N . GLU A 1 479 ? 27.926 -41.008 23.340 1.00 89.19 479 GLU A N 1
ATOM 3822 C CA . GLU A 1 479 ? 27.681 -41.761 22.108 1.00 89.19 479 GLU A CA 1
ATOM 3823 C C . GLU A 1 479 ? 26.186 -41.954 21.855 1.00 89.19 479 GLU A C 1
ATOM 3825 O O . GLU A 1 479 ? 25.475 -42.506 22.692 1.00 89.19 479 GLU A O 1
ATOM 3830 N N . VAL A 1 480 ? 25.720 -41.482 20.694 1.00 89.81 480 VAL A N 1
ATOM 3831 C CA . VAL A 1 480 ? 24.321 -41.590 20.252 1.00 89.81 480 VAL A CA 1
ATOM 3832 C C . VAL A 1 480 ? 24.142 -42.543 19.075 1.00 89.81 480 VAL A C 1
ATOM 3834 O O . VAL A 1 480 ? 23.060 -43.103 18.935 1.00 89.81 480 VAL A O 1
ATOM 3837 N N . ASP A 1 481 ? 25.184 -42.756 18.266 1.00 91.00 481 ASP A N 1
ATOM 3838 C CA . ASP A 1 481 ? 25.163 -43.736 17.178 1.00 91.00 481 ASP A CA 1
ATOM 3839 C C . ASP A 1 481 ? 26.581 -44.181 16.780 1.00 91.00 481 ASP A C 1
ATOM 3841 O O . ASP A 1 481 ? 27.565 -43.487 17.060 1.00 91.00 481 ASP A O 1
ATOM 3845 N N . ARG A 1 482 ? 26.694 -45.337 16.119 1.00 90.94 482 ARG A N 1
ATOM 3846 C CA . ARG A 1 482 ? 27.957 -45.942 15.682 1.00 90.94 482 ARG A CA 1
ATOM 3847 C C . ARG A 1 482 ? 27.776 -46.718 14.386 1.00 90.94 482 ARG A C 1
ATOM 3849 O O . ARG A 1 482 ? 26.941 -47.611 14.303 1.00 90.94 482 ARG A O 1
ATOM 3856 N N . VAL A 1 483 ? 28.684 -46.487 13.445 1.00 86.81 483 VAL A N 1
ATOM 3857 C CA . VAL A 1 483 ? 28.811 -47.285 12.221 1.00 86.81 483 VAL A CA 1
ATOM 3858 C C . VAL A 1 483 ? 30.235 -47.806 12.080 1.00 86.81 483 VAL A C 1
ATOM 3860 O O . VAL A 1 483 ? 31.204 -47.123 12.419 1.00 86.81 483 VAL A O 1
ATOM 3863 N N . THR A 1 484 ? 30.378 -49.023 11.568 1.00 83.31 484 THR A N 1
ATOM 3864 C CA . THR A 1 484 ? 31.674 -49.604 11.210 1.00 83.31 484 THR A CA 1
ATOM 3865 C C . THR A 1 484 ? 31.641 -49.909 9.726 1.00 83.31 484 THR A C 1
ATOM 3867 O O . THR A 1 484 ? 30.878 -50.769 9.300 1.00 83.31 484 THR A O 1
ATOM 3870 N N . LEU A 1 485 ? 32.464 -49.202 8.953 1.00 78.19 485 LEU A N 1
ATOM 3871 C CA . LEU A 1 485 ? 32.585 -49.463 7.525 1.00 78.19 485 LEU A CA 1
ATOM 3872 C C . LEU A 1 485 ? 33.320 -50.787 7.323 1.00 78.19 485 LEU A C 1
ATOM 3874 O O . LEU A 1 485 ? 34.342 -51.049 7.975 1.00 78.19 485 LEU A O 1
ATOM 3878 N N . ASP A 1 486 ? 32.799 -51.600 6.410 1.00 71.69 486 ASP A N 1
ATOM 3879 C CA . ASP A 1 486 ? 33.450 -52.829 5.981 1.00 71.69 486 ASP A CA 1
ATOM 3880 C C . ASP A 1 486 ? 34.755 -52.544 5.211 1.00 71.69 486 ASP A C 1
ATOM 3882 O O . ASP A 1 486 ? 35.136 -51.401 4.933 1.00 71.69 486 ASP A O 1
ATOM 3886 N N . GLU A 1 487 ? 35.487 -53.606 4.876 1.00 65.88 487 GLU A N 1
ATOM 3887 C CA . GLU A 1 487 ? 36.762 -53.503 4.154 1.00 65.88 487 GLU A CA 1
ATOM 3888 C C . GLU A 1 487 ? 36.612 -52.890 2.749 1.00 65.88 487 GLU A C 1
ATOM 3890 O O . GLU A 1 487 ? 37.591 -52.374 2.205 1.00 65.88 487 GLU A O 1
ATOM 3895 N N . TYR A 1 488 ? 35.393 -52.886 2.201 1.00 64.62 488 TYR A N 1
ATOM 3896 C CA . TYR A 1 488 ? 35.045 -52.387 0.870 1.00 64.62 488 TYR A CA 1
ATOM 3897 C C . TYR A 1 488 ? 34.462 -50.964 0.893 1.00 64.62 488 TYR A C 1
ATOM 3899 O O . TYR A 1 488 ? 34.164 -50.408 -0.161 1.00 64.62 488 TYR A O 1
ATOM 3907 N N . GLY A 1 489 ? 34.344 -50.348 2.075 1.00 59.44 489 GLY A N 1
ATOM 3908 C CA . GLY A 1 489 ? 33.918 -48.962 2.222 1.00 59.44 489 GLY A CA 1
ATOM 3909 C C . GLY A 1 489 ? 32.443 -48.715 1.910 1.00 59.44 489 GLY A C 1
ATOM 3910 O O . GLY A 1 489 ? 32.125 -47.623 1.443 1.00 59.44 489 GLY A O 1
ATOM 3911 N N . SER A 1 490 ? 31.563 -49.698 2.143 1.00 65.69 490 SER A N 1
ATOM 3912 C CA . SER A 1 490 ? 30.110 -49.532 1.986 1.00 65.69 490 SER A CA 1
ATOM 3913 C C . SER A 1 490 ? 29.619 -48.277 2.718 1.00 65.69 490 SER A C 1
ATOM 3915 O O . SER A 1 490 ? 29.974 -48.067 3.874 1.00 65.69 490 SER A O 1
ATOM 3917 N N . THR A 1 491 ? 28.829 -47.433 2.047 1.00 70.50 491 THR A N 1
ATOM 3918 C CA . THR A 1 491 ? 28.262 -46.220 2.651 1.00 70.50 491 THR A CA 1
ATOM 3919 C C . THR A 1 491 ? 27.303 -46.596 3.780 1.00 70.50 491 THR A C 1
ATOM 3921 O O . THR A 1 491 ? 26.339 -47.324 3.547 1.00 70.50 491 THR A O 1
ATOM 3924 N N . GLU A 1 492 ? 27.540 -46.069 4.979 1.00 80.44 492 GLU A N 1
ATOM 3925 C CA . GLU A 1 492 ? 26.700 -46.283 6.162 1.00 80.44 492 GLU A CA 1
ATOM 3926 C C . GLU A 1 492 ? 26.245 -44.936 6.732 1.00 80.44 492 GLU A C 1
ATOM 3928 O O . GLU A 1 492 ? 26.989 -43.955 6.709 1.00 80.44 492 GLU A O 1
ATOM 3933 N N . THR A 1 493 ? 25.030 -44.873 7.272 1.00 84.69 493 THR A N 1
ATOM 3934 C CA . THR A 1 493 ? 24.441 -43.622 7.773 1.00 84.69 493 THR A CA 1
ATOM 3935 C C . THR A 1 493 ? 24.433 -43.603 9.296 1.00 84.69 493 THR A C 1
ATOM 3937 O O . THR A 1 493 ? 23.793 -44.442 9.924 1.00 84.69 493 THR A O 1
ATOM 3940 N N . LEU A 1 494 ? 25.074 -42.597 9.894 1.00 86.44 494 LEU A N 1
ATOM 3941 C CA . LEU A 1 494 ? 24.866 -42.238 11.298 1.00 86.44 494 LEU A CA 1
ATOM 3942 C C . LEU A 1 494 ? 23.596 -41.398 11.427 1.00 86.44 494 LEU A C 1
ATOM 3944 O O . LEU A 1 494 ? 23.335 -40.523 10.600 1.00 86.44 494 LEU A O 1
ATOM 3948 N N . SER A 1 495 ? 22.828 -41.605 12.488 1.00 87.44 495 SER A N 1
ATOM 3949 C CA . SER A 1 495 ? 21.595 -40.875 12.747 1.00 87.44 495 SER A CA 1
ATOM 3950 C C . SER A 1 495 ? 21.470 -40.430 14.201 1.00 87.44 495 SER A C 1
ATOM 3952 O O . SER A 1 495 ? 21.838 -41.138 15.128 1.00 87.44 495 SER A O 1
ATOM 3954 N N . ASP A 1 496 ? 20.912 -39.241 14.412 1.00 86.94 496 ASP A N 1
ATOM 3955 C CA . ASP A 1 496 ? 20.511 -38.766 15.736 1.00 86.94 496 ASP A CA 1
ATOM 3956 C C . ASP A 1 496 ? 19.140 -38.103 15.643 1.00 86.94 496 ASP A C 1
ATOM 3958 O O . ASP A 1 496 ? 18.787 -37.455 14.654 1.00 86.94 496 ASP A O 1
ATOM 3962 N N . LYS A 1 497 ? 18.355 -38.241 16.706 1.00 84.94 497 LYS A N 1
ATOM 3963 C CA . LYS A 1 497 ? 17.118 -37.498 16.90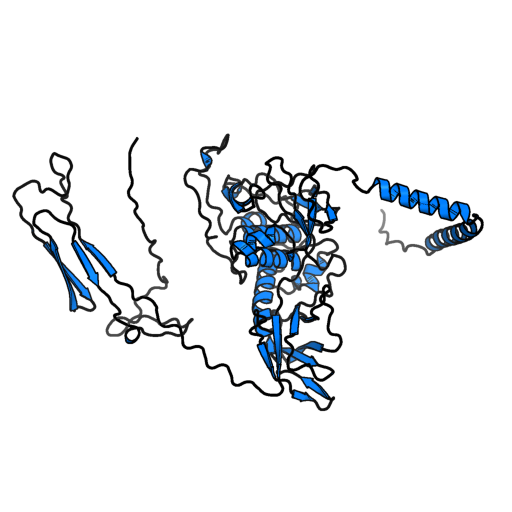6 1.00 84.94 497 LYS A CA 1
ATOM 3964 C C . LYS A 1 497 ? 17.310 -36.631 18.152 1.00 84.94 497 LYS A C 1
ATOM 3966 O O . LYS A 1 497 ? 16.991 -37.076 19.258 1.00 84.94 497 LYS A O 1
ATOM 3971 N N . PRO A 1 498 ? 17.808 -35.388 17.996 1.00 79.31 498 PRO A N 1
ATOM 3972 C CA . PRO A 1 498 ? 18.213 -34.579 19.140 1.00 79.31 498 PRO A CA 1
ATOM 3973 C C . PRO A 1 498 ? 17.052 -34.232 20.077 1.00 79.31 498 PRO A C 1
ATOM 3975 O O . PRO A 1 498 ? 17.271 -34.014 21.265 1.00 79.31 498 PRO A O 1
ATOM 3978 N N . TRP A 1 499 ? 15.827 -34.220 19.542 1.00 83.81 499 TRP A N 1
ATOM 3979 C CA . TRP A 1 499 ? 14.590 -33.956 20.270 1.00 83.81 499 TRP A CA 1
ATOM 3980 C C . TRP A 1 499 ? 13.607 -35.105 20.048 1.00 83.81 499 TRP A C 1
ATOM 3982 O O . TRP A 1 499 ? 13.130 -35.321 18.932 1.00 83.81 499 TRP A O 1
ATOM 3992 N N . SER A 1 500 ? 13.300 -35.859 21.102 1.00 73.69 500 SER A N 1
ATOM 3993 C CA . SER A 1 500 ? 12.315 -36.945 21.035 1.00 73.69 500 SER A CA 1
ATOM 3994 C C . SER A 1 500 ? 10.884 -36.419 20.989 1.00 73.69 500 SER A C 1
ATOM 3996 O O . SER A 1 500 ? 10.044 -37.022 20.317 1.00 73.69 500 SER A O 1
ATOM 3998 N N . ASP A 1 501 ? 10.640 -35.305 21.682 1.00 77.06 501 ASP A N 1
ATOM 3999 C CA . ASP A 1 501 ? 9.333 -34.707 21.918 1.00 77.06 501 ASP A CA 1
ATOM 4000 C C . ASP A 1 501 ? 9.445 -33.226 22.342 1.00 77.06 501 ASP A C 1
ATOM 4002 O O . ASP A 1 501 ? 10.533 -32.659 22.477 1.00 77.06 501 ASP A O 1
ATOM 4006 N N . GLU A 1 502 ? 8.289 -32.588 22.535 1.00 73.81 502 GLU A N 1
ATOM 4007 C CA . GLU A 1 502 ? 8.170 -31.149 22.775 1.00 73.81 502 GLU A CA 1
ATOM 4008 C C . GLU A 1 502 ? 8.760 -30.712 24.124 1.00 73.81 502 GLU A C 1
ATOM 4010 O O . GLU A 1 502 ? 9.172 -29.561 24.260 1.00 73.81 502 GLU A O 1
ATOM 4015 N N . SER A 1 503 ? 8.853 -31.612 25.111 1.00 76.75 503 SER A N 1
ATOM 4016 C CA . SER A 1 503 ? 9.387 -31.287 26.441 1.00 76.75 503 SER A CA 1
ATOM 4017 C C . SER A 1 503 ? 10.880 -30.954 26.415 1.00 76.75 503 SER A C 1
ATOM 4019 O O . SER A 1 503 ? 11.371 -30.247 27.293 1.00 76.75 503 SER A O 1
ATOM 4021 N N . MET A 1 504 ? 11.589 -31.410 25.379 1.00 71.44 504 MET A N 1
ATOM 4022 C CA . MET A 1 504 ? 13.007 -31.121 25.167 1.00 71.44 504 MET A CA 1
ATOM 4023 C C . MET A 1 504 ? 13.252 -29.788 24.447 1.00 71.44 504 MET A C 1
ATOM 4025 O O . MET A 1 504 ? 14.404 -29.404 24.236 1.00 71.44 504 MET A O 1
ATOM 4029 N N . LEU A 1 505 ? 12.193 -29.077 24.042 1.00 69.00 505 LEU A N 1
ATOM 4030 C CA . LEU A 1 505 ? 12.310 -27.791 23.365 1.00 69.00 505 LEU A CA 1
ATOM 4031 C C . LEU A 1 505 ? 12.293 -26.637 24.368 1.00 69.00 505 LEU A C 1
ATOM 4033 O O . LEU A 1 505 ? 11.315 -26.404 25.080 1.00 69.00 505 LEU A O 1
ATOM 4037 N N . THR A 1 506 ? 13.344 -25.822 24.345 1.00 66.94 506 THR A N 1
ATOM 4038 C CA . THR A 1 506 ? 13.340 -24.532 25.036 1.00 66.94 506 THR A CA 1
ATOM 4039 C C . THR A 1 506 ? 12.482 -23.542 24.250 1.00 66.94 506 THR A C 1
ATOM 4041 O O . THR A 1 506 ? 12.891 -23.042 23.201 1.00 66.94 506 THR A O 1
ATOM 4044 N N . LYS A 1 507 ? 11.283 -23.237 24.755 1.00 63.59 507 LYS A N 1
ATOM 4045 C CA . LYS A 1 507 ? 10.375 -22.255 24.144 1.00 63.59 507 LYS A CA 1
ATOM 4046 C C . LYS A 1 507 ? 10.845 -20.832 24.457 1.00 63.59 507 LYS A C 1
ATOM 4048 O O . LYS A 1 507 ? 10.778 -20.389 25.601 1.00 63.59 507 LYS A O 1
ATOM 4053 N N . THR A 1 508 ? 11.293 -20.096 23.444 1.00 57.44 508 THR A N 1
ATOM 4054 C CA . THR A 1 508 ? 11.650 -18.674 23.558 1.00 57.44 508 THR A CA 1
ATOM 4055 C C . THR A 1 508 ? 10.593 -17.790 22.903 1.00 57.44 508 THR A C 1
ATOM 4057 O O . THR A 1 508 ? 10.040 -18.111 21.851 1.00 57.44 508 THR A O 1
ATOM 4060 N N . ALA A 1 509 ? 10.281 -16.656 23.535 1.00 49.88 509 ALA A N 1
ATOM 4061 C CA . ALA A 1 509 ? 9.318 -15.710 22.983 1.00 49.88 509 ALA A CA 1
ATOM 4062 C C . ALA A 1 509 ? 9.867 -15.099 21.682 1.00 49.88 509 ALA A C 1
ATOM 4064 O O . ALA A 1 509 ? 11.015 -14.648 21.632 1.00 49.88 509 ALA A O 1
ATOM 4065 N N . SER A 1 510 ? 9.050 -15.060 20.628 1.00 43.75 510 SER A N 1
ATOM 4066 C CA . SER A 1 510 ? 9.443 -14.489 19.335 1.00 43.75 510 SER A CA 1
ATOM 4067 C C . SER A 1 510 ? 9.982 -13.059 19.501 1.00 43.75 510 SER A C 1
ATOM 4069 O O . SER A 1 510 ? 9.291 -12.187 20.025 1.00 43.75 510 SER A O 1
ATOM 4071 N N . GLY A 1 511 ? 11.217 -12.816 19.051 1.00 44.50 511 GLY A N 1
ATOM 4072 C CA . GLY A 1 511 ? 11.909 -11.525 19.183 1.00 44.50 511 GLY A CA 1
ATOM 4073 C C . GLY A 1 511 ? 12.866 -11.414 20.375 1.00 44.50 511 GLY A C 1
ATOM 4074 O O . GLY A 1 511 ? 13.525 -10.386 20.517 1.00 44.50 511 GLY A O 1
ATOM 4075 N N . THR A 1 512 ? 12.988 -12.458 21.200 1.00 44.09 512 THR A N 1
ATOM 4076 C CA . THR A 1 512 ? 14.067 -12.549 22.192 1.00 44.09 512 THR A CA 1
ATOM 4077 C C . THR A 1 512 ? 15.376 -12.948 21.510 1.00 44.09 512 THR A C 1
ATOM 4079 O O . THR A 1 512 ? 15.488 -14.007 20.898 1.00 44.09 512 THR A O 1
ATOM 4082 N N . THR A 1 513 ? 16.383 -12.079 21.582 1.00 43.38 513 THR A N 1
ATOM 4083 C CA . THR A 1 513 ? 17.763 -12.425 21.228 1.00 43.38 513 THR A CA 1
ATOM 4084 C C . THR A 1 513 ? 18.374 -13.168 22.408 1.00 43.38 513 THR A C 1
ATOM 4086 O O . THR A 1 513 ? 18.975 -12.552 23.288 1.00 43.38 513 THR A O 1
ATOM 4089 N N . SER A 1 514 ? 18.162 -14.480 22.478 1.00 43.31 514 SER A N 1
ATOM 4090 C CA . SER A 1 514 ? 18.894 -15.317 23.427 1.00 43.31 514 SER A CA 1
ATOM 4091 C C . SER A 1 514 ? 20.368 -15.332 23.027 1.00 43.31 514 SER A C 1
ATOM 4093 O O . SER A 1 514 ? 20.705 -15.750 21.921 1.00 43.31 514 SER A O 1
ATOM 4095 N N . VAL A 1 515 ? 21.236 -14.840 23.908 1.00 47.22 515 VAL A N 1
ATOM 4096 C CA . VAL A 1 515 ? 22.693 -14.893 23.733 1.00 47.22 515 VAL A CA 1
ATOM 4097 C C . VAL A 1 515 ? 23.135 -16.314 24.080 1.00 47.22 515 VAL A C 1
ATOM 4099 O O . VAL A 1 515 ? 22.867 -16.785 25.186 1.00 47.22 515 VAL A O 1
ATOM 4102 N N . HIS A 1 516 ? 23.741 -17.029 23.133 1.00 41.66 516 HIS A N 1
ATOM 4103 C CA . HIS A 1 516 ? 24.209 -18.398 23.352 1.00 41.66 516 HIS A CA 1
ATOM 4104 C C . HIS A 1 516 ? 25.568 -18.340 24.071 1.00 41.66 516 HIS A C 1
ATOM 4106 O O . HIS A 1 516 ? 26.601 -18.120 23.447 1.00 41.66 516 HIS A O 1
ATOM 4112 N N . LEU A 1 517 ? 25.567 -18.482 25.399 1.00 44.16 517 LEU A N 1
ATOM 4113 C CA . LEU A 1 517 ? 26.786 -18.466 26.216 1.00 44.16 517 LEU A CA 1
ATOM 4114 C C . LEU A 1 517 ? 27.360 -19.885 26.320 1.00 44.16 517 LEU A C 1
ATOM 4116 O O . LEU A 1 517 ? 26.629 -20.818 26.652 1.00 44.16 517 LEU A O 1
ATOM 4120 N N . VAL A 1 518 ? 28.654 -20.056 26.040 1.00 46.03 518 VAL A N 1
ATOM 4121 C CA . VAL A 1 518 ? 29.344 -21.359 26.086 1.00 46.03 518 VAL A CA 1
ATOM 4122 C C . VAL A 1 518 ? 30.664 -21.205 26.855 1.00 46.03 518 VAL A C 1
ATOM 4124 O O . VAL A 1 518 ? 31.377 -20.229 26.647 1.00 46.03 518 VAL A O 1
ATOM 4127 N N . GLY A 1 519 ? 31.003 -22.160 27.733 1.00 41.81 519 GLY A N 1
ATOM 4128 C CA . GLY A 1 519 ? 32.284 -22.217 28.467 1.00 41.81 519 GLY A CA 1
ATOM 4129 C C . GLY A 1 519 ? 32.203 -21.922 29.974 1.00 41.81 519 GLY A C 1
ATOM 4130 O O . GLY A 1 519 ? 31.143 -21.567 30.488 1.00 41.81 519 GLY A O 1
ATOM 4131 N N . ASP A 1 520 ? 33.336 -22.081 30.671 1.00 38.41 520 ASP A N 1
ATOM 4132 C CA . ASP A 1 520 ? 33.532 -21.682 32.075 1.00 38.41 520 ASP A CA 1
ATOM 4133 C C . ASP A 1 520 ? 34.867 -20.903 32.228 1.00 38.41 520 ASP A C 1
ATOM 4135 O O . ASP A 1 520 ? 35.936 -21.488 32.027 1.00 38.41 520 ASP A O 1
ATOM 4139 N N . PRO A 1 521 ? 34.842 -19.586 32.522 1.00 45.03 521 PRO A N 1
ATOM 4140 C CA . PRO A 1 521 ? 33.642 -18.777 32.712 1.00 45.03 521 PRO A CA 1
ATOM 4141 C C . PRO A 1 521 ? 32.877 -18.577 31.387 1.00 45.03 521 PRO A C 1
ATOM 4143 O O . PRO A 1 521 ? 33.498 -18.580 30.321 1.00 45.03 521 PRO A O 1
ATOM 4146 N N . PRO A 1 522 ? 31.544 -18.383 31.427 1.00 46.16 522 PRO A N 1
ATOM 4147 C CA . PRO A 1 522 ? 30.732 -18.287 30.217 1.00 46.16 522 PRO A CA 1
ATOM 4148 C C . PRO A 1 522 ? 31.134 -17.081 29.365 1.00 46.16 522 PRO A C 1
ATOM 4150 O O . PRO A 1 522 ? 31.111 -15.945 29.847 1.00 46.16 522 PRO A O 1
ATOM 4153 N N . SER A 1 523 ? 31.456 -17.311 28.092 1.00 43.97 523 SER A N 1
ATOM 4154 C CA . SER A 1 523 ? 31.722 -16.260 27.109 1.00 43.97 523 SER A CA 1
ATOM 4155 C C . SER A 1 523 ? 30.769 -16.370 25.916 1.00 43.97 523 SER A C 1
ATOM 4157 O O . SER A 1 523 ? 30.259 -17.441 25.578 1.00 43.97 523 SER A O 1
ATOM 4159 N N . ASP A 1 524 ? 30.482 -15.225 25.294 1.00 45.12 524 ASP A N 1
ATOM 4160 C CA . ASP A 1 524 ? 29.731 -15.157 24.042 1.00 45.12 524 ASP A CA 1
ATOM 4161 C C . ASP A 1 524 ? 30.654 -15.585 22.894 1.00 45.12 524 ASP A C 1
ATOM 4163 O O . ASP A 1 524 ? 31.579 -14.862 22.518 1.00 45.12 524 ASP A O 1
ATOM 4167 N N . HIS A 1 525 ? 30.447 -16.800 22.386 1.00 44.31 525 HIS A N 1
ATOM 4168 C CA . HIS A 1 525 ? 31.206 -17.344 21.258 1.00 44.31 525 HIS A CA 1
ATOM 4169 C C . HIS A 1 525 ? 30.497 -17.135 19.911 1.00 44.31 525 HIS A C 1
ATOM 4171 O O . HIS A 1 525 ? 31.062 -17.463 18.864 1.00 44.31 525 HIS A O 1
ATOM 4177 N N . CYS A 1 526 ? 29.293 -16.555 19.908 1.00 41.09 526 CYS A N 1
ATOM 4178 C CA . CYS A 1 526 ? 28.591 -16.195 18.689 1.00 41.09 526 CYS A CA 1
ATOM 4179 C C . CYS A 1 526 ? 28.998 -14.776 18.279 1.00 41.09 526 CYS A C 1
ATOM 4181 O O . CYS A 1 526 ? 28.439 -13.784 18.736 1.00 41.09 526 CYS A O 1
ATOM 4183 N N . GLY A 1 527 ? 29.970 -14.663 17.369 1.00 36.78 527 GLY A N 1
ATOM 4184 C CA . GLY A 1 527 ? 30.156 -13.417 16.623 1.00 36.78 527 GLY A CA 1
ATOM 4185 C C . GLY A 1 527 ? 28.836 -12.975 15.970 1.00 36.78 527 GLY A C 1
ATOM 4186 O O . GLY A 1 527 ? 27.956 -13.798 15.735 1.00 36.78 527 GLY A O 1
ATOM 4187 N N . ASN A 1 528 ? 28.702 -11.683 15.655 1.00 34.34 528 ASN A N 1
ATOM 4188 C CA . ASN A 1 528 ? 27.517 -11.034 15.053 1.00 34.34 528 ASN A CA 1
ATOM 4189 C C . ASN A 1 528 ? 27.025 -11.610 13.699 1.00 34.34 528 ASN A C 1
ATOM 4191 O O . ASN A 1 528 ? 26.203 -10.990 13.020 1.00 34.34 528 ASN A O 1
ATOM 4195 N N . ASP A 1 529 ? 27.492 -12.783 13.297 1.00 35.44 529 ASP A N 1
ATOM 4196 C CA . ASP A 1 529 ? 26.959 -13.546 12.189 1.00 35.44 529 ASP A CA 1
ATOM 4197 C C . ASP A 1 529 ? 25.754 -14.344 12.699 1.00 35.44 529 ASP A C 1
ATOM 4199 O O . ASP A 1 529 ? 25.873 -15.419 13.286 1.00 35.44 529 ASP A O 1
ATOM 4203 N N . GLY A 1 530 ? 24.555 -13.792 12.481 1.00 30.27 530 GLY A N 1
ATOM 4204 C CA . GLY A 1 530 ? 23.309 -14.551 12.606 1.00 30.27 530 GLY A CA 1
ATOM 4205 C C . GLY A 1 530 ? 23.365 -15.853 11.789 1.00 30.27 530 GLY A C 1
ATOM 4206 O O . GLY A 1 530 ? 24.245 -15.998 10.939 1.00 30.27 530 GLY A O 1
ATOM 4207 N N . PRO A 1 531 ? 22.432 -16.801 12.002 1.00 28.27 531 PRO A N 1
ATOM 4208 C CA . PRO A 1 531 ? 22.516 -18.133 11.416 1.00 28.27 531 PRO A CA 1
ATOM 4209 C C . PRO A 1 531 ? 22.727 -18.026 9.908 1.00 28.27 531 PRO A C 1
ATOM 4211 O O . PRO A 1 531 ? 21.852 -17.585 9.154 1.00 28.27 531 PRO A O 1
ATOM 4214 N N . THR A 1 532 ? 23.922 -18.412 9.473 1.00 30.27 532 THR A N 1
ATOM 4215 C CA . THR A 1 532 ? 24.231 -18.624 8.073 1.00 30.27 532 THR A CA 1
ATOM 4216 C C . THR A 1 532 ? 23.275 -19.717 7.628 1.00 30.27 532 THR A C 1
ATOM 4218 O O . THR A 1 532 ? 23.356 -20.860 8.075 1.00 30.27 532 THR A O 1
ATOM 4221 N N . ARG A 1 533 ? 22.310 -19.364 6.774 1.00 26.97 533 ARG A N 1
ATOM 4222 C CA . ARG A 1 533 ? 21.610 -20.363 5.971 1.00 26.97 533 ARG A CA 1
ATOM 4223 C C . ARG A 1 533 ? 22.680 -21.067 5.149 1.00 26.97 533 ARG A C 1
ATOM 4225 O O . ARG A 1 533 ? 23.077 -20.555 4.103 1.00 26.97 533 ARG A O 1
ATOM 4232 N N . TYR A 1 534 ? 23.144 -22.219 5.616 1.00 24.59 534 TYR A N 1
ATOM 4233 C CA . TYR A 1 534 ? 23.771 -23.175 4.727 1.00 24.59 534 TYR A CA 1
ATOM 4234 C C . TYR A 1 534 ? 22.725 -23.519 3.659 1.00 24.59 534 TYR A C 1
ATOM 4236 O O . TYR A 1 534 ? 21.584 -23.849 4.004 1.00 24.59 534 TYR A O 1
ATOM 4244 N N . PRO A 1 535 ? 23.036 -23.339 2.367 1.00 26.83 535 PRO A N 1
ATOM 4245 C CA . PRO A 1 535 ? 22.141 -23.762 1.311 1.00 26.83 535 PRO A CA 1
ATOM 4246 C C . PRO A 1 535 ? 21.935 -25.268 1.450 1.00 26.83 535 PRO A C 1
ATOM 4248 O O . PRO A 1 535 ? 22.894 -26.023 1.572 1.00 26.83 535 PRO A O 1
ATOM 4251 N N . THR A 1 536 ? 20.679 -25.702 1.425 1.00 24.75 536 THR A N 1
ATOM 4252 C CA . THR A 1 536 ? 20.333 -27.093 1.154 1.00 24.75 536 THR A CA 1
ATOM 4253 C C . THR A 1 536 ? 20.891 -27.415 -0.229 1.00 24.75 536 THR A C 1
ATOM 4255 O O . THR A 1 536 ? 20.313 -27.040 -1.249 1.00 24.75 536 THR A O 1
ATOM 4258 N N . VAL A 1 537 ? 22.065 -28.036 -0.268 1.00 23.30 537 VAL A N 1
ATOM 4259 C CA . VAL A 1 537 ? 22.615 -28.625 -1.480 1.00 23.30 537 VAL A CA 1
ATOM 4260 C C . VAL A 1 537 ? 21.778 -29.874 -1.737 1.00 23.30 537 VAL A C 1
ATOM 4262 O O . VAL A 1 537 ? 22.027 -30.930 -1.173 1.00 23.30 537 VAL A O 1
ATOM 4265 N N . ARG A 1 538 ? 20.733 -29.746 -2.560 1.00 25.06 538 ARG A N 1
ATOM 4266 C CA . ARG A 1 538 ? 20.261 -30.893 -3.337 1.00 25.06 538 ARG A CA 1
ATOM 4267 C C . ARG A 1 538 ? 21.249 -31.068 -4.473 1.00 25.06 538 ARG A C 1
ATOM 4269 O O . ARG A 1 538 ? 21.202 -30.335 -5.458 1.00 25.06 538 ARG A O 1
ATOM 4276 N N . GLN A 1 539 ? 22.171 -31.996 -4.290 1.00 24.41 539 GLN A N 1
ATOM 4277 C CA . GLN A 1 539 ? 23.001 -32.504 -5.363 1.00 24.41 539 GLN A CA 1
ATOM 4278 C C . GLN A 1 539 ? 22.209 -33.627 -6.045 1.00 24.41 539 GLN A C 1
ATOM 4280 O O . GLN A 1 539 ? 22.437 -34.799 -5.783 1.00 24.41 539 GLN A O 1
ATOM 4285 N N . ASP A 1 540 ? 21.251 -33.274 -6.906 1.00 26.03 540 ASP A N 1
ATOM 4286 C CA . ASP A 1 540 ? 20.782 -34.232 -7.908 1.00 26.03 540 ASP A CA 1
ATOM 4287 C C . ASP A 1 540 ? 21.875 -34.313 -8.979 1.00 26.03 540 ASP A C 1
ATOM 4289 O O . ASP A 1 540 ? 21.934 -33.528 -9.928 1.00 26.03 540 ASP A O 1
ATOM 4293 N N . MET A 1 541 ? 22.809 -35.242 -8.768 1.00 25.84 541 MET A N 1
ATOM 4294 C CA . MET A 1 541 ? 23.712 -35.708 -9.809 1.00 25.84 541 MET A CA 1
ATOM 4295 C C . MET A 1 541 ? 22.921 -36.575 -10.787 1.00 25.84 541 MET A C 1
ATOM 4297 O O . MET A 1 541 ? 22.820 -37.785 -10.631 1.00 25.84 541 MET A O 1
ATOM 4301 N N . THR A 1 542 ? 22.431 -35.965 -11.858 1.00 28.27 542 THR A N 1
ATOM 4302 C CA . THR A 1 542 ? 22.352 -36.661 -13.144 1.00 28.27 542 THR A CA 1
ATOM 4303 C C . THR A 1 542 ? 23.203 -35.901 -14.138 1.00 28.27 542 THR A C 1
ATOM 4305 O O . THR A 1 542 ? 22.731 -35.053 -14.894 1.00 28.27 542 THR A O 1
ATOM 4308 N N . GLY A 1 543 ? 24.497 -36.210 -14.109 1.00 25.14 543 GLY A N 1
ATOM 4309 C CA . GLY A 1 543 ? 25.319 -36.074 -15.290 1.00 25.14 543 GLY A CA 1
ATOM 4310 C C . GLY A 1 543 ? 24.881 -37.118 -16.313 1.00 25.14 543 GLY A C 1
ATOM 4311 O O . GLY A 1 543 ? 24.773 -38.306 -16.015 1.00 25.14 543 GLY A O 1
ATOM 4312 N N . THR A 1 544 ? 24.685 -36.693 -17.551 1.00 25.31 544 THR A N 1
ATOM 4313 C CA . THR A 1 544 ? 25.165 -37.502 -18.666 1.00 25.31 544 THR A CA 1
ATOM 4314 C C . THR A 1 544 ? 25.758 -36.568 -19.699 1.00 25.31 544 THR A C 1
ATOM 4316 O O . THR A 1 544 ? 25.095 -35.675 -20.220 1.00 25.31 544 THR A O 1
ATOM 4319 N N . GLN A 1 545 ? 27.047 -36.782 -19.937 1.00 26.61 545 GLN A N 1
ATOM 4320 C CA . GLN A 1 545 ? 27.784 -36.265 -21.071 1.00 26.61 545 GLN A CA 1
ATOM 4321 C C . GLN A 1 545 ? 27.087 -36.671 -22.376 1.00 26.61 545 GLN A C 1
ATOM 4323 O O . GLN A 1 545 ? 26.892 -37.860 -22.640 1.00 26.61 545 GLN A O 1
ATOM 4328 N N . LYS A 1 546 ? 26.791 -35.676 -23.209 1.00 29.17 546 LYS A N 1
ATOM 4329 C CA . LYS A 1 546 ? 27.424 -35.526 -24.522 1.00 29.17 546 LYS A CA 1
ATOM 4330 C C . LYS A 1 546 ? 27.701 -34.056 -24.786 1.00 29.17 546 LYS A C 1
ATOM 4332 O O . LYS A 1 546 ? 26.825 -33.237 -24.435 1.00 29.17 546 LYS A O 1
#

Radius of gyration: 32.97 Å; chains: 1; bounding box: 89×108×68 Å

Sequence (546 aa):
MHKTREPTVMRAADAAFFISKFKKGKETMNKISKTKKLLVVFLAFLIAFTYMPLGMGEGKADATSGITGSFKDTRVLESASGGKIEYTGKDANWMQIYFVSYAGGGGFKIGPAREVSPIRAYRVNGDVAYCLEHGVMADETVKLTGREKDESFLEELYGKKGLSYILNNMSLCLLYGRQSGRSIGMLENTLGFKESSYYKKTASSYNLDDWELATRQLIHETQQRFRDKDFNKLSTNGLYYEDHWYQGVENPGTGTGKKISGSHYKKPIEKCGAVDIYNYMAKLIKDHINLSMKVGSYDKEKPKVLKLTQGEDKKWYSEKIYVSKKEAIALKMVKNDKKESEYKNYHIKITPEGRKYYYQYIMDSEPNWDKTYTVKKKIDYFKQVPDDMLVWECKDGRGGHVQALATGSCDPIARYVKFSKDIPPEPEPEEPPSPEYFPTIQIDVDKEDLNPGFDGNTKTPMGDAALSATYVLLRNGEEVDRVTLDEYGSTETLSDKPWSDESMLTKTASGTTSVHLVGDPPSDHCGNDGPTRYPTVRQDMTGTQK

Secondary structure (DSSP, 8-state):
-----PPPPPPTTHHHHHHHHHHHHHHHTTSS-HHHHHHHHHHHHHHHHHTS------S------PEEEEEEEEEE-B-TTS-B----GGGGS-EEEEEEE-STT-EEEEEEE---S--EEEEETTEEEEESSTTPPP-TTSEEEEEEGGGSHHHHHHHHTT-HHHHHHHHHHHHHS--TT--HHIIIIII-GGGSTTTTSS-S---HHHHHHHHHHHHHHHHTT-B-TT-PBPS-------TTGGGGSS--TT--PEEPPTTTTTGGGTTSHHHHHHHHHHHHHHHHHHHHHHHSBS-SSSPEEEEEEE-TTS-EEEPPEEE-TTT---EEEE-SSTT--B-TTEEEEEEEETTEEEEEEEESS---TT-EEEEEE--TT-TTS-SSPEEEE---SSSPPPPPEEES------EEEEEESSPPPPPPPPPPPPPS--PPEEEEE----SS--TTS-TTS-SSS----EEEEEEETTEEEEEEEE-TT---EEEEE-S-SSGGG-----TT-----EETTTTEE---S------------------